Protein AF-0000000068875964 (afdb_homodimer)

Solvent-accessible surface area (backbone atoms only — not comparable to full-atom values): 31474 Å² total; per-residue (Å²): 136,81,76,61,67,66,57,56,52,48,51,50,50,49,50,49,50,50,50,51,51,51,38,48,52,21,42,51,47,34,50,50,49,49,49,48,39,49,51,56,59,66,44,48,70,46,52,54,49,47,46,27,51,40,61,52,29,53,45,27,74,80,60,80,71,90,81,78,77,70,65,78,61,68,40,69,40,60,79,59,43,55,72,75,66,48,53,28,76,49,66,73,71,45,84,44,67,50,41,79,39,75,45,78,35,37,57,55,82,59,96,77,56,53,74,51,39,46,68,85,49,70,68,50,50,49,48,45,41,73,75,28,58,59,49,56,37,31,75,40,39,59,67,58,33,46,64,65,74,44,68,56,77,22,37,34,66,44,51,33,92,80,66,69,65,41,88,59,25,26,42,25,26,52,42,44,30,50,52,50,33,29,49,49,55,32,52,46,26,26,30,15,75,82,66,73,41,81,43,54,79,79,46,86,82,34,66,67,42,41,49,52,24,37,27,40,28,48,50,47,51,52,56,50,23,39,80,54,62,48,71,25,46,19,22,30,32,85,94,43,60,43,60,40,68,41,59,52,36,63,31,51,18,42,34,45,69,59,48,53,52,50,47,64,70,60,31,54,57,62,69,60,44,69,71,65,45,53,66,58,89,83,61,55,53,50,80,69,86,64,135,81,75,62,66,65,58,56,52,49,50,50,50,51,50,49,50,50,50,50,51,50,38,50,52,21,43,51,48,35,50,50,50,50,50,49,36,49,51,57,57,66,43,49,70,46,53,55,47,48,44,26,50,40,62,52,30,53,45,29,74,79,60,79,71,89,80,77,76,68,65,78,61,69,42,68,40,60,80,60,41,56,69,73,65,50,54,31,76,48,66,73,72,44,85,44,66,52,41,80,39,75,46,77,34,38,58,55,80,60,95,77,55,54,73,52,39,46,68,85,49,70,70,49,51,49,47,45,41,73,74,29,57,61,48,55,39,30,73,41,38,58,67,58,34,46,61,65,73,43,67,57,77,22,38,35,66,42,52,33,92,81,67,69,67,42,90,59,24,25,43,25,27,52,42,43,31,49,50,48,33,29,50,49,53,33,53,47,26,28,31,14,73,80,67,73,40,80,44,54,79,79,46,86,82,35,67,66,43,42,50,52,25,37,27,38,28,46,48,48,52,52,57,49,24,40,78,53,64,48,71,25,46,18,22,30,32,86,93,42,61,44,60,40,68,40,58,51,37,63,31,50,17,42,34,44,69,58,49,52,53,51,48,64,70,61,31,54,56,62,70,58,43,68,70,66,45,53,66,58,90,85,61,55,52,48,82,68,87,63

InterPro domains:
  IPR021765 Mycotoxin biosynthesis protein UstYa-like [PF11807] (7-265)
  IPR021765 Mycotoxin biosynthesis protein UstYa-like [PTHR33365] (23-270)

Organism: Cordyceps militaris (strain CM01) (NCBI:txid983644)

Structure (mmCIF, N/CA/C/O backbone):
data_AF-0000000068875964-model_v1
#
loop_
_entity.id
_entity.type
_entity.pdbx_description
1 polymer 'Tat pathway signal sequence'
#
loop_
_atom_site.group_PDB
_atom_site.id
_atom_site.type_symbol
_atom_site.label_atom_id
_atom_site.label_alt_id
_atom_site.label_comp_id
_atom_site.label_asym_id
_atom_site.label_entity_id
_atom_site.label_seq_id
_atom_site.pdbx_PDB_ins_code
_atom_site.Cartn_x
_atom_site.Cartn_y
_atom_site.Cartn_z
_atom_site.occupancy
_atom_site.B_iso_or_equiv
_atom_site.auth_seq_id
_atom_site.auth_comp_id
_atom_site.auth_asym_id
_atom_site.auth_atom_id
_atom_site.pdbx_PDB_model_num
ATOM 1 N N . MET A 1 1 ? -15.445 81.5 14.336 1 34.88 1 MET A N 1
ATOM 2 C CA . MET A 1 1 ? -16.109 80.25 14.023 1 34.88 1 MET A CA 1
ATOM 3 C C . MET A 1 1 ? -15.734 79.188 15.031 1 34.88 1 MET A C 1
ATOM 5 O O . MET A 1 1 ? -14.609 78.688 15.016 1 34.88 1 MET A O 1
ATOM 9 N N . THR A 1 2 ? -16.094 79.375 16.328 1 44.69 2 THR A N 1
ATOM 10 C CA . THR A 1 2 ? -15.977 78.5 17.516 1 44.69 2 THR A CA 1
ATOM 11 C C . THR A 1 2 ? -16.656 77.188 17.281 1 44.69 2 THR A C 1
ATOM 13 O O . THR A 1 2 ? -17.859 77.125 17.016 1 44.69 2 THR A O 1
ATOM 16 N N . GLY A 1 3 ? -15.969 76.25 16.656 1 50.16 3 GLY A N 1
ATOM 17 C CA . GLY A 1 3 ? -16.484 74.875 16.469 1 50.16 3 GLY A CA 1
ATOM 18 C C . GLY A 1 3 ? -17.125 74.312 17.734 1 50.16 3 GLY A C 1
ATOM 19 O O . GLY A 1 3 ? -16.781 74.75 18.844 1 50.16 3 GLY A O 1
ATOM 20 N N . ASN A 1 4 ? -18.359 74 17.703 1 58.41 4 ASN A N 1
ATOM 21 C CA . ASN A 1 4 ? -19.25 73.562 18.766 1 58.41 4 ASN A CA 1
ATOM 22 C C . ASN A 1 4 ? -18.656 72.375 19.516 1 58.41 4 ASN A C 1
ATOM 24 O O . ASN A 1 4 ? -18.391 71.312 18.938 1 58.41 4 ASN A O 1
ATOM 28 N N . PRO A 1 5 ? -18.125 72.562 20.719 1 69.12 5 PRO A N 1
ATOM 29 C CA . PRO A 1 5 ? -17.547 71.562 21.594 1 69.12 5 PRO A CA 1
ATOM 30 C C . PRO A 1 5 ? -18.391 70.25 21.672 1 69.12 5 PRO A C 1
ATOM 32 O O . PRO A 1 5 ? -17.859 69.188 21.938 1 69.12 5 PRO A O 1
ATOM 35 N N . SER A 1 6 ? -19.609 70.438 21.359 1 67.12 6 SER A N 1
ATOM 36 C CA . SER A 1 6 ? -20.484 69.25 21.469 1 67.12 6 SER A CA 1
ATOM 37 C C . SER A 1 6 ? -20.203 68.25 20.375 1 67.12 6 SER A C 1
ATOM 39 O O . SER A 1 6 ? -20.266 67 20.625 1 67.12 6 SER A O 1
ATOM 41 N N . ARG A 1 7 ? -19.812 68.625 19.266 1 68.25 7 ARG A N 1
ATOM 42 C CA . ARG A 1 7 ? -19.562 67.75 18.156 1 68.25 7 ARG A CA 1
ATOM 43 C C . ARG A 1 7 ? -18.25 67 18.359 1 68.25 7 ARG A C 1
ATOM 45 O O . ARG A 1 7 ? -18.141 65.812 18.016 1 68.25 7 ARG A O 1
ATOM 52 N N . ILE A 1 8 ? -17.406 67.688 19.031 1 67 8 ILE A N 1
ATOM 53 C CA . ILE A 1 8 ? -16.094 67.062 19.266 1 67 8 ILE A CA 1
ATOM 54 C C . ILE A 1 8 ? -16.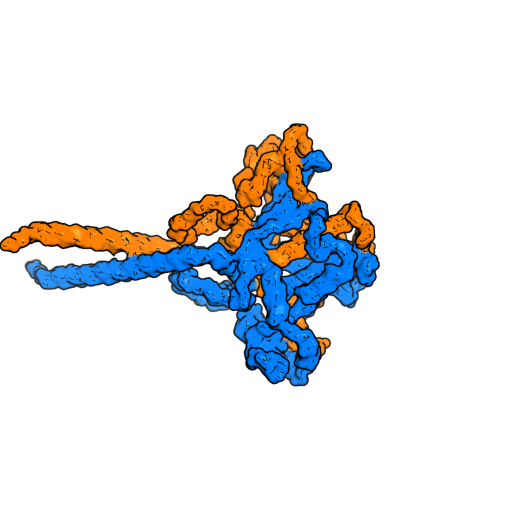234 65.938 20.312 1 67 8 ILE A C 1
ATOM 56 O O . ILE A 1 8 ? -15.625 64.875 20.172 1 67 8 ILE A O 1
ATOM 60 N N . ASN A 1 9 ? -17.172 66.312 21.266 1 71.5 9 ASN A N 1
ATOM 61 C CA . ASN A 1 9 ? -17.406 65.312 22.297 1 71.5 9 ASN A CA 1
ATOM 62 C C . ASN A 1 9 ? -18.141 64.062 21.75 1 71.5 9 ASN A C 1
ATOM 64 O O . ASN A 1 9 ? -17.844 62.938 22.125 1 71.5 9 ASN A O 1
ATOM 68 N N . GLN A 1 10 ? -18.969 64.312 20.797 1 73.25 10 GLN A N 1
ATOM 69 C CA . GLN A 1 10 ? -19.719 63.219 20.188 1 73.25 10 GLN A CA 1
ATOM 70 C C . GLN A 1 10 ? -18.812 62.344 19.328 1 73.25 10 GLN A C 1
ATOM 72 O O . GLN A 1 10 ? -18.922 61.125 19.344 1 73.25 10 GLN A O 1
ATOM 77 N N . TRP A 1 11 ? -17.891 63.031 18.625 1 74.06 11 TRP A N 1
ATOM 78 C CA . TRP A 1 11 ? -16.953 62.281 17.797 1 74.06 11 TRP A CA 1
ATOM 79 C C . TRP A 1 11 ? -16 61.469 18.656 1 74.06 11 TRP A C 1
ATOM 81 O O . TRP A 1 11 ? -15.719 60.312 18.359 1 74.06 11 TRP A O 1
ATOM 91 N N . ARG A 1 12 ? -15.695 62 19.812 1 72.44 12 ARG A N 1
ATOM 92 C CA . ARG A 1 12 ? -14.805 61.281 20.734 1 72.44 12 ARG A CA 1
ATOM 93 C C . ARG A 1 12 ? -15.508 60.094 21.344 1 72.44 12 ARG A C 1
ATOM 95 O O . ARG A 1 12 ? -14.906 59.031 21.484 1 72.44 12 ARG A O 1
ATOM 102 N N . THR A 1 13 ? -16.781 60.281 21.594 1 74.44 13 THR A N 1
ATOM 103 C CA . THR A 1 13 ? -17.547 59.156 22.172 1 74.44 13 THR A CA 1
ATOM 104 C C . THR A 1 13 ? -17.75 58.062 21.141 1 74.44 13 THR A C 1
ATOM 106 O O . THR A 1 13 ? -17.641 56.875 21.453 1 74.44 13 THR A O 1
ATOM 109 N N . SER A 1 14 ? -17.953 58.469 19.922 1 75.25 14 SER A N 1
ATOM 110 C CA . SER A 1 14 ? -18.141 57.5 18.859 1 75.25 14 SER A CA 1
ATOM 111 C C . SER A 1 14 ? -16.844 56.719 18.578 1 75.25 14 SER A C 1
ATOM 113 O O . SER A 1 14 ? -16.875 55.531 18.359 1 75.25 14 SER A O 1
ATOM 115 N N . LEU A 1 15 ? -15.812 57.438 18.641 1 76.75 15 LEU A N 1
ATOM 116 C CA . LEU A 1 15 ? -14.508 56.812 18.438 1 76.75 15 LEU A CA 1
ATOM 117 C C . LEU A 1 15 ? -14.172 55.844 19.578 1 76.75 15 LEU A C 1
ATOM 119 O O . LEU A 1 15 ? -13.609 54.781 19.344 1 76.75 15 LEU A O 1
ATOM 123 N N . PHE A 1 16 ? -14.656 56.281 20.734 1 71.75 16 PHE A N 1
ATOM 124 C CA . PHE A 1 16 ? -14.422 55.438 21.891 1 71.75 16 PHE A CA 1
ATOM 125 C C . PHE A 1 16 ? -15.266 54.188 21.828 1 71.75 16 PHE A C 1
ATOM 127 O O . PHE A 1 16 ? -14.797 53.094 22.156 1 71.75 16 PHE A O 1
ATOM 134 N N . ILE A 1 17 ? -16.438 54.312 21.344 1 73.94 17 ILE A N 1
ATOM 135 C CA . ILE A 1 17 ? -17.328 53.156 21.188 1 73.94 17 ILE A CA 1
ATOM 136 C C . ILE A 1 17 ? -16.781 52.219 20.109 1 73.94 17 ILE A C 1
ATOM 138 O O . ILE A 1 17 ? -16.734 51 20.297 1 73.94 17 ILE A O 1
ATOM 142 N N . LEU A 1 18 ? -16.312 52.812 19.078 1 75.94 18 LEU A N 1
ATOM 143 C CA . LEU A 1 18 ? -15.734 52 18 1 75.94 18 LEU A CA 1
ATOM 144 C C . LEU A 1 18 ? -14.492 51.281 18.469 1 75.94 18 LEU A C 1
ATOM 146 O O . LEU A 1 18 ? -14.32 50.094 18.156 1 75.94 18 LEU A O 1
ATOM 150 N N . PHE A 1 19 ? -13.75 51.906 19.234 1 70.94 19 PHE A N 1
ATOM 151 C CA . PHE A 1 19 ? -12.539 51.312 19.781 1 70.94 19 PHE A CA 1
ATOM 152 C C . PHE A 1 19 ? -12.891 50.188 20.734 1 70.94 19 PHE A C 1
ATOM 154 O O . PHE A 1 19 ? -12.234 49.125 20.75 1 70.94 19 PHE A O 1
ATOM 161 N N . THR A 1 20 ? -13.938 50.406 21.531 1 67.81 20 THR A N 1
ATOM 162 C CA . THR A 1 20 ? -14.383 49.406 22.484 1 67.81 20 THR A CA 1
ATOM 163 C C . THR A 1 20 ? -14.953 48.188 21.766 1 67.81 20 THR A C 1
ATOM 165 O O . THR A 1 20 ? -14.656 47.031 22.125 1 67.81 20 THR A O 1
ATOM 168 N N . VAL A 1 21 ? -15.664 48.406 20.734 1 70.81 21 VAL A N 1
ATOM 169 C CA . VAL A 1 21 ? -16.266 47.344 19.953 1 70.81 21 VAL A CA 1
ATOM 170 C C . VAL A 1 21 ? -15.164 46.531 19.25 1 70.81 21 VAL A C 1
ATOM 172 O O . VAL A 1 21 ? -15.188 45.312 19.234 1 70.81 21 VAL A O 1
ATOM 175 N N . CYS A 1 22 ? -14.227 47.25 18.703 1 72.19 22 CYS A N 1
ATOM 176 C CA . CYS A 1 22 ? -13.109 46.594 18.047 1 72.19 22 CYS A CA 1
ATOM 177 C C . CYS A 1 22 ? -12.305 45.75 19.031 1 72.19 22 CYS A C 1
ATOM 179 O O . CYS A 1 22 ? -11.914 44.625 18.734 1 72.19 22 CYS A O 1
ATOM 181 N N . ASN A 1 23 ? -12.141 46.312 20.234 1 66.19 23 ASN A N 1
ATOM 182 C CA . ASN A 1 23 ? -11.414 45.594 21.281 1 66.19 23 ASN A CA 1
ATOM 183 C C . ASN A 1 23 ? -12.164 44.344 21.719 1 66.19 23 ASN A C 1
ATOM 185 O O . ASN A 1 23 ? -11.555 43.281 21.969 1 66.19 23 ASN A O 1
ATOM 189 N N . ILE A 1 24 ? -13.453 44.438 21.781 1 67.75 24 ILE A N 1
ATOM 190 C CA . ILE A 1 24 ? -14.273 43.281 22.156 1 67.75 24 ILE A CA 1
ATOM 191 C C . ILE A 1 24 ? -14.211 42.219 21.062 1 67.75 24 ILE A C 1
ATOM 193 O O . ILE A 1 24 ? -14.062 41.031 21.344 1 67.75 24 ILE A O 1
ATOM 197 N N . ALA A 1 25 ? -14.289 42.688 19.875 1 69.25 25 ALA A N 1
ATOM 198 C CA . ALA A 1 25 ? -14.195 41.75 18.75 1 69.25 25 ALA A CA 1
ATOM 199 C C . ALA A 1 25 ? -12.844 41.062 18.734 1 69.25 25 ALA A C 1
ATOM 201 O O . ALA A 1 25 ? -12.773 39.844 18.531 1 69.25 25 ALA A O 1
ATOM 202 N N . ILE A 1 26 ? -11.859 41.812 18.984 1 68 26 ILE A N 1
ATOM 203 C CA . ILE A 1 26 ? -10.508 41.25 19.016 1 68 26 ILE A CA 1
ATOM 204 C C . ILE A 1 26 ? -10.367 40.281 20.188 1 68 26 ILE A C 1
ATOM 206 O O . ILE A 1 26 ? -9.758 39.219 20.062 1 68 26 ILE A O 1
ATOM 210 N N . LEU A 1 27 ? -10.906 40.625 21.344 1 68.19 27 LEU A N 1
ATOM 211 C CA . LEU A 1 27 ? -10.891 39.75 22.5 1 68.19 27 LEU A CA 1
ATOM 212 C C . LEU A 1 27 ? -11.617 38.438 22.219 1 68.19 27 LEU A C 1
ATOM 214 O O . LEU A 1 27 ? -11.141 37.375 22.578 1 68.19 27 LEU A O 1
ATOM 218 N N . LEU A 1 28 ? -12.688 38.562 21.578 1 70.56 28 LEU A N 1
ATOM 219 C CA . LEU A 1 28 ? -13.469 37.375 21.25 1 70.56 28 LEU A CA 1
ATOM 220 C C . LEU A 1 28 ? -12.719 36.469 20.25 1 70.56 28 LEU A C 1
ATOM 222 O O . LEU A 1 28 ? -12.719 35.25 20.375 1 70.56 28 LEU A O 1
ATOM 226 N N . LEU A 1 29 ? -12.125 37.094 19.375 1 69.5 29 LEU A N 1
ATOM 227 C CA . LEU A 1 29 ? -11.32 36.344 18.406 1 69.5 29 LEU A CA 1
ATOM 228 C C . LEU A 1 29 ? -10.148 35.656 19.094 1 69.5 29 LEU A C 1
ATOM 230 O O . LEU A 1 29 ? -9.812 34.5 18.781 1 69.5 29 LEU A O 1
ATOM 234 N N . ASN A 1 30 ? -9.57 36.312 20.047 1 63.91 30 ASN A N 1
ATOM 235 C CA . ASN A 1 30 ? -8.492 35.719 20.828 1 63.91 30 ASN A CA 1
ATOM 236 C C . ASN A 1 30 ? -8.984 34.531 21.672 1 63.91 30 ASN A C 1
ATOM 238 O O . ASN A 1 30 ? -8.312 33.5 21.766 1 63.91 30 ASN A O 1
ATOM 242 N N . VAL A 1 31 ? -10.055 34.688 22.266 1 68.62 31 VAL A N 1
ATOM 243 C CA . VAL A 1 31 ? -10.641 33.625 23.078 1 68.62 31 VAL A CA 1
ATOM 244 C C . VAL A 1 31 ? -10.922 32.406 22.203 1 68.62 31 VAL A C 1
ATOM 246 O O . VAL A 1 31 ? -10.633 31.266 22.594 1 68.62 31 VAL A O 1
ATOM 249 N N . GLU A 1 32 ? -11.445 32.656 21.078 1 64 32 GLU A N 1
ATOM 250 C CA . GLU A 1 32 ? -11.727 31.562 20.141 1 64 32 GLU A CA 1
ATOM 251 C C . GLU A 1 32 ? -10.438 30.859 19.719 1 64 32 GLU A C 1
ATOM 253 O O . GLU A 1 32 ? -10.391 29.641 19.625 1 64 32 GLU A O 1
ATOM 258 N N . MET A 1 33 ? -9.539 31.641 19.469 1 62.03 33 MET A N 1
ATOM 259 C CA . MET A 1 33 ? -8.25 31.062 19.078 1 62.03 33 MET A CA 1
ATOM 260 C C . MET A 1 33 ? -7.656 30.25 20.203 1 62.03 33 MET A C 1
ATOM 262 O O . MET A 1 33 ? -7.137 29.141 19.984 1 62.03 33 MET A O 1
ATOM 266 N N . TYR A 1 34 ? -7.715 30.734 21.359 1 61.38 34 TYR A N 1
ATOM 267 C CA . TYR A 1 34 ? -7.207 30.016 22.516 1 61.38 34 TYR A CA 1
ATOM 268 C C . TYR A 1 34 ? -8 28.734 22.766 1 61.38 34 TYR A C 1
ATOM 270 O O . TYR A 1 34 ? -7.434 27.688 23.078 1 61.38 34 TYR A O 1
ATOM 278 N N . LEU A 1 35 ? -9.234 28.859 22.641 1 61.75 35 LEU A N 1
ATOM 279 C CA . LEU A 1 35 ? -10.086 27.688 22.781 1 61.75 35 LEU A CA 1
ATOM 280 C C . LEU A 1 35 ? -9.742 26.641 21.734 1 61.75 35 LEU A C 1
ATOM 282 O O . LEU A 1 35 ? -9.672 25.438 22.031 1 61.75 35 LEU A O 1
ATOM 286 N N . HIS A 1 36 ? -9.578 27.109 20.594 1 57.5 36 HIS A N 1
ATOM 287 C CA . HIS A 1 36 ? -9.18 26.219 19.5 1 57.5 36 HIS A CA 1
ATOM 288 C C . HIS A 1 36 ? -7.844 25.562 19.797 1 57.5 36 HIS A C 1
ATOM 290 O O . HIS A 1 36 ? -7.684 24.344 19.594 1 57.5 36 HIS A O 1
ATOM 296 N N . MET A 1 37 ? -6.988 26.359 20.234 1 55.94 37 MET A N 1
ATOM 297 C CA . MET A 1 37 ? -5.68 25.828 20.609 1 55.94 37 MET A CA 1
ATOM 298 C C . MET A 1 37 ? -5.805 24.828 21.75 1 55.94 37 MET A C 1
ATOM 300 O O . MET A 1 37 ? -5.129 23.797 21.75 1 55.94 37 MET A O 1
ATOM 304 N N . TYR A 1 38 ? -6.605 25.172 22.656 1 56 38 TYR A N 1
ATOM 305 C CA . TYR A 1 38 ? -6.848 24.281 23.781 1 56 38 TYR A CA 1
ATOM 306 C C . TYR A 1 38 ? -7.461 22.969 23.312 1 56 38 TYR A C 1
ATOM 308 O O . TYR A 1 38 ? -7.047 21.891 23.766 1 56 38 TYR A O 1
ATOM 316 N N . ILE A 1 39 ? -8.312 23.078 22.469 1 56.22 39 ILE A N 1
ATOM 317 C CA . ILE A 1 39 ? -8.984 21.891 21.953 1 56.22 39 ILE A CA 1
ATOM 318 C C . ILE A 1 39 ? -7.992 21.047 21.141 1 56.22 39 ILE A C 1
ATOM 320 O O . ILE A 1 39 ? -7.969 19.828 21.266 1 56.22 39 ILE A O 1
ATOM 324 N N . GLN A 1 40 ? -7.277 21.766 20.359 1 54.28 40 GLN A N 1
ATOM 325 C CA . GLN A 1 40 ? -6.262 21.047 19.594 1 54.28 40 GLN A CA 1
ATOM 326 C C . GLN A 1 40 ? -5.234 20.391 20.5 1 54.28 40 GLN A C 1
ATOM 328 O O . GLN A 1 40 ? -4.793 19.266 20.25 1 54.28 40 GLN A O 1
ATOM 333 N N . LYS A 1 41 ? -4.926 21.094 21.562 1 53.03 41 LYS A N 1
ATOM 334 C CA . LYS A 1 41 ? -3.99 20.562 22.562 1 53.03 41 LYS A CA 1
ATOM 335 C C . LYS A 1 41 ? -4.57 19.359 23.281 1 53.03 41 LYS A C 1
ATOM 337 O O . LYS A 1 41 ? -3.83 18.484 23.719 1 53.03 41 LYS A O 1
ATOM 342 N N . SER A 1 42 ? -5.789 19.422 23.359 1 55.59 42 SER A N 1
ATOM 343 C CA . SER A 1 42 ? -6.43 18.312 24.062 1 55.59 42 SER A CA 1
ATOM 344 C C . SER A 1 42 ? -6.547 17.078 23.188 1 55.59 42 SER A C 1
ATOM 346 O O . SER A 1 42 ? -6.883 16 23.672 1 55.59 42 SER A O 1
ATOM 348 N N . LYS A 1 43 ? -6.23 17.438 21.984 1 57.28 43 LYS A N 1
ATOM 349 C CA . LYS A 1 43 ? -6.348 16.281 21.094 1 57.28 43 LYS A CA 1
ATOM 350 C C . LYS A 1 43 ? -5.156 15.336 21.25 1 57.28 43 LYS A C 1
ATOM 352 O O . LYS A 1 43 ? -4.016 15.789 21.391 1 57.28 43 LYS A O 1
ATOM 357 N N . THR A 1 44 ? -5.418 14.023 21.422 1 56.47 44 THR A N 1
ATOM 358 C CA . THR A 1 44 ? -4.391 12.984 21.5 1 56.47 44 THR A CA 1
ATOM 359 C C . THR A 1 44 ? -3.699 12.805 20.156 1 56.47 44 THR A C 1
ATOM 361 O O . THR A 1 44 ? -4.191 13.273 19.141 1 56.47 44 THR A O 1
ATOM 364 N N . ARG A 1 45 ? -2.514 12.438 20.156 1 57.06 45 ARG A N 1
ATOM 365 C CA . ARG A 1 45 ? -1.775 12.102 18.938 1 57.06 45 ARG A CA 1
ATOM 366 C C . ARG A 1 45 ? -2.627 11.258 18 1 57.06 45 ARG A C 1
ATOM 368 O O . ARG A 1 45 ? -2.582 11.445 16.781 1 57.06 45 ARG A O 1
ATOM 375 N N . HIS A 1 46 ? -3.4 10.43 18.578 1 59.97 46 HIS A N 1
ATOM 376 C CA . HIS A 1 46 ? -4.289 9.578 17.797 1 59.97 46 HIS A CA 1
ATOM 377 C C . HIS A 1 46 ? -5.328 10.398 17.047 1 59.97 46 HIS A C 1
ATOM 379 O O . HIS A 1 46 ? -5.637 10.109 15.891 1 59.97 46 HIS A O 1
ATOM 385 N N . ASP A 1 47 ? -5.707 11.414 17.719 1 57.41 47 ASP A N 1
ATOM 386 C CA . ASP A 1 47 ? -6.719 12.258 17.094 1 57.41 47 ASP A CA 1
ATOM 387 C C . ASP A 1 47 ? -6.148 12.977 15.875 1 57.41 47 ASP A C 1
ATOM 389 O O . ASP A 1 47 ? -6.793 13.039 14.82 1 57.41 47 ASP A O 1
ATOM 393 N N . VAL A 1 48 ? -4.93 13.453 16.047 1 57.97 48 VAL A N 1
ATOM 394 C CA . VAL A 1 48 ? -4.301 14.211 14.977 1 57.97 48 VAL A CA 1
ATOM 395 C C . VAL A 1 48 ? -3.998 13.281 13.797 1 57.97 48 VAL A C 1
ATOM 397 O O . VAL A 1 48 ? -4.316 13.602 12.648 1 57.97 48 VAL A O 1
ATOM 400 N N . LEU A 1 49 ? -3.535 12.172 14.117 1 62.97 49 LEU A N 1
ATOM 401 C CA . LEU A 1 49 ? -3.164 11.234 13.062 1 62.97 49 LEU A CA 1
ATOM 402 C C . LEU A 1 49 ? -4.402 10.703 12.352 1 62.97 49 LEU A C 1
ATOM 404 O O . LEU A 1 49 ? -4.391 10.523 11.125 1 62.97 49 LEU A O 1
ATOM 408 N N . ASN A 1 50 ? -5.402 10.508 13.156 1 62.28 50 ASN A N 1
ATOM 409 C CA . ASN A 1 50 ? -6.652 10.109 12.523 1 62.28 50 ASN A CA 1
ATOM 410 C C . ASN A 1 50 ? -7.137 11.156 11.531 1 62.28 50 ASN A C 1
ATOM 412 O O . ASN A 1 50 ? -7.598 10.82 10.438 1 62.28 50 ASN A O 1
ATOM 416 N N . ALA A 1 51 ? -6.953 12.305 11.938 1 60.06 51 ALA A N 1
ATOM 417 C CA . ALA A 1 51 ? -7.371 13.391 11.055 1 60.06 51 ALA A CA 1
ATOM 418 C C . ALA A 1 51 ? -6.52 13.43 9.789 1 60.06 51 ALA A C 1
ATOM 420 O O . ALA A 1 51 ? -7.039 13.633 8.688 1 60.06 51 ALA A O 1
ATOM 421 N N . GLU A 1 52 ? -5.273 13.219 9.961 1 64.44 52 GLU A N 1
ATOM 422 C CA . GLU A 1 52 ? -4.371 13.227 8.812 1 64.44 52 GLU A CA 1
ATOM 423 C C . GLU A 1 52 ? -4.641 12.047 7.887 1 64.44 52 GLU A C 1
ATOM 425 O O . GLU A 1 52 ? -4.648 12.203 6.664 1 64.44 52 GLU A O 1
ATOM 430 N N . LEU A 1 53 ? -4.836 10.961 8.492 1 62.41 53 LEU A N 1
ATOM 431 C CA . LEU A 1 53 ? -5.156 9.773 7.703 1 62.41 53 LEU A CA 1
ATOM 432 C C . LEU A 1 53 ? -6.48 9.953 6.965 1 62.41 53 LEU A C 1
ATOM 434 O O . LEU A 1 53 ? -6.598 9.586 5.793 1 62.41 53 LEU A O 1
ATOM 438 N N . ARG A 1 54 ? -7.414 10.539 7.691 1 62.09 54 ARG A N 1
ATOM 439 C CA . ARG A 1 54 ? -8.703 10.844 7.066 1 62.09 54 ARG A CA 1
ATOM 440 C C . ARG A 1 54 ? -8.523 11.766 5.867 1 62.09 54 ARG A C 1
ATOM 442 O O . ARG A 1 54 ? -9.172 11.586 4.836 1 62.09 54 ARG A O 1
ATOM 449 N N . ALA A 1 55 ? -7.617 12.641 6.07 1 58.66 55 ALA A N 1
ATOM 450 C CA . ALA A 1 55 ? -7.402 13.641 5.027 1 58.66 55 ALA A CA 1
ATOM 451 C C . ALA A 1 55 ? -6.762 13.016 3.791 1 58.66 55 ALA A C 1
ATOM 453 O O . ALA A 1 55 ? -6.945 13.508 2.676 1 58.66 55 ALA A O 1
ATOM 454 N N . THR A 1 56 ? -6.086 11.969 4.023 1 60.22 56 THR A N 1
ATOM 455 C CA . THR A 1 56 ? -5.422 11.336 2.893 1 60.22 56 THR A CA 1
ATOM 456 C C . THR A 1 56 ? -6.285 10.219 2.316 1 60.22 56 THR A C 1
ATOM 458 O O . THR A 1 56 ? -5.895 9.562 1.349 1 60.22 56 THR A O 1
ATOM 461 N N . SER A 1 57 ? -7.488 10.102 3.025 1 54.41 57 SER A N 1
ATOM 462 C CA . SER A 1 57 ? -8.461 9.164 2.473 1 54.41 57 SER A CA 1
ATOM 463 C C . SER A 1 57 ? -9.281 9.812 1.363 1 54.41 57 SER A C 1
ATOM 465 O O . SER A 1 57 ? -9.414 11.039 1.311 1 54.41 57 SER A O 1
ATOM 467 N N . SER A 1 58 ? -9.602 9.195 0.29 1 45.53 58 SER A N 1
ATOM 468 C CA . SER A 1 58 ? -10.266 9.727 -0.897 1 45.53 58 SER A CA 1
ATOM 469 C C . SER A 1 58 ? -11.641 10.289 -0.559 1 45.53 58 SER A C 1
ATOM 471 O O . SER A 1 58 ? -12.273 10.945 -1.391 1 45.53 58 SER A O 1
ATOM 473 N N . TYR A 1 59 ? -12.156 9.992 0.509 1 43.38 59 TYR A N 1
ATOM 474 C CA . TYR A 1 59 ? -13.523 10.43 0.797 1 43.38 59 TYR A CA 1
ATOM 475 C C . TYR A 1 59 ? -13.531 11.852 1.351 1 43.38 59 TYR A C 1
ATOM 477 O O . TYR A 1 59 ? -14.602 12.406 1.622 1 43.38 59 TYR A O 1
ATOM 485 N N . SER A 1 60 ? -12.469 12.383 1.401 1 41.69 60 SER A N 1
ATOM 486 C CA . SER A 1 60 ? -12.445 13.711 2.004 1 41.69 60 SER A CA 1
ATOM 487 C C . SER A 1 60 ? -13.055 14.75 1.07 1 41.69 60 SER A C 1
ATOM 489 O O . SER A 1 60 ? -12.898 14.664 -0.15 1 41.69 60 SER A O 1
ATOM 491 N N . GLU A 1 61 ? -14.211 15.195 1.315 1 38.59 61 GLU A N 1
ATOM 492 C CA . GLU A 1 61 ? -15.016 16.188 0.613 1 38.59 61 GLU A CA 1
ATOM 493 C C . GLU A 1 61 ? -14.141 17.188 -0.129 1 38.59 61 GLU A C 1
ATOM 495 O O . GLU A 1 61 ? -14.633 17.984 -0.932 1 38.59 61 GLU A O 1
ATOM 500 N N . CYS A 1 62 ? -12.906 17.328 0.146 1 35.16 62 CYS A N 1
ATOM 501 C CA . CYS A 1 62 ? -12.297 18.422 -0.59 1 35.16 62 CYS A CA 1
ATOM 502 C C . CYS A 1 62 ? -12 18.016 -2.029 1 35.16 62 CYS A C 1
ATOM 504 O O . CYS A 1 62 ? -11.18 18.656 -2.701 1 35.16 62 CYS A O 1
ATOM 506 N N . ALA A 1 63 ? -12.469 16.938 -2.529 1 32.72 63 ALA A N 1
ATOM 507 C CA . ALA A 1 63 ? -12.273 16.656 -3.949 1 32.72 63 ALA A CA 1
ATOM 508 C C . ALA A 1 63 ? -12.922 17.734 -4.812 1 32.72 63 ALA A C 1
ATOM 510 O O . ALA A 1 63 ? -14.094 18.062 -4.633 1 32.72 63 ALA A O 1
ATOM 511 N N . PRO A 1 64 ? -12.258 18.531 -5.609 1 29.81 64 PRO A N 1
ATOM 512 C CA . PRO A 1 64 ? -12.969 19.469 -6.484 1 29.81 64 PRO A CA 1
ATOM 513 C C . PRO A 1 64 ? -14.07 18.797 -7.301 1 29.81 64 PRO A C 1
ATOM 515 O O . PRO A 1 64 ? -13.828 17.781 -7.961 1 29.81 64 PRO A O 1
ATOM 518 N N . GLN A 1 65 ? -15.32 18.672 -7.141 1 26.97 65 GLN A N 1
ATOM 519 C CA . GLN A 1 65 ? -16.266 18.625 -8.25 1 26.97 65 GLN A CA 1
ATOM 520 C C . GLN A 1 65 ? -15.805 19.5 -9.406 1 26.97 65 GLN A C 1
ATOM 522 O O . GLN A 1 65 ? -15.023 20.438 -9.219 1 26.97 65 GLN A O 1
ATOM 527 N N . TYR A 1 66 ? -16.328 19.312 -10.805 1 26.5 66 TYR A N 1
ATOM 528 C CA . TYR A 1 66 ? -16.141 20.125 -12 1 26.5 66 TYR A CA 1
ATOM 529 C C . TYR A 1 66 ? -15.906 21.578 -11.641 1 26.5 66 TYR A C 1
ATOM 531 O O . TYR A 1 66 ? -14.828 22.125 -11.891 1 26.5 66 TYR A O 1
ATOM 539 N N . ASP A 1 67 ? -16.953 22.562 -12.289 1 24.7 67 ASP A N 1
ATOM 540 C CA . ASP A 1 67 ? -17.016 23.984 -12.602 1 24.7 67 ASP A CA 1
ATOM 541 C C . ASP A 1 67 ? -16.734 24.844 -11.367 1 24.7 67 ASP A C 1
ATOM 543 O O . ASP A 1 67 ? -16.422 26.031 -11.484 1 24.7 67 ASP A O 1
ATOM 547 N N . ALA A 1 68 ? -17.781 24.859 -10.484 1 23.66 68 ALA A N 1
ATOM 548 C CA . ALA A 1 68 ? -18.047 26.047 -9.68 1 23.66 68 ALA A CA 1
ATOM 549 C C . ALA A 1 68 ? -16.844 26.422 -8.828 1 23.66 68 ALA A C 1
ATOM 551 O O . ALA A 1 68 ? -16.047 25.547 -8.461 1 23.66 68 ALA A O 1
ATOM 552 N N . TYR A 1 69 ? -16.375 27.734 -8.844 1 23.44 69 TYR A N 1
ATOM 553 C CA . TYR A 1 69 ? -15.898 28.766 -7.934 1 23.44 69 TYR A CA 1
ATOM 554 C C . TYR A 1 69 ? -16.25 28.438 -6.492 1 23.44 69 TYR A C 1
ATOM 556 O O . TYR A 1 69 ? -17.156 29.031 -5.91 1 23.44 69 TYR A O 1
ATOM 564 N N . VAL A 1 70 ? -16.719 27.312 -6.344 1 24.91 70 VAL A N 1
ATOM 565 C CA . VAL A 1 70 ? -17.078 27.359 -4.93 1 24.91 70 VAL A CA 1
ATOM 566 C C . VAL A 1 70 ? -15.922 27.969 -4.125 1 24.91 70 VAL A C 1
ATOM 568 O O . VAL A 1 70 ? -14.781 27.5 -4.219 1 24.91 70 VAL A O 1
ATOM 571 N N . THR A 1 71 ? -15.977 29.25 -3.867 1 22.8 71 THR A N 1
ATOM 572 C CA . THR A 1 71 ? -15.43 30.094 -2.807 1 22.8 71 THR A CA 1
ATOM 573 C C . THR A 1 71 ? -15.086 29.25 -1.579 1 22.8 71 THR A C 1
ATOM 575 O O . THR A 1 71 ? -15.977 28.719 -0.913 1 22.8 71 THR A O 1
ATOM 578 N N . CYS A 1 72 ? -14.328 28.375 -1.746 1 26.48 72 CYS A N 1
ATOM 579 C CA . CYS A 1 72 ? -13.789 28.188 -0.404 1 26.48 72 CYS A CA 1
ATOM 580 C C . CYS A 1 72 ? -13.656 29.516 0.325 1 26.48 72 CYS A C 1
ATOM 582 O O . CYS A 1 72 ? -12.672 30.234 0.132 1 26.48 72 CYS A O 1
ATOM 584 N N . ARG A 1 73 ? -14.656 30.438 0.143 1 26.12 73 ARG A N 1
ATOM 585 C CA . ARG A 1 73 ? -14.742 31.672 0.914 1 26.12 73 ARG A CA 1
ATOM 586 C C . ARG A 1 73 ? -14.016 31.531 2.248 1 26.12 73 ARG A C 1
ATOM 588 O O . ARG A 1 73 ? -13.148 32.344 2.574 1 26.12 73 ARG A O 1
ATOM 595 N N . SER A 1 74 ? -14.914 31.484 3.375 1 24.81 74 SER A N 1
ATOM 596 C CA . SER A 1 74 ? -14.398 31.719 4.723 1 24.81 74 SER A CA 1
ATOM 597 C C . SER A 1 74 ? -13.438 30.609 5.141 1 24.81 74 SER A C 1
ATOM 599 O O . SER A 1 74 ? -13.852 29.469 5.383 1 24.81 74 SER A O 1
ATOM 601 N N . CYS A 1 75 ? -12.461 30.344 4.551 1 26.83 75 CYS A N 1
ATOM 602 C CA . CYS A 1 75 ? -11.188 29.828 5.035 1 26.83 75 CYS A CA 1
ATOM 603 C C . CYS A 1 75 ? -11.016 30.125 6.523 1 26.83 75 CYS A C 1
ATOM 605 O O . CYS A 1 75 ? -9.961 29.828 7.094 1 26.83 75 CYS A O 1
ATOM 607 N N . TRP A 1 76 ? -11.727 31.062 7.043 1 25.33 76 TRP A N 1
ATOM 608 C CA . TRP A 1 76 ? -11.969 31.172 8.477 1 25.33 76 TRP A CA 1
ATOM 609 C C . TRP A 1 76 ? -12.406 29.844 9.07 1 25.33 76 TRP A C 1
ATOM 611 O O . TRP A 1 76 ? -12.031 29.5 10.195 1 25.33 76 TRP A O 1
ATOM 621 N N . SER A 1 77 ? -13.414 29.125 8.352 1 25.75 77 SER A N 1
ATOM 622 C CA . SER A 1 77 ? -13.922 27.859 8.859 1 25.75 77 SER A CA 1
ATOM 623 C C . SER A 1 77 ? -13 26.703 8.5 1 25.75 77 SER A C 1
ATOM 625 O O . SER A 1 77 ? -13.281 25.547 8.828 1 25.75 77 SER A O 1
ATOM 627 N N . VAL A 1 78 ? -12.172 26.672 7.59 1 28.98 78 VAL A N 1
ATOM 628 C CA . VAL A 1 78 ? -11.219 25.562 7.508 1 28.98 78 VAL A CA 1
ATOM 629 C C . VAL A 1 78 ? -10.414 25.469 8.805 1 28.98 78 VAL A C 1
ATOM 631 O O . VAL A 1 78 ? -9.906 24.406 9.156 1 28.98 78 VAL A O 1
ATOM 634 N N . MET A 1 79 ? -9.945 26.469 9.375 1 28.59 79 MET A N 1
ATOM 635 C CA . MET A 1 79 ? -9.523 26.469 10.773 1 28.59 79 MET A CA 1
ATOM 636 C C . MET A 1 79 ? -10.547 25.766 11.656 1 28.59 79 MET A C 1
ATOM 638 O O . MET A 1 79 ? -10.211 25.281 12.742 1 28.59 79 MET A O 1
ATOM 642 N N . MET A 1 80 ? -11.914 26.25 11.609 1 28.08 80 MET A N 1
ATOM 643 C CA . MET A 1 80 ? -13.031 25.516 12.195 1 28.08 80 MET A CA 1
ATOM 644 C C . MET A 1 80 ? -13.43 24.344 11.32 1 28.08 80 MET A C 1
ATOM 646 O O . MET A 1 80 ? -14.562 23.875 11.375 1 28.08 80 MET A O 1
ATOM 650 N N . ILE A 1 81 ? -12.969 24.266 10.219 1 31.02 81 ILE A N 1
ATOM 651 C CA . ILE A 1 81 ? -13.367 23.047 9.523 1 31.02 81 ILE A CA 1
ATOM 652 C C . ILE A 1 81 ? -13.32 21.859 10.5 1 31.02 81 ILE A C 1
ATOM 654 O O . ILE A 1 81 ? -12.281 21.578 11.094 1 31.02 81 ILE A O 1
ATOM 658 N N . ASP A 1 82 ? -14.305 21.609 11.039 1 30.33 82 ASP A N 1
ATOM 659 C CA . ASP A 1 82 ? -14.602 20.391 11.789 1 30.33 82 ASP A CA 1
ATOM 660 C C . ASP A 1 82 ? -14.07 19.156 11.062 1 30.33 82 ASP A C 1
ATOM 662 O O . ASP A 1 82 ? -14.688 18.688 10.102 1 30.33 82 ASP A O 1
ATOM 666 N N . VAL A 1 83 ? -12.75 19.078 10.82 1 34.03 83 VAL A N 1
ATOM 667 C CA . VAL A 1 83 ? -12.148 17.766 10.586 1 34.03 83 VAL A CA 1
ATOM 668 C C . VAL A 1 83 ? -13.117 16.672 11.016 1 34.03 83 VAL A C 1
ATOM 670 O O . VAL A 1 83 ? -12.852 15.484 10.812 1 34.03 83 VAL A O 1
ATOM 673 N N . ASP A 1 84 ? -14.039 17.062 11.781 1 32.5 84 ASP A N 1
ATOM 674 C CA . ASP A 1 84 ? -15.016 16.062 12.203 1 32.5 84 ASP A CA 1
ATOM 675 C C . ASP A 1 84 ? -15.828 15.555 11.016 1 32.5 84 ASP A C 1
ATOM 677 O O . ASP A 1 84 ? -16.469 14.508 11.094 1 32.5 84 ASP A O 1
ATOM 681 N N . ASN A 1 85 ? -16.062 16.422 10.031 1 32.97 85 ASN A N 1
ATOM 682 C CA . ASN A 1 85 ? -17.047 15.938 9.062 1 32.97 85 ASN A CA 1
ATOM 683 C C . ASN A 1 85 ? -16.375 15.211 7.898 1 32.97 85 ASN A C 1
ATOM 685 O O . ASN A 1 85 ? -16.969 15.055 6.832 1 32.97 85 ASN A O 1
ATOM 689 N N . MET A 1 86 ? -15.078 15.289 7.785 1 35.69 86 MET A N 1
ATOM 690 C CA . MET A 1 86 ? -14.578 14.445 6.707 1 35.69 86 MET A CA 1
ATOM 691 C C . MET A 1 86 ? -14.906 12.977 6.969 1 35.69 86 MET A C 1
ATOM 693 O O . MET A 1 86 ? -14.289 12.344 7.828 1 35.69 86 MET A O 1
ATOM 697 N N . GLU A 1 87 ? -16.141 12.695 6.902 1 39.06 87 GLU A N 1
ATOM 698 C CA . GLU A 1 87 ? -16.734 11.383 7.129 1 39.06 87 GLU A CA 1
ATOM 699 C C . GLU A 1 87 ? -16.109 10.328 6.227 1 39.06 87 GLU A C 1
ATOM 701 O O . GLU A 1 87 ? -16.375 10.297 5.023 1 39.06 87 GLU A O 1
ATOM 706 N N . GLY A 1 88 ? -14.789 10.18 6.387 1 50.22 88 GLY A N 1
ATOM 707 C CA . GLY A 1 88 ? -14.516 8.891 5.77 1 50.22 88 GLY A CA 1
ATOM 708 C C . GLY A 1 88 ? -15.352 7.766 6.344 1 50.22 88 GLY A C 1
ATOM 709 O O . GLY A 1 88 ? -15.508 7.656 7.562 1 50.22 88 GLY A O 1
ATOM 710 N N . PRO A 1 89 ? -16.156 7.117 5.473 1 56.31 89 PRO A N 1
ATOM 711 C CA . PRO A 1 89 ? -17.172 6.199 5.992 1 56.31 89 PRO A CA 1
ATOM 712 C C . PRO A 1 89 ? -16.641 5.285 7.09 1 56.31 89 PRO A C 1
ATOM 714 O O . PRO A 1 89 ? -17.281 5.117 8.125 1 56.31 89 PRO A O 1
ATOM 717 N N . ILE A 1 90 ? -15.297 4.965 6.93 1 65.62 90 ILE A N 1
ATOM 718 C CA . ILE A 1 90 ? -14.922 3.93 7.887 1 65.62 90 ILE A CA 1
ATOM 719 C C . ILE A 1 90 ? -14.414 4.574 9.172 1 65.62 90 ILE A C 1
ATOM 721 O O . ILE A 1 90 ? -14.688 4.086 10.273 1 65.62 90 ILE A O 1
ATOM 725 N N . PHE A 1 91 ? -13.742 5.715 9.039 1 64.88 91 PHE A N 1
ATOM 726 C CA . PHE A 1 91 ? -13.125 6.348 10.203 1 64.88 91 PHE A CA 1
ATOM 727 C C . PHE A 1 91 ? -14.188 6.863 11.164 1 64.88 91 PHE A C 1
ATOM 729 O O . PHE A 1 91 ? -13.914 7.055 12.352 1 64.88 91 PHE A O 1
ATOM 736 N N . ASP A 1 92 ? -15.375 7.004 10.641 1 63.53 92 ASP A N 1
ATOM 737 C CA . ASP A 1 92 ? -16.484 7.383 11.492 1 63.53 92 ASP A CA 1
ATOM 738 C C . ASP A 1 92 ? -17.078 6.164 12.211 1 63.53 92 ASP A C 1
ATOM 740 O O . ASP A 1 92 ? -17.734 6.297 13.242 1 63.53 92 ASP A O 1
ATOM 744 N N . LEU A 1 93 ? -16.781 5.055 11.664 1 71.06 93 LEU A N 1
ATOM 745 C CA . LEU A 1 93 ? -17.406 3.836 12.164 1 71.06 93 LEU A CA 1
ATOM 746 C C . LEU A 1 93 ? -16.5 3.15 13.195 1 71.06 93 LEU A C 1
ATOM 748 O O . LEU A 1 93 ? -17 2.475 14.102 1 71.06 93 LEU A O 1
ATOM 752 N N . VAL A 1 94 ? -15.195 3.348 13.031 1 77.94 94 VAL A N 1
ATOM 753 C CA . VAL A 1 94 ? -14.266 2.668 13.922 1 77.94 94 VAL A CA 1
ATOM 754 C C . VAL A 1 94 ? -12.992 3.498 14.07 1 77.94 94 VAL A C 1
ATOM 756 O O . VAL A 1 94 ? -12.492 4.051 13.094 1 77.94 94 VAL A O 1
ATOM 759 N N . ASP A 1 95 ? -12.594 3.648 15.336 1 78.81 95 ASP A N 1
ATOM 760 C CA . ASP A 1 95 ? -11.289 4.234 15.594 1 78.81 95 ASP A CA 1
ATOM 761 C C . ASP A 1 95 ? -10.172 3.209 15.375 1 78.81 95 ASP A C 1
ATOM 763 O O . ASP A 1 95 ? -10.047 2.248 16.141 1 78.81 95 ASP A O 1
ATOM 767 N N . LEU A 1 96 ? -9.367 3.461 14.422 1 82.31 96 LEU A N 1
ATOM 768 C CA . LEU A 1 96 ? -8.359 2.471 14.055 1 82.31 96 LEU A CA 1
ATOM 769 C C . LEU A 1 96 ? -7.051 2.719 14.797 1 82.31 96 LEU A C 1
ATOM 771 O O . LEU A 1 96 ? -6.031 2.098 14.484 1 82.31 96 LEU A O 1
ATOM 775 N N . GLU A 1 97 ? -7.02 3.586 15.727 1 79.75 97 GLU A N 1
ATOM 776 C CA . GLU A 1 97 ? -5.91 3.781 16.656 1 79.75 97 GLU A CA 1
ATOM 777 C C . GLU A 1 97 ? -4.57 3.811 15.922 1 79.75 97 GLU A C 1
ATOM 779 O O . GLU A 1 97 ? -3.674 3.021 16.234 1 79.75 97 GLU A O 1
ATOM 784 N N . PRO A 1 98 ? -4.465 4.703 14.938 1 79.12 98 PRO A N 1
ATOM 785 C CA . PRO A 1 98 ? -3.199 4.75 14.203 1 79.12 98 PRO A CA 1
ATOM 786 C C . PRO A 1 98 ? -1.993 4.965 15.117 1 79.12 98 PRO A C 1
ATOM 788 O O . PRO A 1 98 ? -2.096 5.668 16.125 1 79.12 98 PRO A O 1
ATOM 791 N N . SER A 1 99 ? -0.866 4.25 14.836 1 77.62 99 SER A N 1
ATOM 792 C CA . SER A 1 99 ? 0.369 4.316 15.617 1 77.62 99 SER A CA 1
ATOM 793 C C . SER A 1 99 ? 1.585 4.027 14.742 1 77.62 99 SER A C 1
ATOM 795 O O . SER A 1 99 ? 1.446 3.568 13.609 1 77.62 99 SER A O 1
ATOM 797 N N . ILE A 1 100 ? 2.729 4.402 15.242 1 80.38 100 ILE A N 1
ATOM 798 C CA . ILE A 1 100 ? 3.971 4.043 14.562 1 80.38 100 ILE A CA 1
ATOM 799 C C . ILE A 1 100 ? 4.297 2.576 14.828 1 80.38 100 ILE A C 1
ATOM 801 O O . ILE A 1 100 ? 4.25 2.121 15.977 1 80.38 100 ILE A O 1
ATOM 805 N N . ARG A 1 101 ? 4.492 1.905 13.789 1 85.81 101 ARG A N 1
ATOM 806 C CA . ARG A 1 101 ? 4.855 0.496 13.891 1 85.81 101 ARG A CA 1
ATOM 807 C C . ARG A 1 101 ? 6.098 0.189 13.062 1 85.81 101 ARG A C 1
ATOM 809 O O . ARG A 1 101 ? 6.359 0.855 12.055 1 85.81 101 ARG A O 1
ATOM 816 N N . LEU A 1 102 ? 6.805 -0.84 13.555 1 89.25 102 LEU A N 1
ATOM 817 C CA . LEU A 1 102 ? 7.973 -1.306 12.82 1 89.25 102 LEU A CA 1
ATOM 818 C C . LEU A 1 102 ? 7.578 -2.346 11.773 1 89.25 102 LEU A C 1
ATOM 820 O O . LEU A 1 102 ? 7.02 -3.391 12.109 1 89.25 102 LEU A O 1
ATOM 824 N N . ILE A 1 103 ? 7.754 -1.98 10.5 1 93.31 103 ILE A N 1
ATOM 825 C CA . ILE A 1 103 ? 7.707 -2.998 9.453 1 93.31 103 ILE A CA 1
ATOM 826 C C . ILE A 1 103 ? 8.914 -3.92 9.578 1 93.31 103 ILE A C 1
ATOM 828 O O . ILE A 1 103 ? 10.062 -3.457 9.547 1 93.31 103 ILE A O 1
ATOM 832 N N . ASN A 1 104 ? 8.68 -5.168 9.781 1 94.62 104 ASN A N 1
ATOM 833 C CA . ASN A 1 104 ? 9.773 -6.137 9.82 1 94.62 104 ASN A CA 1
ATOM 834 C C . ASN A 1 104 ? 10.234 -6.52 8.414 1 94.62 104 ASN A C 1
ATOM 836 O O . ASN A 1 104 ? 9.555 -7.281 7.719 1 94.62 104 ASN A O 1
ATOM 840 N N . GLY A 1 105 ? 11.367 -6.027 8.078 1 95.06 105 GLY A N 1
ATOM 841 C CA . GLY A 1 105 ? 11.891 -6.27 6.742 1 95.06 105 GLY A CA 1
ATOM 842 C C . GLY A 1 105 ? 13.078 -7.211 6.723 1 95.06 105 GLY A C 1
ATOM 843 O O . GLY A 1 105 ? 13.891 -7.176 5.797 1 95.06 105 GLY A O 1
ATOM 844 N N . THR A 1 106 ? 13.266 -8.039 7.715 1 93.69 106 THR A N 1
ATOM 845 C CA . THR A 1 106 ? 14.391 -8.969 7.746 1 93.69 106 THR A CA 1
ATOM 846 C C . THR A 1 106 ? 14.289 -9.969 6.598 1 93.69 106 THR A C 1
ATOM 848 O O . THR A 1 106 ? 13.203 -10.438 6.262 1 93.69 106 THR A O 1
ATOM 851 N N . VAL A 1 107 ? 15.398 -10.234 6.012 1 89.38 107 VAL A N 1
ATOM 852 C CA . VAL A 1 107 ? 15.422 -11.203 4.918 1 89.38 107 VAL A CA 1
ATOM 853 C C . VAL A 1 107 ? 15.258 -12.617 5.473 1 89.38 107 VAL A C 1
ATOM 855 O O . VAL A 1 107 ? 14.578 -13.445 4.879 1 89.38 107 VAL A O 1
ATOM 858 N N . VAL A 1 108 ? 15.922 -12.805 6.602 1 87.88 108 VAL A N 1
ATOM 859 C CA . VAL A 1 108 ? 15.734 -14.078 7.289 1 87.88 108 VAL A CA 1
ATOM 860 C C . VAL A 1 108 ? 14.398 -14.078 8.016 1 87.88 108 VAL A C 1
ATOM 862 O O . VAL A 1 108 ? 14.039 -13.102 8.68 1 87.88 108 VAL A O 1
ATOM 865 N N . ALA A 1 109 ? 13.703 -15.148 7.855 1 89.81 109 ALA A N 1
ATOM 866 C CA . ALA A 1 109 ? 12.375 -15.242 8.469 1 89.81 109 ALA A CA 1
ATOM 867 C C . ALA A 1 109 ? 12.477 -15.172 9.992 1 89.81 109 ALA A C 1
ATOM 869 O O . ALA A 1 109 ? 13.367 -15.781 10.594 1 89.81 109 ALA A O 1
ATOM 870 N N . PRO A 1 110 ? 11.594 -14.445 10.617 1 90.31 110 PRO A N 1
ATOM 871 C CA . PRO A 1 110 ? 11.562 -14.406 12.078 1 90.31 110 PRO A CA 1
ATOM 872 C C . PRO A 1 110 ? 11.023 -15.695 12.695 1 90.31 110 PRO A C 1
ATOM 874 O O . PRO A 1 110 ? 10.508 -16.562 11.977 1 90.31 110 PRO A O 1
ATOM 877 N N . GLU A 1 111 ? 11.125 -15.781 13.961 1 88.44 111 GLU A N 1
ATOM 878 C CA . GLU A 1 111 ? 10.664 -16.953 14.68 1 88.44 111 GLU A CA 1
ATOM 879 C C . GLU A 1 111 ? 9.156 -17.156 14.516 1 88.44 111 GLU A C 1
ATOM 881 O O . GLU A 1 111 ? 8.688 -18.281 14.375 1 88.44 111 GLU A O 1
ATOM 886 N N . HIS A 1 112 ? 8.445 -16.062 14.523 1 90.44 112 HIS A N 1
ATOM 887 C CA . HIS A 1 112 ? 6.996 -16.094 14.352 1 90.44 112 HIS A CA 1
ATOM 888 C C . HIS A 1 112 ? 6.57 -15.297 13.125 1 90.44 112 HIS A C 1
ATOM 890 O O . HIS A 1 112 ? 6.074 -14.18 13.25 1 90.44 112 HIS A O 1
ATOM 896 N N . PRO A 1 113 ? 6.633 -15.953 12.055 1 93.88 113 PRO A N 1
ATOM 897 C CA . PRO A 1 113 ? 6.316 -15.234 10.82 1 93.88 113 PRO A CA 1
ATOM 898 C C . PRO A 1 113 ? 4.82 -14.992 10.641 1 93.88 113 PRO A C 1
ATOM 900 O O . PRO A 1 113 ? 4 -15.766 11.148 1 93.88 113 PRO A O 1
ATOM 903 N N . SER A 1 114 ? 4.469 -13.914 10.016 1 94.62 114 SER A N 1
ATOM 904 C CA . SER A 1 114 ? 3.074 -13.68 9.648 1 94.62 114 SER A CA 1
ATOM 905 C C . SER A 1 114 ? 2.551 -14.766 8.727 1 94.62 114 SER A C 1
ATOM 907 O O . SER A 1 114 ? 3.328 -15.57 8.203 1 94.62 114 SER A O 1
ATOM 909 N N . ILE A 1 115 ? 1.277 -14.781 8.508 1 95.44 115 ILE A N 1
ATOM 910 C CA . ILE A 1 115 ? 0.672 -15.789 7.637 1 95.44 115 ILE A CA 1
ATOM 911 C C . ILE A 1 115 ? 1.178 -15.602 6.207 1 95.44 115 ILE A C 1
ATOM 913 O O . ILE A 1 115 ? 1.204 -16.547 5.422 1 95.44 115 ILE A O 1
ATOM 917 N N . ALA A 1 116 ? 1.617 -14.422 5.852 1 97.62 116 ALA A N 1
ATOM 918 C CA . ALA A 1 116 ? 2.104 -14.148 4.504 1 97.62 116 ALA A CA 1
ATOM 919 C C . ALA A 1 116 ? 3.547 -14.617 4.336 1 97.62 116 ALA A C 1
ATOM 921 O O . ALA A 1 116 ? 3.992 -14.891 3.221 1 97.62 116 ALA A O 1
ATOM 922 N N . ARG A 1 117 ? 4.262 -14.75 5.477 1 97.38 117 ARG A N 1
ATOM 923 C CA . ARG A 1 117 ? 5.68 -15.109 5.469 1 97.38 117 ARG A CA 1
ATOM 924 C C . ARG A 1 117 ? 5.867 -16.625 5.539 1 97.38 117 ARG A C 1
ATOM 926 O O . ARG A 1 117 ? 6.969 -17.125 5.312 1 97.38 117 ARG A O 1
ATOM 933 N N . GLN A 1 118 ? 4.855 -17.328 5.883 1 97.19 118 GLN A N 1
ATOM 934 C CA . GLN A 1 118 ? 4.934 -18.766 6.082 1 97.19 118 GLN A CA 1
ATOM 935 C C . GLN A 1 118 ? 4.969 -19.516 4.746 1 97.19 118 GLN A C 1
ATOM 937 O O . GLN A 1 118 ? 4.453 -19.016 3.742 1 97.19 118 GLN A O 1
ATOM 942 N N . PHE A 1 119 ? 5.586 -20.656 4.816 1 97.38 119 PHE A N 1
ATOM 943 C CA . PHE A 1 119 ? 5.426 -21.594 3.703 1 97.38 119 PHE A CA 1
ATOM 944 C C . PHE A 1 119 ? 3.979 -22.047 3.584 1 97.38 119 PHE A C 1
ATOM 946 O O . PHE A 1 119 ? 3.229 -22.016 4.562 1 97.38 119 PHE A O 1
ATOM 953 N N . PRO A 1 120 ? 3.621 -22.453 2.363 1 97.88 120 PRO A N 1
ATOM 954 C CA . PRO A 1 120 ? 2.248 -22.938 2.182 1 97.88 120 PRO A CA 1
ATOM 955 C C . PRO A 1 120 ? 1.852 -23.984 3.209 1 97.88 120 PRO A C 1
ATOM 957 O O . PRO A 1 120 ? 2.615 -24.922 3.465 1 97.88 120 PRO A O 1
ATOM 960 N N . ASN A 1 121 ? 0.743 -23.828 3.844 1 97.62 121 ASN A N 1
ATOM 961 C CA . ASN A 1 121 ? 0.161 -24.781 4.777 1 97.62 121 ASN A CA 1
ATOM 962 C C . ASN A 1 121 ? -1.336 -24.562 4.957 1 97.62 121 ASN A C 1
ATOM 964 O O . ASN A 1 121 ? -1.834 -23.453 4.711 1 97.62 121 ASN A O 1
ATOM 968 N N . SER A 1 122 ? -2.049 -25.531 5.383 1 97.38 122 SER A N 1
ATOM 969 C CA . SER A 1 122 ? -3.508 -25.5 5.426 1 97.38 122 SER A CA 1
ATOM 970 C C . SER A 1 122 ? -4.012 -24.531 6.484 1 97.38 122 SER A C 1
ATOM 972 O O . SER A 1 122 ? -5.051 -23.891 6.309 1 97.38 122 SER A O 1
ATOM 974 N N . GLU A 1 123 ? -3.346 -24.391 7.609 1 97.56 123 GLU A N 1
ATOM 975 C CA . GLU A 1 123 ? -3.768 -23.484 8.68 1 97.56 123 GLU A CA 1
ATOM 976 C C . GLU A 1 123 ? -3.721 -22.031 8.219 1 97.56 123 GLU A C 1
ATOM 978 O O . GLU A 1 123 ? -4.68 -21.281 8.414 1 97.56 123 GLU A O 1
ATOM 983 N N . ALA A 1 124 ? -2.611 -21.656 7.645 1 97.38 124 ALA A N 1
ATOM 984 C CA . ALA A 1 124 ? -2.49 -20.297 7.117 1 97.38 124 ALA A CA 1
ATOM 985 C C . ALA A 1 124 ? -3.523 -20.047 6.023 1 97.38 124 ALA A C 1
ATOM 987 O O . ALA A 1 124 ? -4.125 -18.969 5.973 1 97.38 124 ALA A O 1
ATOM 988 N N . ASP A 1 125 ? -3.734 -21.047 5.184 1 98.12 125 ASP A N 1
ATOM 989 C CA . ASP A 1 125 ? -4.711 -20.906 4.105 1 98.12 125 ASP A CA 1
ATOM 990 C C . ASP A 1 125 ? -6.113 -20.672 4.664 1 98.12 125 ASP A C 1
ATOM 992 O O . ASP A 1 125 ? -6.883 -19.875 4.113 1 98.12 125 ASP A O 1
ATOM 996 N N . ALA A 1 126 ? -6.434 -21.359 5.68 1 97.88 126 ALA A N 1
ATOM 997 C CA . ALA A 1 126 ? -7.73 -21.156 6.32 1 97.88 126 ALA A CA 1
ATOM 998 C C . ALA A 1 126 ? -7.867 -19.734 6.867 1 97.88 126 ALA A C 1
ATOM 1000 O O . ALA A 1 126 ? -8.938 -19.141 6.777 1 97.88 126 ALA A O 1
ATOM 1001 N N . GLN A 1 127 ? -6.852 -19.234 7.445 1 97.06 127 GLN A N 1
ATOM 1002 C CA . GLN A 1 127 ? -6.879 -17.859 7.969 1 97.06 127 GLN A CA 1
ATOM 1003 C C . GLN A 1 127 ? -7.008 -16.844 6.844 1 97.06 127 GLN A C 1
ATOM 1005 O O . GLN A 1 127 ? -7.762 -15.875 6.961 1 97.06 127 GLN A O 1
ATOM 1010 N N . TRP A 1 128 ? -6.215 -17.031 5.785 1 98.12 128 TRP A N 1
ATOM 1011 C CA . TRP A 1 128 ? -6.363 -16.172 4.613 1 98.12 128 TRP A CA 1
ATOM 1012 C C . TRP A 1 128 ? -7.809 -16.141 4.133 1 98.12 128 TRP A C 1
ATOM 1014 O O . TRP A 1 128 ? -8.352 -15.086 3.832 1 98.12 128 TRP A O 1
ATOM 1024 N N . GLU A 1 129 ? -8.391 -17.266 4.043 1 96.44 129 GLU A N 1
ATOM 1025 C CA . GLU A 1 129 ? -9.758 -17.391 3.547 1 96.44 129 GLU A CA 1
ATOM 1026 C C . GLU A 1 129 ? -10.75 -16.703 4.484 1 96.44 129 GLU A C 1
ATOM 1028 O O . GLU A 1 129 ? -11.531 -15.852 4.055 1 96.44 129 GLU A O 1
ATOM 1033 N N . GLN A 1 130 ? -10.711 -16.953 5.734 1 93.88 130 GLN A N 1
ATOM 1034 C CA . GLN A 1 130 ? -11.695 -16.484 6.703 1 93.88 130 GLN A CA 1
ATOM 1035 C C . GLN A 1 130 ? -11.547 -14.992 6.969 1 93.88 130 GLN A C 1
ATOM 1037 O O . GLN A 1 130 ? -12.539 -14.273 7.109 1 93.88 130 GLN A O 1
ATOM 1042 N N . ASP A 1 131 ? -10.344 -14.57 7.02 1 95.44 131 ASP A N 1
ATOM 1043 C CA . ASP A 1 131 ? -10.109 -13.195 7.453 1 95.44 131 ASP A CA 1
ATOM 1044 C C . ASP A 1 131 ? -10.016 -12.25 6.258 1 95.44 131 ASP A C 1
ATOM 1046 O O . ASP A 1 131 ? -10.305 -11.055 6.383 1 95.44 131 ASP A O 1
ATOM 1050 N N . ILE A 1 132 ? -9.586 -12.734 5.117 1 96.56 132 ILE A N 1
ATOM 1051 C CA . ILE A 1 132 ? -9.195 -11.812 4.059 1 96.56 132 ILE A CA 1
ATOM 1052 C C . ILE A 1 132 ? -9.977 -12.125 2.783 1 96.56 132 ILE A C 1
ATOM 1054 O O . ILE A 1 132 ? -10.742 -11.297 2.297 1 96.56 132 ILE A O 1
ATOM 1058 N N . ASP A 1 133 ? -10.016 -13.328 2.326 1 96.19 133 ASP A N 1
ATOM 1059 C CA . ASP A 1 133 ? -10.406 -13.672 0.961 1 96.19 133 ASP A CA 1
ATOM 1060 C C . ASP A 1 133 ? -11.93 -13.664 0.805 1 96.19 133 ASP A C 1
ATOM 1062 O O . ASP A 1 133 ? -12.438 -13.625 -0.315 1 96.19 133 ASP A O 1
ATOM 1066 N N . LEU A 1 134 ? -12.602 -13.711 1.874 1 91.06 134 LEU A N 1
ATOM 1067 C CA . LEU A 1 134 ? -14.055 -13.617 1.797 1 91.06 134 LEU A CA 1
ATOM 1068 C C . LEU A 1 134 ? -14.492 -12.211 1.395 1 91.06 134 LEU A C 1
ATOM 1070 O O . LEU A 1 134 ? -15.625 -12.016 0.947 1 91.06 134 LEU A O 1
ATOM 1074 N N . ILE A 1 135 ? -13.57 -11.227 1.555 1 94.69 135 ILE A N 1
ATOM 1075 C CA . ILE A 1 135 ? -13.922 -9.836 1.305 1 94.69 135 ILE A CA 1
ATOM 1076 C C . ILE A 1 135 ? -15.367 -9.578 1.741 1 94.69 135 ILE A C 1
ATOM 1078 O O . ILE A 1 135 ? -16.203 -9.156 0.936 1 94.69 135 ILE A O 1
ATOM 1082 N N . ARG A 1 136 ? -15.586 -9.82 2.973 1 94.94 136 ARG A N 1
ATOM 1083 C CA . ARG A 1 136 ? -16.922 -9.766 3.551 1 94.94 136 ARG A CA 1
ATOM 1084 C C . ARG A 1 136 ? -17.594 -8.43 3.25 1 94.94 136 ARG A C 1
ATOM 1086 O O . ARG A 1 136 ? -17.031 -7.371 3.506 1 94.94 136 ARG A O 1
ATOM 1093 N N . PRO A 1 137 ? -18.797 -8.562 2.691 1 96.88 137 PRO A N 1
ATOM 1094 C CA . PRO A 1 137 ? -19.5 -7.309 2.441 1 96.88 137 PRO A CA 1
ATOM 1095 C C . PRO A 1 137 ? -19.984 -6.629 3.725 1 96.88 137 PRO A C 1
ATOM 1097 O O . PRO A 1 137 ? -20.219 -7.305 4.73 1 96.88 137 PRO A O 1
ATOM 1100 N N . ILE A 1 138 ? -20.094 -5.359 3.676 1 95.69 138 ILE A N 1
ATOM 1101 C CA . ILE A 1 138 ? -20.641 -4.551 4.758 1 95.69 138 ILE A CA 1
ATOM 1102 C C . ILE A 1 138 ? -21.75 -3.646 4.219 1 95.69 138 ILE A C 1
ATOM 1104 O O . ILE A 1 138 ? -21.922 -3.531 3.006 1 95.69 138 ILE A O 1
ATOM 1108 N N . ALA A 1 139 ? -22.453 -3.074 5.164 1 95.69 139 ALA A N 1
ATOM 1109 C CA . ALA A 1 139 ? -23.531 -2.16 4.793 1 95.69 139 ALA A CA 1
ATOM 1110 C C . ALA A 1 139 ? -23.062 -0.71 4.832 1 95.69 139 ALA A C 1
ATOM 1112 O O . ALA A 1 139 ? -22.344 -0.311 5.746 1 95.69 139 ALA A O 1
ATOM 1113 N N . ILE A 1 140 ? -23.453 0.011 3.824 1 92.94 140 ILE A N 1
ATOM 1114 C CA . ILE A 1 140 ? -23.219 1.448 3.809 1 92.94 140 ILE A CA 1
ATOM 1115 C C . ILE A 1 140 ? -24.484 2.188 3.406 1 92.94 140 ILE A C 1
ATOM 1117 O O . ILE A 1 140 ? -25.469 1.566 3 1 92.94 140 ILE A O 1
ATOM 1121 N N . THR A 1 141 ? -24.453 3.467 3.506 1 91.56 141 THR A N 1
ATOM 1122 C CA . THR A 1 141 ? -25.625 4.262 3.213 1 91.56 141 THR A CA 1
ATOM 1123 C C . THR A 1 141 ? -25.547 4.855 1.809 1 91.56 141 THR A C 1
ATOM 1125 O O . THR A 1 141 ? -24.484 4.875 1.196 1 91.56 141 THR A O 1
ATOM 1128 N N . ARG A 1 142 ? -26.734 5.324 1.412 1 93.94 142 ARG A N 1
ATOM 1129 C CA . ARG A 1 142 ? -26.828 5.984 0.115 1 93.94 142 ARG A CA 1
ATOM 1130 C C . ARG A 1 142 ? -25.906 7.199 0.05 1 93.94 142 ARG A C 1
ATOM 1132 O O . ARG A 1 142 ? -25.281 7.453 -0.979 1 93.94 142 ARG A O 1
ATOM 1139 N N . GLU A 1 143 ? -25.828 7.938 1.099 1 84.81 143 GLU A N 1
ATOM 1140 C CA . GLU A 1 143 ? -24.984 9.133 1.171 1 84.81 143 GLU A CA 1
ATOM 1141 C C . GLU A 1 143 ? -23.516 8.781 1.011 1 84.81 143 GLU A C 1
ATOM 1143 O O . GLU A 1 143 ? -22.766 9.5 0.338 1 84.81 143 GLU A O 1
ATOM 1148 N N . GLN A 1 144 ? -23.109 7.715 1.602 1 83.94 144 GLN A N 1
ATOM 1149 C CA . GLN A 1 144 ? -21.734 7.27 1.486 1 83.94 144 GLN A CA 1
ATOM 1150 C C . GLN A 1 144 ? -21.391 6.891 0.047 1 83.94 144 GLN A C 1
ATOM 1152 O O . GLN A 1 144 ? -20.297 7.184 -0.436 1 83.94 144 GLN A O 1
ATOM 1157 N N . ILE A 1 145 ? -22.312 6.305 -0.653 1 89.19 145 ILE A N 1
ATOM 1158 C CA . ILE A 1 145 ? -22.125 5.93 -2.049 1 89.19 145 ILE A CA 1
ATOM 1159 C C . ILE A 1 145 ? -21.922 7.18 -2.9 1 89.19 145 ILE A C 1
ATOM 1161 O O . ILE A 1 145 ? -21 7.242 -3.723 1 89.19 145 ILE A O 1
ATOM 1165 N N . ILE A 1 146 ? -22.766 8.109 -2.654 1 85.38 146 ILE A N 1
ATOM 1166 C CA . ILE A 1 146 ? -22.719 9.359 -3.4 1 85.38 146 ILE A CA 1
ATOM 1167 C C . ILE A 1 146 ? -21.391 10.07 -3.131 1 85.38 146 ILE A C 1
ATOM 1169 O O . ILE A 1 146 ? -20.75 10.594 -4.051 1 85.38 146 ILE A O 1
ATOM 1173 N N . LYS A 1 147 ? -20.953 9.984 -1.927 1 77.38 147 LYS A N 1
ATOM 1174 C CA . LYS A 1 147 ? -19.688 10.609 -1.553 1 77.38 147 LYS A CA 1
ATOM 1175 C C . LYS A 1 147 ? -18.516 9.945 -2.268 1 77.38 147 LYS A C 1
ATOM 1177 O O . LYS A 1 147 ? -17.5 10.586 -2.525 1 77.38 147 LYS A O 1
ATOM 1182 N N . MET A 1 148 ? -18.703 8.719 -2.627 1 82.06 148 MET A N 1
ATOM 1183 C CA . MET A 1 148 ? -17.672 7.984 -3.344 1 82.06 148 MET A CA 1
ATOM 1184 C C . MET A 1 148 ? -17.703 8.305 -4.832 1 82.06 148 MET A C 1
ATOM 1186 O O . MET A 1 148 ? -16.844 7.852 -5.594 1 82.06 148 MET A O 1
ATOM 1190 N N . GLY A 1 149 ? -18.672 9.07 -5.215 1 79.94 149 GLY A N 1
ATOM 1191 C CA . GLY A 1 149 ? -18.828 9.391 -6.625 1 79.94 149 GLY A CA 1
ATOM 1192 C C . GLY A 1 149 ? -19.469 8.273 -7.426 1 79.94 149 GLY A C 1
ATOM 1193 O O . GLY A 1 149 ? -19.25 8.156 -8.633 1 79.94 149 GLY A O 1
ATOM 1194 N N . LYS A 1 150 ? -20.188 7.441 -6.73 1 86.81 150 LYS A N 1
ATOM 1195 C CA . LYS A 1 150 ? -20.828 6.32 -7.402 1 86.81 150 LYS A CA 1
ATOM 1196 C C . LYS A 1 150 ? -22.328 6.539 -7.508 1 86.81 150 LYS A C 1
ATOM 1198 O O . LYS A 1 150 ? -22.906 7.359 -6.785 1 86.81 150 LYS A O 1
ATOM 1203 N N . ASN A 1 151 ? -22.938 5.824 -8.477 1 91.06 151 ASN A N 1
ATOM 1204 C CA . ASN A 1 151 ? -24.375 5.875 -8.648 1 91.06 151 ASN A CA 1
ATOM 1205 C C . ASN A 1 151 ? -25.094 4.926 -7.688 1 91.06 151 ASN A C 1
ATOM 1207 O O . ASN A 1 151 ? -25.047 3.709 -7.863 1 91.06 151 ASN A O 1
ATOM 1211 N N . PRO A 1 152 ? -25.766 5.523 -6.789 1 93.69 152 PRO A N 1
ATOM 1212 C CA . PRO A 1 152 ? -26.406 4.652 -5.797 1 93.69 152 PRO A CA 1
ATOM 1213 C C . PRO A 1 152 ? -27.531 3.811 -6.391 1 93.69 152 PRO A C 1
ATOM 1215 O O . PRO A 1 152 ? -27.922 2.803 -5.801 1 93.69 152 PRO A O 1
ATOM 1218 N N . GLU A 1 153 ? -28.016 4.109 -7.547 1 94.75 153 GLU A N 1
ATOM 1219 C CA . GLU A 1 153 ? -29.172 3.428 -8.133 1 94.75 153 GLU A CA 1
ATOM 1220 C C . GLU A 1 153 ? -28.797 2.02 -8.594 1 94.75 153 GLU A C 1
ATOM 1222 O O . GLU A 1 153 ? -29.672 1.162 -8.734 1 94.75 153 GLU A O 1
ATOM 1227 N N . THR A 1 154 ? -27.562 1.811 -8.805 1 95.5 154 THR A N 1
ATOM 1228 C CA . THR A 1 154 ? -27.172 0.505 -9.328 1 95.5 154 THR A CA 1
ATOM 1229 C C . THR A 1 154 ? -26.5 -0.332 -8.242 1 95.5 154 THR A C 1
ATOM 1231 O O . THR A 1 154 ? -26.219 -1.514 -8.445 1 95.5 154 THR A O 1
ATOM 1234 N N . VAL A 1 155 ? -26.219 0.278 -7.152 1 97.19 155 VAL A N 1
ATOM 1235 C CA . VAL A 1 155 ? -25.641 -0.486 -6.047 1 97.19 155 VAL A CA 1
ATOM 1236 C C . VAL A 1 155 ? -26.703 -1.376 -5.422 1 97.19 155 VAL A C 1
ATOM 1238 O O . VAL A 1 155 ? -27.844 -0.942 -5.223 1 97.19 155 VAL A O 1
ATOM 1241 N N . ALA A 1 156 ? -26.359 -2.586 -5.125 1 97.94 156 ALA A N 1
ATOM 1242 C CA . ALA A 1 156 ? -27.312 -3.529 -4.566 1 97.94 156 ALA A CA 1
ATOM 1243 C C . ALA A 1 156 ? -27.797 -3.072 -3.193 1 97.94 156 ALA A C 1
ATOM 1245 O O . ALA A 1 156 ? -26.984 -2.785 -2.309 1 97.94 156 ALA A O 1
ATOM 1246 N N . LYS A 1 157 ? -29.078 -3.031 -3.029 1 97.44 157 LYS A N 1
ATOM 1247 C CA . LYS A 1 157 ? -29.703 -2.621 -1.776 1 97.44 157 LYS A CA 1
ATOM 1248 C C . LYS A 1 157 ? -29.938 -3.818 -0.859 1 97.44 157 LYS A C 1
ATOM 1250 O O . LYS A 1 157 ? -30.328 -4.895 -1.318 1 97.44 157 LYS A O 1
ATOM 1255 N N . LEU A 1 158 ? -29.609 -3.646 0.407 1 97.88 158 LEU A N 1
ATOM 1256 C CA . LEU A 1 158 ? -29.938 -4.621 1.439 1 97.88 158 LEU A CA 1
ATOM 1257 C C . LEU A 1 158 ? -31.344 -4.371 1.983 1 97.88 158 LEU A C 1
ATOM 1259 O O . LEU A 1 158 ? -31.531 -3.533 2.869 1 97.88 158 LEU A O 1
ATOM 1263 N N . GLU A 1 159 ? -32.25 -5.152 1.475 1 97.12 159 GLU A N 1
ATOM 1264 C CA . GLU A 1 159 ? -33.656 -4.922 1.848 1 97.12 159 GLU A CA 1
ATOM 1265 C C . GLU A 1 159 ? -33.875 -5.164 3.338 1 97.12 159 GLU A C 1
ATOM 1267 O O . GLU A 1 159 ? -33.375 -6.156 3.889 1 97.12 159 GLU A O 1
ATOM 1272 N N . ASP A 1 160 ? -34.625 -4.266 3.908 1 97 160 ASP A N 1
ATOM 1273 C CA . ASP A 1 160 ? -34.844 -4.305 5.352 1 97 160 ASP A CA 1
ATOM 1274 C C . ASP A 1 160 ? -35.469 -5.625 5.781 1 97 160 ASP A C 1
ATOM 1276 O O . ASP A 1 160 ? -35.156 -6.148 6.852 1 97 160 ASP A O 1
ATOM 1280 N N . GLN A 1 161 ? -36.344 -6.16 5.031 1 96.62 161 GLN A N 1
ATOM 1281 C CA . GLN A 1 161 ? -37.031 -7.391 5.375 1 96.62 161 GLN A CA 1
ATOM 1282 C C . GLN A 1 161 ? -36.062 -8.555 5.52 1 96.62 161 GLN A C 1
ATOM 1284 O O . GLN A 1 161 ? -36.312 -9.484 6.293 1 96.62 161 GLN A O 1
ATOM 1289 N N . ASP A 1 162 ? -34.938 -8.492 4.777 1 96.69 162 ASP A N 1
ATOM 1290 C CA . ASP A 1 162 ? -34 -9.594 4.773 1 96.69 162 ASP A CA 1
ATOM 1291 C C . ASP A 1 162 ? -32.875 -9.352 5.781 1 96.69 162 ASP A C 1
ATOM 1293 O O . ASP A 1 162 ? -32.312 -10.297 6.34 1 96.69 162 ASP A O 1
ATOM 1297 N N . TRP A 1 163 ? -32.531 -8.07 6.051 1 97.06 163 TRP A N 1
ATOM 1298 C CA . TRP A 1 163 ? -31.281 -7.789 6.77 1 97.06 163 TRP A CA 1
ATOM 1299 C C . TRP A 1 163 ? -31.562 -6.996 8.047 1 97.06 163 TRP A C 1
ATOM 1301 O O . TRP A 1 163 ? -30.734 -6.949 8.945 1 97.06 163 TRP A O 1
ATOM 1311 N N . GLY A 1 164 ? -32.688 -6.344 8.117 1 96.75 164 GLY A N 1
ATOM 1312 C CA . GLY A 1 164 ? -33.062 -5.586 9.305 1 96.75 164 GLY A CA 1
ATOM 1313 C C . GLY A 1 164 ? -32.156 -4.395 9.555 1 96.75 164 GLY A C 1
ATOM 1314 O O . GLY A 1 164 ? -31.828 -4.078 10.703 1 96.75 164 GLY A O 1
ATOM 1315 N N . LEU A 1 165 ? -31.625 -3.705 8.523 1 96 165 LEU A N 1
ATOM 1316 C CA . LEU A 1 165 ? -30.672 -2.609 8.648 1 96 165 LEU A CA 1
ATOM 1317 C C . LEU A 1 165 ? -31.312 -1.282 8.258 1 96 165 LEU A C 1
ATOM 1319 O O . LEU A 1 165 ? -30.609 -0.279 8.086 1 96 165 LEU A O 1
ATOM 1323 N N . GLY A 1 166 ? -32.625 -1.351 8.07 1 95.88 166 GLY A N 1
ATOM 1324 C CA . GLY A 1 166 ? -33.312 -0.161 7.598 1 95.88 166 GLY A CA 1
ATOM 1325 C C . GLY A 1 166 ? -33.344 -0.046 6.086 1 95.88 166 GLY A C 1
ATOM 1326 O O . GLY A 1 166 ? -32.812 -0.917 5.383 1 95.88 166 GLY A O 1
ATOM 1327 N N . ASP A 1 167 ? -33.938 1.061 5.574 1 96 167 ASP A N 1
ATOM 1328 C CA . ASP A 1 167 ? -34.156 1.21 4.141 1 96 167 ASP A CA 1
ATOM 1329 C C . ASP A 1 167 ? -32.969 1.896 3.463 1 96 167 ASP A C 1
ATOM 1331 O O . ASP A 1 167 ? -32.938 2.016 2.236 1 96 167 ASP A O 1
ATOM 1335 N N . ASN A 1 168 ? -32.031 2.311 4.234 1 97.19 168 ASN A N 1
ATOM 1336 C CA . ASN A 1 168 ? -30.859 2.988 3.701 1 97.19 168 ASN A CA 1
ATOM 1337 C C . ASN A 1 168 ? -29.609 2.156 3.898 1 97.19 168 ASN A C 1
ATOM 1339 O O . ASN A 1 168 ? -28.641 2.617 4.52 1 97.19 168 ASN A O 1
ATOM 1343 N N . ALA A 1 169 ? -29.656 0.926 3.379 1 97.19 169 ALA A N 1
ATOM 1344 C CA . ALA A 1 169 ? -28.531 0.011 3.5 1 97.19 169 ALA A CA 1
ATOM 1345 C C . ALA A 1 169 ? -28.172 -0.597 2.146 1 97.19 169 ALA A C 1
ATOM 1347 O O . ALA A 1 169 ? -29.047 -1.118 1.442 1 97.19 169 ALA A O 1
ATOM 1348 N N . TYR A 1 170 ? -26.875 -0.535 1.809 1 97.25 170 TYR A N 1
ATOM 1349 C CA . TYR A 1 170 ? -26.359 -0.996 0.522 1 97.25 170 TYR A CA 1
ATOM 1350 C C . TYR A 1 170 ? -25.078 -1.787 0.7 1 97.25 170 TYR A C 1
ATOM 1352 O O . TYR A 1 170 ? -24.375 -1.633 1.706 1 97.25 170 TYR A O 1
ATOM 1360 N N . VAL A 1 171 ? -24.75 -2.566 -0.34 1 97.56 171 VAL A N 1
ATOM 1361 C CA . VAL A 1 171 ? -23.641 -3.5 -0.213 1 97.56 171 VAL A CA 1
ATOM 1362 C C . VAL A 1 171 ? -22.344 -2.82 -0.652 1 97.56 171 VAL A C 1
ATOM 1364 O O . VAL A 1 171 ? -22.281 -2.211 -1.722 1 97.56 171 VAL A O 1
ATOM 1367 N N . ALA A 1 172 ? -21.344 -2.953 0.168 1 95.88 172 ALA A N 1
ATOM 1368 C CA . ALA A 1 172 ? -19.984 -2.553 -0.157 1 95.88 172 ALA A CA 1
ATOM 1369 C C . ALA A 1 172 ? -18.969 -3.469 0.519 1 95.88 172 ALA A C 1
ATOM 1371 O O . ALA A 1 172 ? -19.328 -4.48 1.12 1 95.88 172 ALA A O 1
ATOM 1372 N N . ALA A 1 173 ? -17.734 -3.256 0.245 1 95.5 173 ALA A N 1
ATOM 1373 C CA . ALA A 1 173 ? -16.625 -3.965 0.88 1 95.5 173 ALA A CA 1
ATOM 1374 C C . ALA A 1 173 ? -15.414 -3.045 1.062 1 95.5 173 ALA A C 1
ATOM 1376 O O . ALA A 1 173 ? -15.359 -1.96 0.48 1 95.5 173 ALA A O 1
ATOM 1377 N N . LEU A 1 174 ? -14.523 -3.492 1.901 1 93.75 174 LEU A N 1
ATOM 1378 C CA . LEU A 1 174 ? -13.305 -2.721 2.111 1 93.75 174 LEU A CA 1
ATOM 1379 C C . LEU A 1 174 ? -12.25 -3.076 1.07 1 93.75 174 LEU A C 1
ATOM 1381 O O . LEU A 1 174 ? -11.969 -4.254 0.84 1 93.75 174 LEU A O 1
ATOM 1385 N N . ASP A 1 175 ? -11.648 -2.051 0.524 1 94.44 175 ASP A N 1
ATOM 1386 C CA . ASP A 1 175 ? -10.695 -2.232 -0.56 1 94.44 175 ASP A CA 1
ATOM 1387 C C . ASP A 1 175 ? -9.406 -2.887 -0.054 1 94.44 175 ASP A C 1
ATOM 1389 O O . ASP A 1 175 ? -8.727 -3.586 -0.805 1 94.44 175 ASP A O 1
ATOM 1393 N N . VAL A 1 176 ? -9.062 -2.697 1.229 1 95.38 176 VAL A N 1
ATOM 1394 C CA . VAL A 1 176 ? -7.84 -3.271 1.784 1 95.38 176 VAL A CA 1
ATOM 1395 C C . VAL A 1 176 ? -7.887 -4.793 1.672 1 95.38 176 VAL A C 1
ATOM 1397 O O . VAL A 1 176 ? -6.871 -5.434 1.396 1 95.38 176 VAL A O 1
ATOM 1400 N N . PHE A 1 177 ? -9.016 -5.387 1.825 1 97.25 177 PHE A N 1
ATOM 1401 C CA . PHE A 1 177 ? -9.125 -6.836 1.764 1 97.25 177 PHE A CA 1
ATOM 1402 C C . PHE A 1 177 ? -9.047 -7.324 0.322 1 97.25 177 PHE A C 1
ATOM 1404 O O . PHE A 1 177 ? -8.539 -8.414 0.056 1 97.25 177 PHE A O 1
ATOM 1411 N N . HIS A 1 178 ? -9.539 -6.504 -0.576 1 97.44 178 HIS A N 1
ATOM 1412 C CA . HIS A 1 178 ? -9.312 -6.828 -1.979 1 97.44 178 HIS A CA 1
ATOM 1413 C C . HIS A 1 178 ? -7.82 -6.84 -2.305 1 97.44 178 HIS A C 1
ATOM 1415 O O . HIS A 1 178 ? -7.34 -7.738 -3.002 1 97.44 178 HIS A O 1
ATOM 1421 N N . ASN A 1 179 ? -7.078 -5.832 -1.84 1 98.25 179 ASN A N 1
ATOM 1422 C CA . ASN A 1 179 ? -5.633 -5.805 -2.043 1 98.25 179 ASN A CA 1
ATOM 1423 C C . ASN A 1 179 ? -4.961 -7.043 -1.464 1 98.25 179 ASN A C 1
ATOM 1425 O O . ASN A 1 179 ? -4.102 -7.648 -2.109 1 98.25 179 ASN A O 1
ATOM 1429 N N . LEU A 1 180 ? -5.383 -7.391 -0.28 1 98.69 180 LEU A N 1
ATOM 1430 C CA . LEU A 1 180 ? -4.793 -8.562 0.367 1 98.69 180 LEU A CA 1
ATOM 1431 C C . LEU A 1 180 ? -5.191 -9.844 -0.354 1 98.69 180 LEU A C 1
ATOM 1433 O O . LEU A 1 180 ? -4.406 -10.789 -0.425 1 98.69 180 LEU A O 1
ATOM 1437 N N . HIS A 1 181 ? -6.395 -9.922 -0.848 1 98.44 181 HIS A N 1
ATOM 1438 C CA . HIS A 1 181 ? -6.805 -11.023 -1.702 1 98.44 181 HIS A CA 1
ATOM 1439 C C . HIS A 1 181 ? -5.895 -11.148 -2.918 1 98.44 181 HIS A C 1
ATOM 1441 O O . HIS A 1 181 ? -5.453 -12.25 -3.262 1 98.44 181 HIS A O 1
ATOM 1447 N N . CYS A 1 182 ? -5.668 -10.023 -3.551 1 98.69 182 CYS A N 1
ATOM 1448 C CA . CYS A 1 182 ? -4.777 -10.016 -4.703 1 98.69 182 CYS A CA 1
ATOM 1449 C C . CYS A 1 182 ? -3.383 -10.492 -4.32 1 98.69 182 CYS A C 1
ATOM 1451 O O . CYS A 1 182 ? -2.756 -11.258 -5.062 1 98.69 182 CYS A O 1
ATOM 1453 N N . LEU A 1 183 ? -2.891 -10.039 -3.162 1 98.88 183 LEU A N 1
ATOM 1454 C CA . LEU A 1 183 ? -1.592 -10.492 -2.68 1 98.88 183 LEU A CA 1
ATOM 1455 C C . LEU A 1 183 ? -1.584 -12.008 -2.496 1 98.88 183 LEU A C 1
ATOM 1457 O O . LEU A 1 183 ? -0.66 -12.688 -2.947 1 98.88 183 LEU A O 1
ATOM 1461 N N . ASN A 1 184 ? -2.604 -12.5 -1.843 1 98.81 184 ASN A N 1
ATOM 1462 C CA . ASN A 1 184 ? -2.688 -13.938 -1.611 1 98.81 184 ASN A CA 1
ATOM 1463 C C . ASN A 1 184 ? -2.77 -14.711 -2.924 1 98.81 184 ASN A C 1
ATOM 1465 O O . ASN A 1 184 ? -2.223 -15.812 -3.035 1 98.81 184 ASN A O 1
ATOM 1469 N N . THR A 1 185 ? -3.494 -14.188 -3.883 1 98.69 185 THR A N 1
ATOM 1470 C CA . THR A 1 185 ? -3.605 -14.812 -5.195 1 98.69 185 THR A CA 1
ATOM 1471 C C . THR A 1 185 ? -2.23 -14.961 -5.844 1 98.69 185 THR A C 1
ATOM 1473 O O . THR A 1 185 ? -1.885 -16.031 -6.34 1 98.69 185 THR A O 1
ATOM 1476 N N . LEU A 1 186 ? -1.433 -13.953 -5.766 1 98.75 186 LEU A N 1
ATOM 1477 C CA . LEU A 1 186 ? -0.09 -14.008 -6.336 1 98.75 186 LEU A CA 1
ATOM 1478 C C . LEU A 1 186 ? 0.812 -14.922 -5.512 1 98.75 186 LEU A C 1
ATOM 1480 O O . LEU A 1 186 ? 1.619 -15.672 -6.07 1 98.75 186 LEU A O 1
ATOM 1484 N N . ARG A 1 187 ? 0.707 -14.82 -4.18 1 98.5 187 ARG A N 1
ATOM 1485 C CA . ARG A 1 187 ? 1.478 -15.672 -3.287 1 98.5 187 ARG A CA 1
ATOM 1486 C C . ARG A 1 187 ? 1.234 -17.156 -3.598 1 98.5 187 ARG A C 1
ATOM 1488 O O . ARG A 1 187 ? 2.182 -17.922 -3.734 1 98.5 187 ARG A O 1
ATOM 1495 N N . ARG A 1 188 ? -0.033 -17.516 -3.752 1 98.5 188 ARG A N 1
ATOM 1496 C CA . ARG A 1 188 ? -0.374 -18.906 -4.047 1 98.5 188 ARG A CA 1
ATOM 1497 C C . ARG A 1 188 ? 0.143 -19.312 -5.422 1 98.5 188 ARG A C 1
ATOM 1499 O O . ARG A 1 188 ? 0.644 -20.422 -5.598 1 98.5 188 ARG A O 1
ATOM 1506 N N . ALA A 1 189 ? 0.008 -18.422 -6.379 1 98.5 189 ALA A N 1
ATOM 1507 C CA . ALA A 1 189 ? 0.483 -18.734 -7.727 1 98.5 189 ALA A CA 1
ATOM 1508 C C . ALA A 1 189 ? 1.995 -18.938 -7.746 1 98.5 189 ALA A C 1
ATOM 1510 O O . ALA A 1 189 ? 2.516 -19.703 -8.547 1 98.5 189 ALA A O 1
ATOM 1511 N N . ALA A 1 190 ? 2.736 -18.219 -6.863 1 97.94 190 ALA A N 1
ATOM 1512 C CA . ALA A 1 190 ? 4.188 -18.375 -6.777 1 97.94 190 ALA A CA 1
ATOM 1513 C C . ALA A 1 190 ? 4.57 -19.781 -6.332 1 97.94 190 ALA A C 1
ATOM 1515 O O . ALA A 1 190 ? 5.648 -20.266 -6.672 1 97.94 190 ALA A O 1
ATOM 1516 N N . TYR A 1 191 ? 3.705 -20.375 -5.566 1 98 191 TYR A N 1
ATOM 1517 C CA . TYR A 1 191 ? 3.873 -21.766 -5.18 1 98 191 TYR A CA 1
ATOM 1518 C C . TYR A 1 191 ? 2.957 -22.672 -5.996 1 98 191 TYR A C 1
ATOM 1520 O O . TYR A 1 191 ? 2.244 -23.516 -5.434 1 98 191 TYR A O 1
ATOM 1528 N N . GLY A 1 192 ? 3.061 -22.516 -7.301 1 97 192 GLY A N 1
ATOM 1529 C CA . GLY A 1 192 ? 2.16 -23.188 -8.227 1 97 192 GLY A CA 1
ATOM 1530 C C . GLY A 1 192 ? 2.164 -24.688 -8.062 1 97 192 GLY A C 1
ATOM 1531 O O . GLY A 1 192 ? 1.121 -25.344 -8.188 1 97 192 GLY A O 1
ATOM 1532 N N . THR A 1 193 ? 3.268 -25.266 -7.781 1 96.06 193 THR A N 1
ATOM 1533 C CA . THR A 1 193 ? 3.352 -26.719 -7.613 1 96.06 193 THR A CA 1
ATOM 1534 C C . THR A 1 193 ? 2.533 -27.172 -6.41 1 96.06 193 THR A C 1
ATOM 1536 O O . THR A 1 193 ? 1.841 -28.188 -6.469 1 96.06 193 THR A O 1
ATOM 1539 N N . TYR A 1 194 ? 2.59 -26.469 -5.352 1 97.25 194 TYR A N 1
ATOM 1540 C CA . TYR A 1 194 ? 1.858 -26.828 -4.141 1 97.25 194 TYR A CA 1
ATOM 1541 C C . TYR A 1 194 ? 0.358 -26.641 -4.336 1 97.25 194 TYR A C 1
ATOM 1543 O O . TYR A 1 194 ? -0.432 -27.5 -3.945 1 97.25 194 TYR A O 1
ATOM 1551 N N . TYR A 1 195 ? -0.03 -25.609 -4.996 1 97.88 195 TYR A N 1
ATOM 1552 C CA . TYR A 1 195 ? -1.439 -25.234 -5.07 1 97.88 195 TYR A CA 1
ATOM 1553 C C . TYR A 1 195 ? -2.047 -25.672 -6.402 1 97.88 195 TYR A C 1
ATOM 1555 O O . TYR A 1 195 ? -3.215 -25.375 -6.676 1 97.88 195 TYR A O 1
ATOM 1563 N N . SER A 1 196 ? -1.284 -26.281 -7.254 1 96.69 196 SER A N 1
ATOM 1564 C CA . SER A 1 196 ? -1.72 -26.734 -8.57 1 96.69 196 SER A CA 1
ATOM 1565 C C . SER A 1 196 ? -2.201 -25.562 -9.422 1 96.69 196 SER A C 1
ATOM 1567 O O . SER A 1 196 ? -3.293 -25.609 -10 1 96.69 196 SER A O 1
ATOM 1569 N N . ILE A 1 197 ? -1.431 -24.516 -9.43 1 96.94 197 ILE A N 1
ATOM 1570 C CA . ILE A 1 197 ? -1.682 -23.312 -10.227 1 96.94 197 ILE A CA 1
ATOM 1571 C C . ILE A 1 197 ? -0.566 -23.125 -11.25 1 96.94 197 ILE A C 1
ATOM 1573 O O . ILE A 1 197 ? 0.614 -23.094 -10.891 1 96.94 197 ILE A O 1
ATOM 1577 N N . SER A 1 198 ? -0.904 -23.062 -12.469 1 95.5 198 SER A N 1
ATOM 1578 C CA . SER A 1 198 ? 0.059 -22.828 -13.539 1 95.5 198 SER A CA 1
ATOM 1579 C C . SER A 1 198 ? -0.502 -21.875 -14.594 1 95.5 198 SER A C 1
ATOM 1581 O O . SER A 1 198 ? -1.384 -22.25 -15.367 1 95.5 198 SER A O 1
ATOM 1583 N N . ALA A 1 199 ? 0.048 -20.703 -14.602 1 97.06 199 ALA A N 1
ATOM 1584 C CA . ALA A 1 199 ? -0.408 -19.719 -15.578 1 97.06 199 ALA A CA 1
ATOM 1585 C C . ALA A 1 199 ? 0.33 -19.875 -16.906 1 97.06 199 ALA A C 1
ATOM 1587 O O . ALA A 1 199 ? 1.524 -20.188 -16.922 1 97.06 199 ALA A O 1
ATOM 1588 N N . ASP A 1 200 ? -0.392 -19.688 -17.938 1 97.19 200 ASP A N 1
ATOM 1589 C CA . ASP A 1 200 ? 0.137 -19.75 -19.297 1 97.19 200 ASP A CA 1
ATOM 1590 C C . ASP A 1 200 ? 0.203 -18.359 -19.938 1 97.19 200 ASP A C 1
ATOM 1592 O O . ASP A 1 200 ? -0.832 -17.75 -20.219 1 97.19 200 ASP A O 1
ATOM 1596 N N . ALA A 1 201 ? 1.397 -17.891 -20.234 1 96.56 201 ALA A N 1
ATOM 1597 C CA . ALA A 1 201 ? 1.613 -16.547 -20.781 1 96.56 201 ALA A CA 1
ATOM 1598 C C . ALA A 1 201 ? 0.965 -16.406 -22.156 1 96.56 201 ALA A C 1
ATOM 1600 O O . ALA A 1 201 ? 0.779 -15.297 -22.656 1 96.56 201 ALA A O 1
ATOM 1601 N N . ASN A 1 202 ? 0.58 -17.484 -22.75 1 96.19 202 ASN A N 1
ATOM 1602 C CA . ASN A 1 202 ? -0.004 -17.453 -24.094 1 96.19 202 ASN A CA 1
ATOM 1603 C C . ASN A 1 202 ? -1.526 -17.547 -24.047 1 96.19 202 ASN A C 1
ATOM 1605 O O . ASN A 1 202 ? -2.197 -17.375 -25.062 1 96.19 202 ASN A O 1
ATOM 1609 N N . ASN A 1 203 ? -2.064 -17.844 -22.906 1 95.94 203 ASN A N 1
ATOM 1610 C CA . ASN A 1 203 ? -3.514 -17.938 -22.75 1 95.94 203 ASN A CA 1
ATOM 1611 C C . ASN A 1 203 ? -4.129 -16.578 -22.469 1 95.94 203 ASN A C 1
ATOM 1613 O O . ASN A 1 203 ? -4.496 -16.281 -21.328 1 95.94 203 ASN A O 1
ATOM 1617 N N . ARG A 1 204 ? -4.48 -15.867 -23.469 1 92.81 204 ARG A N 1
ATOM 1618 C CA . ARG A 1 204 ? -4.867 -14.461 -23.359 1 92.81 204 ARG A CA 1
ATOM 1619 C C . ARG A 1 204 ? -6.301 -14.328 -22.875 1 92.81 204 ARG A C 1
ATOM 1621 O O . ARG A 1 204 ? -6.707 -13.258 -22.422 1 92.81 204 ARG A O 1
ATOM 1628 N N . ASN A 1 205 ? -7.086 -15.336 -22.891 1 91.81 205 ASN A N 1
ATOM 1629 C CA . ASN A 1 205 ? -8.477 -15.273 -22.453 1 91.81 205 ASN A CA 1
ATOM 1630 C C . ASN A 1 205 ? -8.719 -16.141 -21.219 1 91.81 205 ASN A C 1
ATOM 1632 O O . ASN A 1 205 ? -9.867 -16.406 -20.859 1 91.81 205 ASN A O 1
ATOM 1636 N N . GLY A 1 206 ? -7.645 -16.562 -20.625 1 94.19 206 GLY A N 1
ATOM 1637 C CA . GLY A 1 206 ? -7.781 -17.422 -19.453 1 94.19 206 GLY A CA 1
ATOM 1638 C C . GLY A 1 206 ? -8.258 -16.672 -18.219 1 94.19 206 GLY A C 1
ATOM 1639 O O . GLY A 1 206 ? -7.812 -15.555 -17.953 1 94.19 206 GLY A O 1
ATOM 1640 N N . HIS A 1 207 ? -9.094 -17.312 -17.469 1 94.75 207 HIS A N 1
ATOM 1641 C CA . HIS A 1 207 ? -9.602 -16.719 -16.234 1 94.75 207 HIS A CA 1
ATOM 1642 C C . HIS A 1 207 ? -8.5 -16.578 -15.195 1 94.75 207 HIS A C 1
ATOM 1644 O O . HIS A 1 207 ? -8.414 -15.562 -14.508 1 94.75 207 HIS A O 1
ATOM 1650 N N . LEU A 1 208 ? -7.691 -17.609 -15.148 1 97.25 208 LEU A N 1
ATOM 1651 C CA . LEU A 1 208 ? -6.582 -17.578 -14.203 1 97.25 208 LEU A CA 1
ATOM 1652 C C . LEU A 1 208 ? -5.641 -16.422 -14.516 1 97.25 208 LEU A C 1
ATOM 1654 O O . LEU A 1 208 ? -5.324 -15.617 -13.633 1 97.25 208 LEU A O 1
ATOM 1658 N N . GLU A 1 209 ? -5.273 -16.328 -15.766 1 97.62 209 GLU A N 1
ATOM 1659 C CA . GLU A 1 209 ? -4.332 -15.297 -16.188 1 97.62 209 GLU A CA 1
ATOM 1660 C C . GLU A 1 209 ? -4.934 -13.898 -16.031 1 97.62 209 GLU A C 1
ATOM 1662 O O . GLU A 1 209 ? -4.262 -12.977 -15.562 1 97.62 209 GLU A O 1
ATOM 1667 N N . GLY A 1 210 ? -6.18 -13.812 -16.422 1 96.25 210 GLY A N 1
ATOM 1668 C CA . GLY A 1 210 ? -6.863 -12.547 -16.203 1 96.25 210 GLY A CA 1
ATOM 1669 C C . GLY A 1 210 ? -6.891 -12.117 -14.75 1 96.25 210 GLY A C 1
ATOM 1670 O O . GLY A 1 210 ? -6.684 -10.945 -14.438 1 96.25 210 GLY A O 1
ATOM 1671 N N . HIS A 1 211 ? -7.137 -13.055 -13.883 1 97.25 211 HIS A N 1
ATOM 1672 C CA . HIS A 1 211 ? -7.184 -12.781 -12.445 1 97.25 211 HIS A CA 1
ATOM 1673 C C . HIS A 1 211 ? -5.809 -12.375 -11.922 1 97.25 211 HIS A C 1
ATOM 1675 O O . HIS A 1 211 ? -5.688 -11.398 -11.18 1 97.25 211 HIS A O 1
ATOM 1681 N N . LEU A 1 212 ? -4.816 -13.125 -12.336 1 98.25 212 LEU A N 1
ATOM 1682 C CA . LEU A 1 212 ? -3.455 -12.828 -11.891 1 98.25 212 LEU A CA 1
ATOM 1683 C C . LEU A 1 212 ? -3.027 -11.438 -12.344 1 98.25 212 LEU A C 1
ATOM 1685 O O . LEU A 1 212 ? -2.475 -10.664 -11.555 1 98.25 212 LEU A O 1
ATOM 1689 N N . ASN A 1 213 ? -3.314 -11.125 -13.578 1 98.06 213 ASN A N 1
ATOM 1690 C CA . ASN A 1 213 ? -2.926 -9.82 -14.117 1 98.06 213 ASN A CA 1
ATOM 1691 C C . ASN A 1 213 ? -3.711 -8.688 -13.469 1 98.06 213 ASN A C 1
ATOM 1693 O O . ASN A 1 213 ? -3.166 -7.609 -13.227 1 98.06 213 ASN A O 1
ATOM 1697 N N . HIS A 1 214 ? -4.957 -8.922 -13.234 1 97.69 214 HIS A N 1
ATOM 1698 C CA . HIS A 1 214 ? -5.758 -7.961 -12.477 1 97.69 214 HIS A CA 1
ATOM 1699 C C . HIS A 1 214 ? -5.152 -7.695 -11.102 1 97.69 214 HIS A C 1
ATOM 1701 O O . HIS A 1 214 ? -5 -6.539 -10.703 1 97.69 214 HIS A O 1
ATOM 1707 N N . CYS A 1 215 ? -4.801 -8.773 -10.414 1 98.56 215 CYS A N 1
ATOM 1708 C CA . CYS A 1 215 ? -4.25 -8.656 -9.07 1 98.56 215 CYS A CA 1
ATOM 1709 C C . CYS A 1 215 ? -2.928 -7.902 -9.086 1 98.56 215 CYS A C 1
ATOM 1711 O O . CYS A 1 215 ? -2.709 -7.008 -8.266 1 98.56 215 CYS A O 1
ATOM 1713 N N . ALA A 1 216 ? -2.043 -8.227 -10.031 1 98.62 216 ALA A N 1
ATOM 1714 C CA . ALA A 1 216 ? -0.765 -7.531 -10.148 1 98.62 216 ALA A CA 1
ATOM 1715 C C . ALA A 1 216 ? -0.973 -6.043 -10.398 1 98.62 216 ALA A C 1
ATOM 1717 O O . ALA A 1 216 ? -0.306 -5.203 -9.789 1 98.62 216 ALA A O 1
ATOM 1718 N N . ASP A 1 217 ? -1.885 -5.75 -11.203 1 98.5 217 ASP A N 1
ATOM 1719 C CA . ASP A 1 217 ? -2.139 -4.363 -11.594 1 98.5 217 ASP A CA 1
ATOM 1720 C C . ASP A 1 217 ? -2.74 -3.572 -10.43 1 98.5 217 ASP A C 1
ATOM 1722 O O . ASP A 1 217 ? -2.365 -2.422 -10.195 1 98.5 217 ASP A O 1
ATOM 1726 N N . ILE A 1 218 ? -3.738 -4.133 -9.766 1 98 218 ILE A N 1
ATOM 1727 C CA . ILE A 1 218 ? -4.367 -3.467 -8.625 1 98 218 ILE A CA 1
ATOM 1728 C C . ILE A 1 218 ? -3.312 -3.121 -7.582 1 98 218 ILE A C 1
ATOM 1730 O O . ILE A 1 218 ? -3.268 -1.991 -7.086 1 98 218 ILE A O 1
ATOM 1734 N N . LEU A 1 219 ? -2.457 -4.074 -7.289 1 98.62 219 LEU A N 1
ATOM 1735 C CA . LEU A 1 219 ? -1.417 -3.828 -6.297 1 98.62 219 LEU A CA 1
ATOM 1736 C C . LEU A 1 219 ? -0.421 -2.789 -6.801 1 98.62 219 LEU A C 1
ATOM 1738 O O . LEU A 1 219 ? 0.02 -1.927 -6.035 1 98.62 219 LEU A O 1
ATOM 1742 N N . PHE A 1 220 ? -0.088 -2.861 -8.125 1 98.69 220 PHE A N 1
ATOM 1743 C CA . PHE A 1 220 ? 0.819 -1.877 -8.703 1 98.69 220 PHE A CA 1
ATOM 1744 C C . PHE A 1 220 ? 0.261 -0.468 -8.539 1 98.69 220 PHE A C 1
ATOM 1746 O O . PHE A 1 220 ? 0.967 0.438 -8.094 1 98.69 220 PHE A O 1
ATOM 1753 N N . GLN A 1 221 ? -0.962 -0.303 -8.859 1 96.94 221 GLN A N 1
ATOM 1754 C CA . GLN A 1 221 ? -1.603 1.006 -8.789 1 96.94 221 GLN A CA 1
ATOM 1755 C C . GLN A 1 221 ? -1.67 1.504 -7.348 1 96.94 221 GLN A C 1
ATOM 1757 O O . GLN A 1 221 ? -1.38 2.672 -7.074 1 96.94 221 GLN A O 1
ATOM 1762 N N . HIS A 1 222 ? -1.998 0.63 -6.441 1 96.38 222 HIS A N 1
ATOM 1763 C CA . HIS A 1 222 ? -2.123 1.058 -5.051 1 96.38 222 HIS A CA 1
ATOM 1764 C C . HIS A 1 222 ? -0.761 1.395 -4.453 1 96.38 222 HIS A C 1
ATOM 1766 O O . HIS A 1 222 ? -0.626 2.373 -3.717 1 96.38 222 HIS A O 1
ATOM 1772 N N . ILE A 1 223 ? 0.29 0.596 -4.754 1 96.81 223 ILE A N 1
ATOM 1773 C CA . ILE A 1 223 ? 1.63 0.855 -4.238 1 96.81 223 ILE A CA 1
ATOM 1774 C C . ILE A 1 223 ? 2.168 2.154 -4.832 1 96.81 223 ILE A C 1
ATOM 1776 O O . ILE A 1 223 ? 2.693 3.006 -4.109 1 96.81 223 ILE A O 1
ATOM 1780 N N . SER A 1 224 ? 2.01 2.367 -6.133 1 95.38 224 SER A N 1
ATOM 1781 C CA . SER A 1 224 ? 2.518 3.559 -6.805 1 95.38 224 SER A CA 1
ATOM 1782 C C . SER A 1 224 ? 1.754 4.805 -6.367 1 95.38 224 SER A C 1
ATOM 1784 O O . SER A 1 224 ? 2.311 5.906 -6.348 1 95.38 224 SER A O 1
ATOM 1786 N N . CYS A 1 225 ? 0.512 4.57 -5.977 1 91.44 225 CYS A N 1
ATOM 1787 C CA . CYS A 1 225 ? -0.34 5.66 -5.512 1 91.44 225 CYS A CA 1
ATOM 1788 C C . CYS A 1 225 ? -0.005 6.035 -4.07 1 91.44 225 CYS A C 1
ATOM 1790 O O . CYS A 1 225 ? -0.257 7.164 -3.646 1 91.44 225 CYS A O 1
ATOM 1792 N N . SER A 1 226 ? 0.579 5.168 -3.379 1 87.12 226 SER A N 1
ATOM 1793 C CA . SER A 1 226 ? 0.761 5.324 -1.939 1 87.12 226 SER A CA 1
ATOM 1794 C C . SER A 1 226 ? 1.775 6.418 -1.626 1 87.12 226 SER A C 1
ATOM 1796 O O . SER A 1 226 ? 2.527 6.844 -2.504 1 87.12 226 SER A O 1
ATOM 1798 N N . ASN A 1 227 ? 1.756 6.848 -0.43 1 79.25 227 ASN A N 1
ATOM 1799 C CA . ASN A 1 227 ? 2.729 7.832 0.037 1 79.25 227 ASN A CA 1
ATOM 1800 C C . ASN A 1 227 ? 3.902 7.164 0.749 1 79.25 227 ASN A C 1
ATOM 1802 O O . ASN A 1 227 ? 4.496 7.75 1.658 1 79.25 227 ASN A O 1
ATOM 1806 N N . ASN A 1 228 ? 4.102 5.926 0.331 1 84.5 228 ASN A N 1
ATOM 1807 C CA . ASN A 1 228 ? 5.25 5.238 0.915 1 84.5 228 ASN A CA 1
ATOM 1808 C C . ASN A 1 228 ? 6.562 5.723 0.307 1 84.5 228 ASN A C 1
ATOM 1810 O O . ASN A 1 228 ? 7.23 4.98 -0.417 1 84.5 228 ASN A O 1
ATOM 1814 N N . VAL A 1 229 ? 7 6.844 0.731 1 84 229 VAL A N 1
ATOM 1815 C CA . VAL A 1 229 ? 8.281 7.379 0.274 1 84 229 VAL A CA 1
ATOM 1816 C C . VAL A 1 229 ? 9.297 7.324 1.41 1 84 229 VAL A C 1
ATOM 1818 O O . VAL A 1 229 ? 10.141 8.219 1.543 1 84 229 VAL A O 1
ATOM 1821 N N . ASN A 1 230 ? 9.078 6.371 2.232 1 85.44 230 ASN A N 1
ATOM 1822 C CA . ASN A 1 230 ? 10.055 6.109 3.279 1 85.44 230 ASN A CA 1
ATOM 1823 C C . ASN A 1 230 ? 11.391 5.652 2.697 1 85.44 230 ASN A C 1
ATOM 1825 O O . ASN A 1 230 ? 11.453 5.227 1.543 1 85.44 230 ASN A O 1
ATOM 1829 N N . LEU A 1 231 ? 12.383 5.816 3.57 1 89.69 231 LEU A N 1
ATOM 1830 C CA . LEU A 1 231 ? 13.734 5.461 3.135 1 89.69 231 LEU A CA 1
ATOM 1831 C C . LEU A 1 231 ? 14.203 4.176 3.811 1 89.69 231 LEU A C 1
ATOM 1833 O O . LEU A 1 231 ? 13.844 3.906 4.957 1 89.69 231 LEU A O 1
ATOM 1837 N N . VAL A 1 232 ? 14.977 3.469 3.027 1 93.06 232 VAL A N 1
ATOM 1838 C CA . VAL A 1 232 ? 15.695 2.283 3.492 1 93.06 232 VAL A CA 1
ATOM 1839 C C . VAL A 1 232 ? 17.203 2.543 3.463 1 93.06 232 VAL A C 1
ATOM 1841 O O . VAL A 1 232 ? 17.75 2.885 2.418 1 93.06 232 VAL A O 1
ATOM 1844 N N . THR A 1 233 ? 17.812 2.402 4.664 1 94.25 233 THR A N 1
ATOM 1845 C CA . THR A 1 233 ? 19.25 2.617 4.711 1 94.25 233 THR A CA 1
ATOM 1846 C C . THR A 1 233 ? 20 1.362 4.273 1 94.25 233 THR A C 1
ATOM 1848 O O . THR A 1 233 ? 19.469 0.252 4.363 1 94.25 233 THR A O 1
ATOM 1851 N N . ARG A 1 234 ? 21.203 1.565 3.816 1 96.62 234 ARG A N 1
ATOM 1852 C CA . ARG A 1 234 ? 22.078 0.45 3.482 1 96.62 234 ARG A CA 1
ATOM 1853 C C . ARG A 1 234 ? 23.312 0.444 4.375 1 96.62 234 ARG A C 1
ATOM 1855 O O . ARG A 1 234 ? 24.031 1.444 4.461 1 96.62 234 ARG A O 1
ATOM 1862 N N . HIS A 1 235 ? 23.609 -0.679 4.973 1 96.38 235 HIS A N 1
ATOM 1863 C CA . HIS A 1 235 ? 24.625 -0.794 6.012 1 96.38 235 HIS A CA 1
ATOM 1864 C C . HIS A 1 235 ? 25.75 -1.733 5.578 1 96.38 235 HIS A C 1
ATOM 1866 O O . HIS A 1 235 ? 25.516 -2.684 4.828 1 96.38 235 HIS A O 1
ATOM 1872 N N . TRP A 1 236 ? 26.906 -1.429 6.082 1 95.69 236 TRP A N 1
ATOM 1873 C CA . TRP A 1 236 ? 27.969 -2.438 6.023 1 95.69 236 TRP A CA 1
ATOM 1874 C C . TRP A 1 236 ? 27.625 -3.621 6.93 1 95.69 236 TRP A C 1
ATOM 1876 O O . TRP A 1 236 ? 27.156 -3.438 8.055 1 95.69 236 TRP A O 1
ATOM 1886 N N . ARG A 1 237 ? 27.797 -4.762 6.355 1 93.12 237 ARG A N 1
ATOM 1887 C CA . ARG A 1 237 ? 27.609 -5.992 7.117 1 93.12 237 ARG A CA 1
ATOM 1888 C C . ARG A 1 237 ? 28.828 -6.91 6.98 1 93.12 237 ARG A C 1
ATOM 1890 O O . ARG A 1 237 ? 29.469 -6.945 5.93 1 93.12 237 ARG A O 1
ATOM 1897 N N . GLU A 1 238 ? 29.062 -7.676 8 1 89.69 238 GLU A N 1
ATOM 1898 C CA . GLU A 1 238 ? 30.281 -8.492 8.055 1 89.69 238 GLU A CA 1
ATOM 1899 C C . GLU A 1 238 ? 30.344 -9.461 6.875 1 89.69 238 GLU A C 1
ATOM 1901 O O . GLU A 1 238 ? 31.375 -9.57 6.215 1 89.69 238 GLU A O 1
ATOM 1906 N N . GLU A 1 239 ? 29.25 -10.055 6.512 1 88.25 239 GLU A N 1
ATOM 1907 C CA . GLU A 1 239 ? 29.297 -11.125 5.516 1 88.25 239 GLU A CA 1
ATOM 1908 C C . GLU A 1 239 ? 28.922 -10.602 4.129 1 88.25 239 GLU A C 1
ATOM 1910 O O . GLU A 1 239 ? 28.797 -11.383 3.184 1 88.25 239 GLU A O 1
ATOM 1915 N N . GLN A 1 240 ? 28.859 -9.312 3.957 1 91.88 240 GLN A N 1
ATOM 1916 C CA . GLN A 1 240 ? 28.422 -8.75 2.678 1 91.88 240 GLN A CA 1
ATOM 1917 C C . GLN A 1 240 ? 29.5 -7.848 2.084 1 91.88 240 GLN A C 1
ATOM 1919 O O . GLN A 1 240 ? 30.156 -7.094 2.811 1 91.88 240 GLN A O 1
ATOM 1924 N N . GLU A 1 241 ? 29.688 -7.953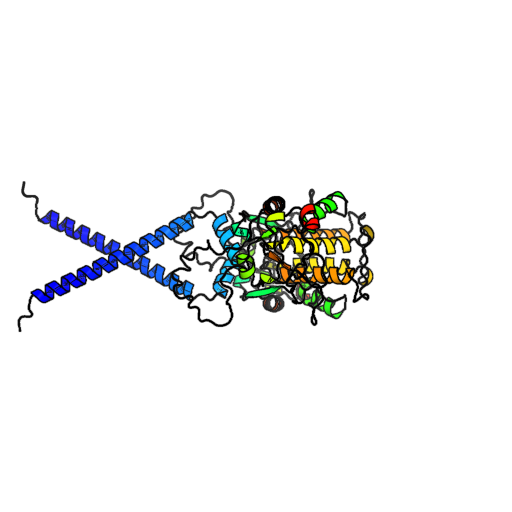 0.801 1 94.5 241 GLU A N 1
ATOM 1925 C CA . GLU A 1 241 ? 30.688 -7.176 0.087 1 94.5 241 GLU A CA 1
ATOM 1926 C C . GLU A 1 241 ? 30.219 -5.738 -0.128 1 94.5 241 GLU A C 1
ATOM 1928 O O . GLU A 1 241 ? 31.031 -4.809 -0.121 1 94.5 241 GLU A O 1
ATOM 1933 N N . TYR A 1 242 ? 28.969 -5.555 -0.397 1 95.81 242 TYR A N 1
ATOM 1934 C CA . TYR A 1 242 ? 28.359 -4.25 -0.64 1 95.81 242 TYR A CA 1
ATOM 1935 C C . TYR A 1 242 ? 27.406 -3.879 0.478 1 95.81 242 TYR A C 1
ATOM 1937 O O . TYR A 1 242 ? 27 -4.734 1.27 1 95.81 242 TYR A O 1
ATOM 1945 N N . PRO A 1 243 ? 27.062 -2.561 0.596 1 96 243 PRO A N 1
ATOM 1946 C CA . PRO A 1 243 ? 26.094 -2.182 1.618 1 96 243 PRO A CA 1
ATOM 1947 C C . PRO A 1 243 ? 24.766 -2.941 1.484 1 96 243 PRO A C 1
ATOM 1949 O O . PRO A 1 243 ? 24.266 -3.107 0.374 1 96 243 PRO A O 1
ATOM 1952 N N . PHE A 1 244 ? 24.344 -3.422 2.57 1 95 244 PHE A N 1
ATOM 1953 C CA . PHE A 1 244 ? 23.141 -4.246 2.604 1 95 244 PHE A CA 1
ATOM 1954 C C . PHE A 1 244 ? 21.953 -3.465 3.176 1 95 244 PHE A C 1
ATOM 1956 O O . PHE A 1 244 ? 22.094 -2.775 4.188 1 95 244 PHE A O 1
ATOM 1963 N N . PRO A 1 245 ? 20.797 -3.619 2.494 1 95.06 245 PRO A N 1
ATOM 1964 C CA . PRO A 1 245 ? 19.656 -2.816 2.928 1 95.06 245 PRO A CA 1
ATOM 1965 C C . PRO A 1 245 ? 19.062 -3.311 4.242 1 95.06 245 PRO A C 1
ATOM 1967 O O . PRO A 1 245 ? 19 -4.52 4.484 1 95.06 245 PRO A O 1
ATOM 1970 N N . ASP A 1 246 ? 18.688 -2.391 5.094 1 94.25 246 ASP A N 1
ATOM 1971 C CA . ASP A 1 246 ? 17.797 -2.645 6.227 1 94.25 246 ASP A CA 1
ATOM 1972 C C . ASP A 1 246 ? 16.359 -2.262 5.895 1 94.25 246 ASP A C 1
ATOM 1974 O O . ASP A 1 246 ? 15.961 -1.107 6.066 1 94.25 246 ASP A O 1
ATOM 1978 N N . PHE A 1 247 ? 15.578 -3.305 5.531 1 94.56 247 PHE A N 1
ATOM 1979 C CA . PHE A 1 247 ? 14.227 -3.068 5.039 1 94.56 247 PHE A CA 1
ATOM 1980 C C . PHE A 1 247 ? 13.25 -2.861 6.195 1 94.56 247 PHE A C 1
ATOM 1982 O O . PHE A 1 247 ? 12.055 -2.674 5.98 1 94.56 247 PHE A O 1
ATOM 1989 N N . SER A 1 248 ? 13.742 -2.955 7.422 1 92.88 248 SER A N 1
ATOM 1990 C CA . SER A 1 248 ? 12.898 -2.662 8.578 1 92.88 248 SER A CA 1
ATOM 1991 C C . SER A 1 248 ? 12.773 -1.158 8.805 1 92.88 248 SER A C 1
ATOM 1993 O O . SER A 1 248 ? 13.773 -0.476 9.031 1 92.88 248 SER A O 1
ATOM 1995 N N . ILE A 1 249 ? 11.57 -0.687 8.703 1 88.5 249 ILE A N 1
ATOM 1996 C CA . ILE A 1 249 ? 11.375 0.754 8.82 1 88.5 249 ILE A CA 1
ATOM 1997 C C . ILE A 1 249 ? 10.18 1.042 9.727 1 88.5 249 ILE A C 1
ATOM 1999 O O . ILE A 1 249 ? 9.242 0.241 9.805 1 88.5 249 ILE A O 1
ATOM 2003 N N . ASN A 1 250 ? 10.219 2.197 10.375 1 82.44 250 ASN A N 1
ATOM 2004 C CA . ASN A 1 250 ? 9.055 2.68 11.117 1 82.44 250 ASN A CA 1
ATOM 2005 C C . ASN A 1 250 ? 8.055 3.371 10.195 1 82.44 250 ASN A C 1
ATOM 2007 O O . ASN A 1 250 ? 8.445 4.113 9.289 1 82.44 250 ASN A O 1
ATOM 2011 N N . LYS A 1 251 ? 6.816 3.004 10.422 1 82.31 251 LYS A N 1
ATOM 2012 C CA . LYS A 1 251 ? 5.754 3.605 9.625 1 82.31 251 LYS A CA 1
ATOM 2013 C C . LYS A 1 251 ? 4.504 3.846 10.469 1 82.31 251 LYS A C 1
ATOM 2015 O O . LYS A 1 251 ? 4.27 3.143 11.453 1 82.31 251 LYS A O 1
ATOM 2020 N N . TYR A 1 252 ? 3.738 4.871 10.047 1 78.25 252 TYR A N 1
ATOM 2021 C CA . TYR A 1 252 ? 2.404 5.043 10.609 1 78.25 252 TYR A CA 1
ATOM 2022 C C . TYR A 1 252 ? 1.438 4.004 10.055 1 78.25 252 TYR A C 1
ATOM 2024 O O . TYR A 1 252 ? 1.308 3.855 8.836 1 78.25 252 TYR A O 1
ATOM 2032 N N . CYS A 1 253 ? 0.846 3.316 11.016 1 86 253 CYS A N 1
ATOM 2033 C CA . CYS A 1 253 ? -0.039 2.223 10.633 1 86 253 CYS A CA 1
ATOM 2034 C C . CYS A 1 253 ? -1.386 2.336 11.336 1 86 253 CYS A C 1
ATOM 2036 O O . CYS A 1 253 ? -1.451 2.754 12.492 1 86 253 CYS A O 1
ATOM 2038 N N . ILE A 1 254 ? -2.389 1.983 10.625 1 85.88 254 ILE A N 1
ATOM 2039 C CA . ILE A 1 254 ? -3.637 1.688 11.312 1 85.88 254 ILE A CA 1
ATOM 2040 C C . ILE A 1 254 ? -3.484 0.407 12.133 1 85.88 254 ILE A C 1
ATOM 2042 O O . ILE A 1 254 ? -2.516 -0.335 11.961 1 85.88 254 ILE A O 1
ATOM 2046 N N . ASN A 1 255 ? -4.418 0.263 13.07 1 89.5 255 ASN A N 1
ATOM 2047 C CA . ASN A 1 255 ? -4.492 -0.997 13.805 1 89.5 255 ASN A CA 1
ATOM 2048 C C . ASN A 1 255 ? -5.262 -2.057 13.023 1 89.5 255 ASN A C 1
ATOM 2050 O O . ASN A 1 255 ? -6.484 -2.16 13.148 1 89.5 255 ASN A O 1
ATOM 2054 N N . PHE A 1 256 ? -4.566 -2.824 12.312 1 94.19 256 PHE A N 1
ATOM 2055 C CA . PHE A 1 256 ? -5.176 -3.779 11.391 1 94.19 256 PHE A CA 1
ATOM 2056 C C . PHE A 1 256 ? -5.914 -4.871 12.156 1 94.19 256 PHE A C 1
ATOM 2058 O O . PHE A 1 256 ? -6.953 -5.355 11.711 1 94.19 256 PHE A O 1
ATOM 2065 N N . GLU A 1 257 ? -5.383 -5.316 13.258 1 93.88 257 GLU A N 1
ATOM 2066 C CA . GLU A 1 257 ? -6.07 -6.312 14.078 1 93.88 257 GLU A CA 1
ATOM 2067 C C . GLU A 1 257 ? -7.441 -5.809 14.516 1 93.88 257 GLU A C 1
ATOM 2069 O O . GLU A 1 257 ? -8.414 -6.566 14.523 1 93.88 257 GLU A O 1
ATOM 2074 N N . LYS A 1 258 ? -7.438 -4.609 14.922 1 91.75 258 LYS A N 1
ATOM 2075 C CA . LYS A 1 258 ? -8.719 -4.012 15.289 1 91.75 258 LYS A CA 1
ATOM 2076 C C . LYS A 1 258 ? -9.656 -3.936 14.094 1 91.75 258 LYS A C 1
ATOM 2078 O O . LYS A 1 258 ? -10.859 -4.168 14.227 1 91.75 258 LYS A O 1
ATOM 2083 N N . LEU A 1 259 ? -9.133 -3.584 12.961 1 93.25 259 LEU A N 1
ATOM 2084 C CA . LEU A 1 259 ? -9.938 -3.551 11.742 1 93.25 259 LEU A CA 1
ATOM 2085 C C . LEU A 1 259 ? -10.516 -4.93 11.438 1 93.25 259 LEU A C 1
ATOM 2087 O O . LEU A 1 259 ? -11.688 -5.051 11.07 1 93.25 259 LEU A O 1
ATOM 2091 N N . LEU A 1 260 ? -9.703 -5.957 11.57 1 95.38 260 LEU A N 1
ATOM 2092 C CA . LEU A 1 260 ? -10.148 -7.324 11.32 1 95.38 260 LEU A CA 1
ATOM 2093 C C . LEU A 1 260 ? -11.297 -7.699 12.25 1 95.38 260 LEU A C 1
ATOM 2095 O O . LEU A 1 260 ? -12.297 -8.273 11.812 1 95.38 260 LEU A O 1
ATOM 2099 N N . THR A 1 261 ? -11.117 -7.359 13.445 1 94.44 261 THR A N 1
ATOM 2100 C CA . THR A 1 261 ? -12.148 -7.668 14.438 1 94.44 261 THR A CA 1
ATOM 2101 C C . THR A 1 261 ? -13.445 -6.93 14.125 1 94.44 261 THR A C 1
ATOM 2103 O O . THR A 1 261 ? -14.516 -7.531 14.109 1 94.44 261 THR A O 1
ATOM 2106 N N . TRP A 1 262 ? -13.32 -5.672 13.914 1 93.62 262 TRP A N 1
ATOM 2107 C CA . TRP A 1 262 ? -14.484 -4.859 13.57 1 93.62 262 TRP A CA 1
ATOM 2108 C C . TRP A 1 262 ? -15.164 -5.383 12.305 1 93.62 262 TRP A C 1
ATOM 2110 O O . TRP A 1 262 ? -16.391 -5.457 12.234 1 93.62 262 TRP A O 1
ATOM 2120 N N . HIS A 1 263 ? -14.367 -5.707 11.281 1 95 263 HIS A N 1
ATOM 2121 C CA . HIS A 1 263 ? -14.859 -6.215 10.008 1 95 263 HIS A CA 1
ATOM 2122 C C . HIS A 1 263 ? -15.68 -7.488 10.203 1 95 263 HIS A C 1
ATOM 2124 O O . HIS A 1 263 ? -16.719 -7.668 9.562 1 95 263 HIS A O 1
ATOM 2130 N N . LYS A 1 264 ? -15.219 -8.344 11.039 1 94.06 264 LYS A N 1
ATOM 2131 C CA . LYS A 1 264 ? -15.945 -9.57 11.336 1 94.06 264 LYS A CA 1
ATOM 2132 C C . LYS A 1 264 ? -17.266 -9.273 12.039 1 94.06 264 LYS A C 1
ATOM 2134 O O . LYS A 1 264 ? -18.266 -9.953 11.812 1 94.06 264 LYS A O 1
ATOM 2139 N N . GLU A 1 265 ? -17.281 -8.289 12.852 1 93 265 GLU A N 1
ATOM 2140 C CA . GLU A 1 265 ? -18.453 -7.93 13.625 1 93 265 GLU A CA 1
ATOM 2141 C C . GLU A 1 265 ? -19.531 -7.332 12.734 1 93 265 GLU A C 1
ATOM 2143 O O . GLU A 1 265 ? -20.719 -7.637 12.891 1 93 265 GLU A O 1
ATOM 2148 N N . VAL A 1 266 ? -19.125 -6.516 11.828 1 93.31 266 VAL A N 1
ATOM 2149 C CA . VAL A 1 266 ? -20.125 -5.762 11.078 1 93.31 266 VAL A CA 1
ATOM 2150 C C . VAL A 1 266 ? -20.375 -6.438 9.734 1 93.31 266 VAL A C 1
ATOM 2152 O O . VAL A 1 266 ? -21.312 -6.062 9.016 1 93.31 266 VAL A O 1
ATOM 2155 N N . GLY A 1 267 ? -19.531 -7.391 9.367 1 95.56 267 GLY A N 1
ATOM 2156 C CA . GLY A 1 267 ? -19.703 -8.086 8.102 1 95.56 267 GLY A CA 1
ATOM 2157 C C . GLY A 1 267 ? -21.031 -8.797 7.984 1 95.56 267 GLY A C 1
ATOM 2158 O O . GLY A 1 267 ? -21.547 -9.352 8.969 1 95.56 267 GLY A O 1
ATOM 2159 N N . LEU A 1 268 ? -21.531 -8.773 6.762 1 96.75 268 LEU A N 1
ATOM 2160 C CA . LEU A 1 268 ? -22.812 -9.43 6.516 1 96.75 268 LEU A CA 1
ATOM 2161 C C . LEU A 1 268 ? -22.672 -10.945 6.574 1 96.75 268 LEU A C 1
ATOM 2163 O O . LEU A 1 268 ? -21.656 -11.492 6.137 1 96.75 268 LEU A O 1
ATOM 2167 N N . ASP A 1 269 ? -23.719 -11.57 7.031 1 95.56 269 ASP A N 1
ATOM 2168 C CA . ASP A 1 269 ? -23.734 -13.031 7.098 1 95.56 269 ASP A CA 1
ATOM 2169 C C . ASP A 1 269 ? -23.688 -13.648 5.703 1 95.56 269 ASP A C 1
ATOM 2171 O O . ASP A 1 269 ? -24.516 -13.312 4.848 1 95.56 269 ASP A O 1
ATOM 2175 N N . GLN A 1 270 ? -22.828 -14.562 5.578 1 94.12 270 GLN A N 1
ATOM 2176 C CA . GLN A 1 270 ? -22.578 -15.117 4.25 1 94.12 270 GLN A CA 1
ATOM 2177 C C . GLN A 1 270 ? -23.75 -15.977 3.787 1 94.12 270 GLN A C 1
ATOM 2179 O O . GLN A 1 270 ? -24.141 -15.93 2.617 1 94.12 270 GLN A O 1
ATOM 2184 N N . GLU A 1 271 ? -24.219 -16.812 4.598 1 95 271 GLU A N 1
ATOM 2185 C CA . GLU A 1 271 ? -25.344 -17.672 4.234 1 95 271 GLU A CA 1
ATOM 2186 C C . GLU A 1 271 ? -26.562 -16.859 3.83 1 95 271 GLU A C 1
ATOM 2188 O O . GLU A 1 271 ? -27.219 -17.156 2.828 1 95 271 GLU A O 1
ATOM 2193 N N . ASN A 1 272 ? -26.828 -15.875 4.625 1 96.69 272 ASN A N 1
ATOM 2194 C CA . ASN A 1 272 ? -27.953 -15 4.301 1 96.69 272 ASN A CA 1
ATOM 2195 C C . ASN A 1 272 ? -27.703 -14.234 3 1 96.69 272 ASN A C 1
ATOM 2197 O O . ASN A 1 272 ? -28.625 -13.992 2.23 1 96.69 272 ASN A O 1
ATOM 2201 N N . TYR A 1 273 ? -26.5 -13.828 2.818 1 96.94 273 TYR A N 1
ATOM 2202 C CA . TYR A 1 273 ? -26.125 -13.133 1.59 1 96.94 273 TYR A CA 1
ATOM 2203 C C . TYR A 1 273 ? -26.438 -13.992 0.367 1 96.94 273 TYR A C 1
ATOM 2205 O O . TYR A 1 273 ? -27.062 -13.523 -0.584 1 96.94 273 TYR A O 1
ATOM 2213 N N . ILE A 1 274 ? -26.047 -15.188 0.371 1 95.31 274 ILE A N 1
ATOM 2214 C CA . ILE A 1 274 ? -26.25 -16.109 -0.74 1 95.31 274 ILE A CA 1
ATOM 2215 C C . ILE A 1 274 ? -27.75 -16.312 -0.967 1 95.31 274 ILE A C 1
ATOM 2217 O O . ILE A 1 274 ? -28.203 -16.375 -2.111 1 95.31 274 ILE A O 1
ATOM 2221 N N . LYS A 1 275 ? -28.484 -16.312 0.037 1 96.12 275 LYS A N 1
ATOM 2222 C CA . LYS A 1 275 ? -29.906 -16.578 -0.028 1 96.12 275 LYS A CA 1
ATOM 2223 C C . LYS A 1 275 ? -30.672 -15.367 -0.554 1 96.12 275 LYS A C 1
ATOM 2225 O O . LYS A 1 275 ? -31.656 -15.516 -1.287 1 96.12 275 LYS A O 1
ATOM 2230 N N . THR A 1 276 ? -30.234 -14.203 -0.221 1 96.88 276 THR A N 1
ATOM 2231 C CA . THR A 1 276 ? -31.125 -13.062 -0.384 1 96.88 276 THR A CA 1
ATOM 2232 C C . THR A 1 276 ? -30.609 -12.125 -1.468 1 96.88 276 THR A C 1
ATOM 2234 O O . THR A 1 276 ? -31.328 -11.234 -1.924 1 96.88 276 THR A O 1
ATOM 2237 N N . MET A 1 277 ? -29.391 -12.297 -1.857 1 97.31 277 MET A N 1
ATOM 2238 C CA . MET A 1 277 ? -28.812 -11.273 -2.719 1 97.31 277 MET A CA 1
ATOM 2239 C C . MET A 1 277 ? -28.734 -11.758 -4.164 1 97.31 277 MET A C 1
ATOM 2241 O O . MET A 1 277 ? -27.797 -11.422 -4.887 1 97.31 277 MET A O 1
ATOM 2245 N N . LYS A 1 278 ? -29.594 -12.609 -4.535 1 96.56 278 LYS A N 1
ATOM 2246 C CA . LYS A 1 278 ? -29.766 -12.883 -5.957 1 96.56 278 LYS A CA 1
ATOM 2247 C C . LYS A 1 278 ? -30.438 -11.703 -6.664 1 96.56 278 LYS A C 1
ATOM 2249 O O . LYS A 1 278 ? -31.359 -11.094 -6.125 1 96.56 278 LYS A O 1
ATOM 2254 N N . LYS A 1 279 ? -29.984 -11.469 -7.84 1 95 279 LYS A N 1
ATOM 2255 C CA . LYS A 1 279 ? -30.469 -10.305 -8.57 1 95 279 LYS A CA 1
ATOM 2256 C C . LYS A 1 279 ? -31.984 -10.359 -8.758 1 95 279 LYS A C 1
ATOM 2258 O O . LYS A 1 279 ? -32.5 -11.32 -9.336 1 95 279 LYS A O 1
ATOM 2263 N N . PRO A 1 280 ? -32.688 -9.336 -8.312 1 92.94 280 PRO A N 1
ATOM 2264 C CA . PRO A 1 280 ? -34.125 -9.297 -8.531 1 92.94 280 PRO A CA 1
ATOM 2265 C C . PRO A 1 280 ? -34.5 -8.969 -9.977 1 92.94 280 PRO A C 1
ATOM 2267 O O . PRO A 1 280 ? -33.688 -8.367 -10.703 1 92.94 280 PRO A O 1
ATOM 2270 N N . LYS A 1 281 ? -35.719 -9.32 -10.234 1 90.62 281 LYS A N 1
ATOM 2271 C CA . LYS A 1 281 ? -36.25 -8.969 -11.555 1 90.62 281 LYS A CA 1
ATOM 2272 C C . LYS A 1 281 ? -36.406 -7.453 -11.695 1 90.62 281 LYS A C 1
ATOM 2274 O O . LYS A 1 281 ? -36.875 -6.785 -10.789 1 90.62 281 LYS A O 1
ATOM 2279 N N . GLY A 1 282 ? -35.812 -6.969 -12.742 1 90.56 282 GLY A N 1
ATOM 2280 C CA . GLY A 1 282 ? -36 -5.559 -13.039 1 90.56 282 GLY A CA 1
ATOM 2281 C C . GLY A 1 282 ? -34.969 -4.672 -12.352 1 90.56 282 GLY A C 1
ATOM 2282 O O . GLY A 1 282 ? -35.094 -3.445 -12.391 1 90.56 282 GLY A O 1
ATOM 2283 N N . ALA A 1 283 ? -34.031 -5.223 -11.648 1 91.94 283 ALA A N 1
ATOM 2284 C CA . ALA A 1 283 ? -33 -4.422 -11 1 91.94 283 ALA A CA 1
ATOM 2285 C C . ALA A 1 283 ? -32.281 -3.529 -12.008 1 91.94 283 ALA A C 1
ATOM 2287 O O . ALA A 1 283 ? -32 -3.951 -13.133 1 91.94 283 ALA A O 1
ATOM 2288 N N . LYS A 1 284 ? -32.062 -2.256 -11.617 1 92.38 284 LYS A N 1
ATOM 2289 C CA . LYS A 1 284 ? -31.234 -1.38 -12.445 1 92.38 284 LYS A CA 1
ATOM 2290 C C . LYS A 1 284 ? -29.766 -1.834 -12.453 1 92.38 284 LYS A C 1
ATOM 2292 O O . LYS A 1 284 ? -29.156 -1.976 -11.391 1 92.38 284 LYS A O 1
ATOM 2297 N N . THR A 1 285 ? -29.219 -2.094 -13.57 1 93.31 285 THR A N 1
ATOM 2298 C CA . THR A 1 285 ? -27.891 -2.668 -13.672 1 93.31 285 THR A CA 1
ATOM 2299 C C . THR A 1 285 ? -26.875 -1.613 -14.125 1 93.31 285 THR A C 1
ATOM 2301 O O . THR A 1 285 ? -27.234 -0.672 -14.836 1 93.31 285 THR A O 1
ATOM 2304 N N . SER A 1 286 ? -25.734 -1.759 -13.625 1 91 286 SER A N 1
ATOM 2305 C CA . SER A 1 286 ? -24.641 -0.889 -14.047 1 91 286 SER A CA 1
ATOM 2306 C C . SER A 1 286 ? -24.047 -1.353 -15.375 1 91 286 SER A C 1
ATOM 2308 O O . SER A 1 286 ? -23.875 -2.553 -15.602 1 91 286 SER A O 1
ATOM 2310 N N . THR A 1 287 ? -23.703 -0.365 -16.234 1 82.44 287 THR A N 1
ATOM 2311 C CA . THR A 1 287 ? -23.078 -0.664 -17.516 1 82.44 287 THR A CA 1
ATOM 2312 C C . THR A 1 287 ? -21.609 -0.282 -17.484 1 82.44 287 THR A C 1
ATOM 2314 O O . THR A 1 287 ? -20.906 -0.398 -18.5 1 82.44 287 THR A O 1
ATOM 2317 N N . THR A 1 288 ? -21.25 0.173 -16.375 1 73.81 288 THR A N 1
ATOM 2318 C CA . THR A 1 288 ? -19.859 0.585 -16.266 1 73.81 288 THR A CA 1
ATOM 2319 C C . THR A 1 288 ? -18.922 -0.611 -16.438 1 73.81 288 THR A C 1
ATOM 2321 O O . THR A 1 288 ? -19.234 -1.714 -15.977 1 73.81 288 THR A O 1
ATOM 2324 N N . ALA A 1 289 ? -17.984 -0.338 -17.281 1 65.19 289 ALA A N 1
ATOM 2325 C CA . ALA A 1 289 ? -17 -1.395 -17.484 1 65.19 289 ALA A CA 1
ATOM 2326 C C . ALA A 1 289 ? -16.312 -1.781 -16.188 1 65.19 289 ALA A C 1
ATOM 2328 O O . ALA A 1 289 ? -15.953 -0.915 -15.383 1 65.19 289 ALA A O 1
ATOM 2329 N N . THR A 1 290 ? -16.375 -3.072 -15.742 1 71.25 290 THR A N 1
ATOM 2330 C CA . THR A 1 290 ? -15.703 -3.557 -14.539 1 71.25 290 THR A CA 1
ATOM 2331 C C . THR A 1 290 ? -14.68 -4.629 -14.891 1 71.25 290 THR A C 1
ATOM 2333 O O . THR A 1 290 ? -14.828 -5.34 -15.883 1 71.25 290 THR A O 1
ATOM 2336 N N . MET B 1 1 ? -12.633 61 56.5 1 34.31 1 MET B N 1
ATOM 2337 C CA . MET B 1 1 ? -11.562 60.281 55.812 1 34.31 1 MET B CA 1
ATOM 2338 C C . MET B 1 1 ? -11.75 60.375 54.281 1 34.31 1 MET B C 1
ATOM 2340 O O . MET B 1 1 ? -12.648 59.75 53.719 1 34.31 1 MET B O 1
ATOM 2344 N N . THR B 1 2 ? -11.664 61.594 53.688 1 44.16 2 THR B N 1
ATOM 2345 C CA . THR B 1 2 ? -11.703 62.031 52.281 1 44.16 2 THR B CA 1
ATOM 2346 C C . THR B 1 2 ? -10.625 61.312 51.469 1 44.16 2 THR B C 1
ATOM 2348 O O . THR B 1 2 ? -9.438 61.406 51.812 1 44.16 2 THR B O 1
ATOM 2351 N N . GLY B 1 3 ? -10.914 60.125 51.031 1 50.19 3 GLY B N 1
ATOM 2352 C CA . GLY B 1 3 ? -9.992 59.375 50.156 1 50.19 3 GLY B CA 1
ATOM 2353 C C . GLY B 1 3 ? -9.398 60.25 49.062 1 50.19 3 GLY B C 1
ATOM 2354 O O . GLY B 1 3 ? -10.016 61.25 48.656 1 50.19 3 GLY B O 1
ATOM 2355 N N . ASN B 1 4 ? -8.141 60.438 49.062 1 57.91 4 ASN B N 1
ATOM 2356 C CA . ASN B 1 4 ? -7.32 61.312 48.188 1 57.91 4 ASN B CA 1
ATOM 2357 C C . ASN B 1 4 ? -7.609 61.062 46.719 1 57.91 4 ASN B C 1
ATOM 2359 O O . ASN B 1 4 ? -7.453 59.938 46.219 1 57.91 4 ASN B O 1
ATOM 2363 N N . PRO B 1 5 ? -8.32 61.906 46.031 1 68.69 5 PRO B N 1
ATOM 2364 C CA . PRO B 1 5 ? -8.68 61.875 44.594 1 68.69 5 PRO B CA 1
ATOM 2365 C C . PRO B 1 5 ? -7.5 61.5 43.719 1 68.69 5 PRO B C 1
ATOM 2367 O O . PRO B 1 5 ? -7.695 60.938 42.625 1 68.69 5 PRO B O 1
ATOM 2370 N N . SER B 1 6 ? -6.359 61.688 44.188 1 66.44 6 SER B N 1
ATOM 2371 C CA . SER B 1 6 ? -5.191 61.406 43.375 1 66.44 6 SER B CA 1
ATOM 2372 C C . SER B 1 6 ? -4.992 59.906 43.188 1 66.44 6 SER B C 1
ATOM 2374 O O . SER B 1 6 ? -4.582 59.438 42.125 1 66.44 6 SER B O 1
ATOM 2376 N N . ARG B 1 7 ? -5.332 59.156 44.156 1 68.62 7 ARG B N 1
ATOM 2377 C CA . ARG B 1 7 ? -5.137 57.688 44.062 1 68.62 7 ARG B CA 1
ATOM 2378 C C . ARG B 1 7 ? -6.172 57.062 43.156 1 68.62 7 ARG B C 1
ATOM 2380 O O . ARG B 1 7 ? -5.863 56.094 42.438 1 68.62 7 ARG B O 1
ATOM 2387 N N . ILE B 1 8 ? -7.266 57.719 43.156 1 66.69 8 ILE B N 1
ATOM 2388 C CA . ILE B 1 8 ? -8.344 57.188 42.344 1 66.69 8 ILE B CA 1
ATOM 2389 C C . ILE B 1 8 ? -8.023 57.406 40.875 1 66.69 8 ILE B C 1
ATOM 2391 O O . ILE B 1 8 ? -8.25 56.531 40.031 1 66.69 8 ILE B O 1
ATOM 2395 N N . ASN B 1 9 ? -7.371 58.594 40.688 1 71.56 9 ASN B N 1
ATOM 2396 C CA . ASN B 1 9 ? -6.992 58.906 39.312 1 71.56 9 ASN B CA 1
ATOM 2397 C C . ASN B 1 9 ? -5.852 58.031 38.812 1 71.56 9 ASN B C 1
ATOM 2399 O O . ASN B 1 9 ? -5.84 57.594 37.656 1 71.56 9 ASN B O 1
ATOM 2403 N N . GLN B 1 10 ? -5.016 57.688 39.75 1 73.81 10 GLN B N 1
ATOM 2404 C CA . GLN B 1 10 ? -3.889 56.812 39.406 1 73.81 10 GLN B CA 1
ATOM 2405 C C . GLN B 1 10 ? -4.352 55.406 39.094 1 73.81 10 GLN B C 1
ATOM 2407 O O . GLN B 1 10 ? -3.873 54.781 38.156 1 73.81 10 GLN B O 1
ATOM 2412 N N . TRP B 1 11 ? -5.328 54.969 39.906 1 75 11 TRP B N 1
ATOM 2413 C CA . TRP B 1 11 ? -5.863 53.625 39.688 1 75 11 TRP B CA 1
ATOM 2414 C C . TRP B 1 11 ? -6.633 53.531 38.375 1 75 11 TRP B C 1
ATOM 2416 O O . TRP B 1 11 ? -6.492 52.562 37.625 1 75 11 TRP B O 1
ATOM 2426 N N . ARG B 1 12 ? -7.27 54.625 38.031 1 72.75 12 ARG B N 1
ATOM 2427 C CA . ARG B 1 12 ? -8.016 54.656 36.781 1 72.75 12 ARG B CA 1
ATOM 2428 C C . ARG B 1 12 ? -7.078 54.688 35.562 1 72.75 12 ARG B C 1
ATOM 2430 O O . ARG B 1 12 ? -7.332 54.031 34.562 1 72.75 12 ARG B O 1
ATOM 2437 N N . THR B 1 13 ? -5.973 55.375 35.75 1 75.19 13 THR B N 1
ATOM 2438 C CA . THR B 1 13 ? -5 55.438 34.688 1 75.19 13 THR B CA 1
ATOM 2439 C C . THR B 1 13 ? -4.316 54.094 34.5 1 75.19 13 THR B C 1
ATOM 2441 O O . THR B 1 13 ? -4.102 53.625 33.375 1 75.19 13 THR B O 1
ATOM 2444 N N . SER B 1 14 ? -4.066 53.438 35.594 1 75.31 14 SER B N 1
ATOM 2445 C CA . SER B 1 14 ? -3.436 52.125 35.531 1 75.31 14 SER B CA 1
ATOM 2446 C C . SER B 1 14 ? -4.371 51.094 34.906 1 75.31 14 SER B C 1
ATOM 2448 O O . SER B 1 14 ? -3.945 50.25 34.094 1 75.31 14 SER B O 1
ATOM 2450 N N . LEU B 1 15 ? -5.57 51.219 35.219 1 76.69 15 LEU B N 1
ATOM 2451 C CA . LEU B 1 15 ? -6.57 50.312 34.688 1 76.69 15 LEU B CA 1
ATOM 2452 C C . LEU B 1 15 ? -6.762 50.562 33.188 1 76.69 15 LEU B C 1
ATOM 2454 O O . LEU B 1 15 ? -6.922 49.594 32.406 1 76.69 15 LEU B O 1
ATOM 2458 N N . PHE B 1 16 ? -6.613 51.844 32.875 1 71.25 16 PHE B N 1
ATOM 2459 C CA . PHE B 1 16 ? -6.742 52.188 31.484 1 71.25 16 PHE B CA 1
ATOM 2460 C C . PHE B 1 16 ? -5.551 51.688 30.672 1 71.25 16 PHE B C 1
ATOM 2462 O O . PHE B 1 16 ? -5.707 51.219 29.562 1 71.25 16 PHE B O 1
ATOM 2469 N N . ILE B 1 17 ? -4.406 51.75 31.266 1 73.81 17 ILE B N 1
ATOM 2470 C CA . ILE B 1 17 ? -3.197 51.25 30.609 1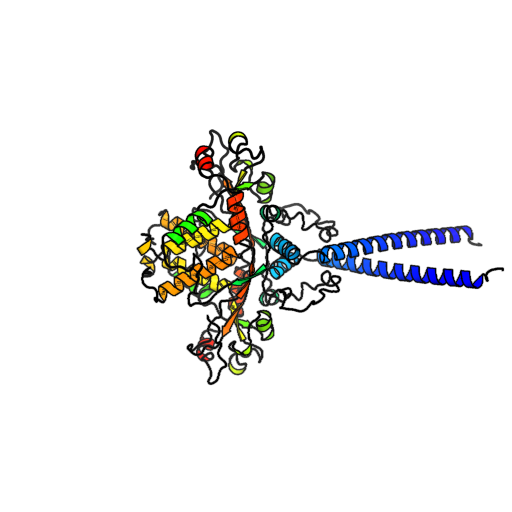 73.81 17 ILE B CA 1
ATOM 2471 C C . ILE B 1 17 ? -3.262 49.75 30.469 1 73.81 17 ILE B C 1
ATOM 2473 O O . ILE B 1 17 ? -2.961 49.188 29.406 1 73.81 17 ILE B O 1
ATOM 2477 N N . LEU B 1 18 ? -3.75 49.156 31.484 1 76.19 18 LEU B N 1
ATOM 2478 C CA . LEU B 1 18 ? -3.885 47.688 31.453 1 76.19 18 LEU B CA 1
ATOM 2479 C C . LEU B 1 18 ? -4.891 47.281 30.391 1 76.19 18 LEU B C 1
ATOM 2481 O O . LEU B 1 18 ? -4.652 46.312 29.641 1 76.19 18 LEU B O 1
ATOM 2485 N N . PHE B 1 19 ? -5.898 48 30.312 1 71.69 19 PHE B N 1
ATOM 2486 C CA . PHE B 1 19 ? -6.922 47.719 29.312 1 71.69 19 PHE B CA 1
ATOM 2487 C C . PHE B 1 19 ? -6.387 47.938 27.906 1 71.69 19 PHE B C 1
ATOM 2489 O O . PHE B 1 19 ? -6.684 47.156 26.984 1 71.69 19 PHE B O 1
ATOM 2496 N N . THR B 1 20 ? -5.598 49 27.75 1 68.06 20 THR B N 1
ATOM 2497 C CA . THR B 1 20 ? -5.012 49.312 26.453 1 68.06 20 THR B CA 1
ATOM 2498 C C . THR B 1 20 ? -3.99 48.25 26.047 1 68.06 20 THR B C 1
ATOM 2500 O O . THR B 1 20 ? -3.969 47.812 24.906 1 68.06 20 THR B O 1
ATOM 2503 N N . VAL B 1 21 ? -3.236 47.781 27 1 70.88 21 VAL B N 1
ATOM 2504 C CA . VAL B 1 21 ? -2.23 46.781 26.734 1 70.88 21 VAL B CA 1
ATOM 2505 C C . VAL B 1 21 ? -2.914 45.438 26.391 1 70.88 21 VAL B C 1
ATOM 2507 O O . VAL B 1 21 ? -2.51 44.75 25.453 1 70.88 21 VAL B O 1
ATOM 2510 N N . CYS B 1 22 ? -3.936 45.125 27.109 1 72.19 22 CYS B N 1
ATOM 2511 C CA . CYS B 1 22 ? -4.695 43.906 26.828 1 72.19 22 CYS B CA 1
ATOM 2512 C C . CYS B 1 22 ? -5.336 43.969 25.438 1 72.19 22 CYS B C 1
ATOM 2514 O O . CYS B 1 22 ? -5.305 43 24.688 1 72.19 22 CYS B O 1
ATOM 2516 N N . ASN B 1 23 ? -5.84 45.156 25.109 1 66.81 23 ASN B N 1
ATOM 2517 C CA . ASN B 1 23 ? -6.449 45.344 23.797 1 66.81 23 ASN B CA 1
ATOM 2518 C C . ASN B 1 23 ? -5.422 45.219 22.672 1 66.81 23 ASN B C 1
ATOM 2520 O O . ASN B 1 23 ? -5.711 44.656 21.625 1 66.81 23 ASN B O 1
ATOM 2524 N N . ILE B 1 24 ? -4.25 45.719 22.906 1 68.31 24 ILE B N 1
ATOM 2525 C CA . ILE B 1 24 ? -3.178 45.625 21.922 1 68.31 24 ILE B CA 1
ATOM 2526 C C . ILE B 1 24 ? -2.754 44.156 21.781 1 68.31 24 ILE B C 1
ATOM 2528 O O . ILE B 1 24 ? -2.562 43.656 20.656 1 68.31 24 ILE B O 1
ATOM 2532 N N . ALA B 1 25 ? -2.656 43.5 22.891 1 68.88 25 ALA B N 1
ATOM 2533 C CA . ALA B 1 25 ? -2.301 42.094 22.859 1 68.88 25 ALA B CA 1
ATOM 2534 C C . ALA B 1 25 ? -3.354 41.281 22.109 1 68.88 25 ALA B C 1
ATOM 2536 O O . ALA B 1 25 ? -3.018 40.438 21.281 1 68.88 25 ALA B O 1
ATOM 2537 N N . ILE B 1 26 ? -4.551 41.594 22.359 1 67.81 26 ILE B N 1
ATOM 2538 C CA . ILE B 1 26 ? -5.656 40.906 21.719 1 67.81 26 ILE B CA 1
ATOM 2539 C C . ILE B 1 26 ? -5.66 41.25 20.219 1 67.81 26 ILE B C 1
ATOM 2541 O O . ILE B 1 26 ? -5.883 40.375 19.391 1 67.81 26 ILE B O 1
ATOM 2545 N N . LEU B 1 27 ? -5.406 42.469 19.859 1 68.31 27 LEU B N 1
ATOM 2546 C CA . LEU B 1 27 ? -5.316 42.875 18.453 1 68.31 27 LEU B CA 1
ATOM 2547 C C . LEU B 1 27 ? -4.188 42.156 17.75 1 68.31 27 LEU B C 1
ATOM 2549 O O . LEU B 1 27 ? -4.355 41.688 16.609 1 68.31 27 LEU B O 1
ATOM 2553 N N . LEU B 1 28 ? -3.111 42.031 18.391 1 70.5 28 LEU B N 1
ATOM 2554 C CA . LEU B 1 28 ? -1.967 41.375 17.797 1 70.5 28 LEU B CA 1
ATOM 2555 C C . LEU B 1 28 ? -2.252 39.875 17.609 1 70.5 28 LEU B C 1
ATOM 2557 O O . LEU B 1 28 ? -1.894 39.281 16.594 1 70.5 28 LEU B O 1
ATOM 2561 N N . LEU B 1 29 ? -2.875 39.344 18.531 1 69.62 29 LEU B N 1
ATOM 2562 C CA . LEU B 1 29 ? -3.266 37.969 18.422 1 69.62 29 LEU B CA 1
ATOM 2563 C C . LEU B 1 29 ? -4.254 37.75 17.281 1 69.62 29 LEU B C 1
ATOM 2565 O O . LEU B 1 29 ? -4.168 36.75 16.547 1 69.62 29 LEU B O 1
ATOM 2569 N N . ASN B 1 30 ? -5.148 38.688 17.094 1 64.5 30 ASN B N 1
ATOM 2570 C CA . ASN B 1 30 ? -6.094 38.625 15.984 1 64.5 30 ASN B CA 1
ATOM 2571 C C . ASN B 1 30 ? -5.387 38.781 14.641 1 64.5 30 ASN B C 1
ATOM 2573 O O . ASN B 1 30 ? -5.715 38.062 13.68 1 64.5 30 ASN B O 1
ATOM 2577 N N . VAL B 1 31 ? -4.512 39.625 14.555 1 68.38 31 VAL B N 1
ATOM 2578 C CA . VAL B 1 31 ? -3.75 39.844 13.328 1 68.38 31 VAL B CA 1
ATOM 2579 C C . VAL B 1 31 ? -2.979 38.562 12.969 1 68.38 31 VAL B C 1
ATOM 2581 O O . VAL B 1 31 ? -2.957 38.156 11.812 1 68.38 31 VAL B O 1
ATOM 2584 N N . GLU B 1 32 ? -2.398 38 13.93 1 64 32 GLU B N 1
ATOM 2585 C CA . GLU B 1 32 ? -1.666 36.75 13.711 1 64 32 GLU B CA 1
ATOM 2586 C C . GLU B 1 32 ? -2.598 35.656 13.234 1 64 32 GLU B C 1
ATOM 2588 O O . GLU B 1 32 ? -2.252 34.875 12.336 1 64 32 GLU B O 1
ATOM 2593 N N . MET B 1 33 ? -3.641 35.625 13.836 1 62.34 33 MET B N 1
ATOM 2594 C CA . MET B 1 33 ? -4.617 34.594 13.438 1 62.34 33 MET B CA 1
ATOM 2595 C C . MET B 1 33 ? -5.094 34.844 12.008 1 62.34 33 MET B C 1
ATOM 2597 O O . MET B 1 33 ? -5.211 33.906 11.219 1 62.34 33 MET B O 1
ATOM 2601 N N . TYR B 1 34 ? -5.371 36.031 11.695 1 61.38 34 TYR B N 1
ATOM 2602 C CA . TYR B 1 34 ? -5.801 36.375 10.344 1 61.38 34 TYR B CA 1
ATOM 2603 C C . TYR B 1 34 ? -4.691 36.094 9.336 1 61.38 34 TYR B C 1
ATOM 2605 O O . TYR B 1 34 ? -4.949 35.594 8.242 1 61.38 34 TYR B O 1
ATOM 2613 N N . LEU B 1 35 ? -3.549 36.438 9.695 1 61.22 35 LEU B N 1
ATOM 2614 C CA . LEU B 1 35 ? -2.404 36.156 8.836 1 61.22 35 LEU B CA 1
ATOM 2615 C C . LEU B 1 35 ? -2.244 34.656 8.617 1 61.22 35 LEU B C 1
ATOM 2617 O O . LEU B 1 35 ? -1.994 34.219 7.5 1 61.22 35 LEU B O 1
ATOM 2621 N N . HIS B 1 36 ? -2.375 33.969 9.656 1 57.75 36 HIS B N 1
ATOM 2622 C CA . HIS B 1 36 ? -2.311 32.531 9.578 1 57.75 36 HIS B CA 1
ATOM 2623 C C . HIS B 1 36 ? -3.41 31.969 8.68 1 57.75 36 HIS B C 1
ATOM 2625 O O . HIS B 1 36 ? -3.158 31.094 7.84 1 57.75 36 HIS B O 1
ATOM 2631 N N . MET B 1 37 ? -4.523 32.5 8.906 1 56.28 37 MET B N 1
ATOM 2632 C CA . MET B 1 37 ? -5.648 32.094 8.062 1 56.28 37 MET B CA 1
ATOM 2633 C C . MET B 1 37 ? -5.395 32.469 6.605 1 56.28 37 MET B C 1
ATOM 2635 O O . MET B 1 37 ? -5.711 31.688 5.699 1 56.28 37 MET B O 1
ATOM 2639 N N . TYR B 1 38 ? -4.883 33.625 6.434 1 55.59 38 TYR B N 1
ATOM 2640 C CA . TYR B 1 38 ? -4.547 34.062 5.09 1 55.59 38 TYR B CA 1
ATOM 2641 C C . TYR B 1 38 ? -3.496 33.156 4.457 1 55.59 38 TYR B C 1
ATOM 2643 O O . TYR B 1 38 ? -3.617 32.781 3.289 1 55.59 38 TYR B O 1
ATOM 2651 N N . ILE B 1 39 ? -2.596 32.812 5.188 1 56.31 39 ILE B N 1
ATOM 2652 C CA . ILE B 1 39 ? -1.523 31.953 4.699 1 56.31 39 ILE B CA 1
ATOM 2653 C C . ILE B 1 39 ? -2.076 30.562 4.391 1 56.31 39 ILE B C 1
ATOM 2655 O O . ILE B 1 39 ? -1.738 29.969 3.361 1 56.31 39 ILE B O 1
ATOM 2659 N N . GLN B 1 40 ? -2.84 30.141 5.324 1 54.38 40 GLN B N 1
ATOM 2660 C CA . GLN B 1 40 ? -3.455 28.828 5.086 1 54.38 40 GLN B CA 1
ATOM 2661 C C . GLN B 1 40 ? -4.352 28.859 3.852 1 54.38 40 GLN B C 1
ATOM 2663 O O . GLN B 1 40 ? -4.379 27.906 3.074 1 54.38 40 GLN B O 1
ATOM 2668 N N . LYS B 1 41 ? -5.016 29.969 3.699 1 53.16 41 LYS B N 1
ATOM 2669 C CA . LYS B 1 41 ? -5.883 30.172 2.541 1 53.16 41 LYS B CA 1
ATOM 2670 C C . LYS B 1 41 ? -5.07 30.25 1.252 1 53.16 41 LYS B C 1
ATOM 2672 O O . LYS B 1 41 ? -5.559 29.875 0.182 1 53.16 41 LYS B O 1
ATOM 2677 N N . SER B 1 42 ? -3.953 30.703 1.434 1 55.66 42 SER B N 1
ATOM 2678 C CA . SER B 1 42 ? -3.115 30.844 0.248 1 55.66 42 SER B CA 1
ATOM 2679 C C . SER B 1 42 ? -2.486 29.516 -0.152 1 55.66 42 SER B C 1
ATOM 2681 O O . SER B 1 42 ? -1.909 29.391 -1.234 1 55.66 42 SER B O 1
ATOM 2683 N N . LYS B 1 43 ? -2.701 28.656 0.811 1 56.84 43 LYS B N 1
ATOM 2684 C CA . LYS B 1 43 ? -2.104 27.359 0.482 1 56.84 43 LYS B CA 1
ATOM 2685 C C . LYS B 1 43 ? -2.951 26.609 -0.536 1 56.84 43 LYS B C 1
ATOM 2687 O O . LYS B 1 43 ? -4.184 26.625 -0.458 1 56.84 43 LYS B O 1
ATOM 2692 N N . THR B 1 44 ? -2.326 26.109 -1.624 1 56.19 44 THR B N 1
ATOM 2693 C CA . THR B 1 44 ? -2.982 25.297 -2.637 1 56.19 44 THR B CA 1
ATOM 2694 C C . THR B 1 44 ? -3.379 23.938 -2.059 1 56.19 44 THR B C 1
ATOM 2696 O O . THR B 1 44 ? -2.912 23.547 -0.985 1 56.19 44 THR B O 1
ATOM 2699 N N . ARG B 1 45 ? -4.375 23.375 -2.529 1 56.53 45 ARG B N 1
ATOM 2700 C CA . ARG B 1 45 ? -4.789 22.031 -2.156 1 56.53 45 ARG B CA 1
ATOM 2701 C C . ARG B 1 45 ? -3.592 21.078 -2.086 1 56.53 45 ARG B C 1
ATOM 2703 O O . ARG B 1 45 ? -3.518 20.234 -1.202 1 56.53 45 ARG B O 1
ATOM 2710 N N . HIS B 1 46 ? -2.693 21.312 -2.963 1 60 46 HIS B N 1
ATOM 2711 C CA . HIS B 1 46 ? -1.481 20.5 -2.998 1 60 46 HIS B CA 1
ATOM 2712 C C . HIS B 1 46 ? -0.651 20.703 -1.734 1 60 46 HIS B C 1
ATOM 2714 O O . HIS B 1 46 ? -0.104 19.734 -1.193 1 60 46 HIS B O 1
ATOM 2720 N N . ASP B 1 47 ? -0.689 21.891 -1.305 1 57.34 47 ASP B N 1
ATOM 2721 C CA . ASP B 1 47 ? 0.088 22.172 -0.103 1 57.34 47 ASP B CA 1
ATOM 2722 C C . ASP B 1 47 ? -0.495 21.453 1.113 1 57.34 47 ASP B C 1
ATOM 2724 O O . ASP B 1 47 ? 0.243 20.875 1.906 1 57.34 47 ASP B O 1
ATOM 2728 N N . VAL B 1 48 ? -1.817 21.5 1.167 1 57.72 48 VAL B N 1
ATOM 2729 C CA . VAL B 1 48 ? -2.488 20.891 2.312 1 57.72 48 VAL B CA 1
ATOM 2730 C C . VAL B 1 48 ? -2.314 19.375 2.275 1 57.72 48 VAL B C 1
ATOM 2732 O O . VAL B 1 48 ? -1.951 18.766 3.281 1 57.72 48 VAL B O 1
ATOM 2735 N N . LEU B 1 49 ? -2.436 18.875 1.149 1 62.41 49 LEU B N 1
ATOM 2736 C CA . LEU B 1 49 ? -2.342 17.422 1.017 1 62.41 49 LEU B CA 1
ATOM 2737 C C . LEU B 1 49 ? -0.911 16.953 1.244 1 62.41 49 LEU B C 1
ATOM 2739 O O . LEU B 1 49 ? -0.689 15.898 1.853 1 62.41 49 LEU B O 1
ATOM 2743 N N . ASN B 1 50 ? -0.022 17.766 0.757 1 61.88 50 ASN B N 1
ATOM 2744 C CA . ASN B 1 50 ? 1.37 17.422 1.038 1 61.88 50 ASN B CA 1
ATOM 2745 C C . ASN B 1 50 ? 1.644 17.391 2.539 1 61.88 50 ASN B C 1
ATOM 2747 O O . ASN B 1 50 ? 2.342 16.484 3.021 1 61.88 50 ASN B O 1
ATOM 2751 N N . ALA B 1 51 ? 1.041 18.297 3.141 1 60.16 51 ALA B N 1
ATOM 2752 C CA . ALA B 1 51 ? 1.22 18.344 4.59 1 60.16 51 ALA B CA 1
ATOM 2753 C C . ALA B 1 51 ? 0.588 17.125 5.262 1 60.16 51 ALA B C 1
ATOM 2755 O O . ALA B 1 51 ? 1.171 16.531 6.18 1 60.16 51 ALA B O 1
ATOM 2756 N N . GLU B 1 52 ? -0.543 16.75 4.781 1 64.44 52 GLU B N 1
ATOM 2757 C CA . GLU B 1 52 ? -1.229 15.594 5.352 1 64.44 52 GLU B CA 1
ATOM 2758 C C . GLU B 1 52 ? -0.475 14.305 5.055 1 64.44 52 GLU B C 1
ATOM 2760 O O . GLU B 1 52 ? -0.341 13.445 5.926 1 64.44 52 GLU B O 1
ATOM 2765 N N . LEU B 1 53 ? -0.031 14.242 3.879 1 62.5 53 LEU B N 1
ATOM 2766 C CA . LEU B 1 53 ? 0.761 13.07 3.504 1 62.5 53 LEU B CA 1
ATOM 2767 C C . LEU B 1 53 ? 2.051 13.008 4.316 1 62.5 53 LEU B C 1
ATOM 2769 O O . LEU B 1 53 ? 2.451 11.93 4.766 1 62.5 53 LEU B O 1
ATOM 2773 N N . ARG B 1 54 ? 2.643 14.172 4.469 1 62.19 54 ARG B N 1
ATOM 2774 C CA . ARG B 1 54 ? 3.842 14.25 5.293 1 62.19 54 ARG B CA 1
ATOM 2775 C C . ARG B 1 54 ? 3.559 13.781 6.719 1 62.19 54 ARG B C 1
ATOM 2777 O O . ARG B 1 54 ? 4.375 13.086 7.32 1 62.19 54 ARG B O 1
ATOM 2784 N N . ALA B 1 55 ? 2.408 14.156 7.121 1 58.41 55 ALA B N 1
ATOM 2785 C CA . ALA B 1 55 ? 2.043 13.844 8.5 1 58.41 55 ALA B CA 1
ATOM 2786 C C . ALA B 1 55 ? 1.829 12.344 8.68 1 58.41 55 ALA B C 1
ATOM 2788 O O . ALA B 1 55 ? 2.006 11.812 9.781 1 58.41 55 ALA B O 1
ATOM 2789 N N . THR B 1 56 ? 1.514 11.719 7.609 1 60.47 56 THR B N 1
ATOM 2790 C CA . THR B 1 56 ? 1.271 10.281 7.711 1 60.47 56 THR B CA 1
ATOM 2791 C C . THR B 1 56 ? 2.531 9.492 7.367 1 60.47 56 THR B C 1
ATOM 2793 O O . THR B 1 56 ? 2.52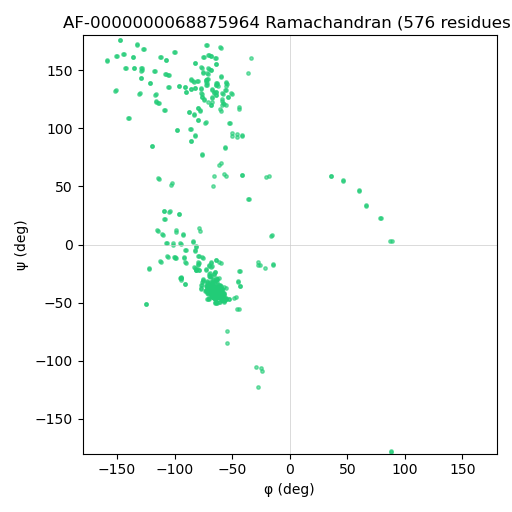9 8.266 7.402 1 60.47 56 THR B O 1
ATOM 2796 N N . SER B 1 57 ? 3.594 10.367 7.07 1 54.84 57 SER B N 1
ATOM 2797 C CA . SER B 1 57 ? 4.887 9.727 6.859 1 54.84 57 SER B CA 1
ATOM 2798 C C . SER B 1 57 ? 5.605 9.477 8.18 1 54.84 57 SER B C 1
ATOM 2800 O O . SER B 1 57 ? 5.336 10.156 9.18 1 54.84 57 SER B O 1
ATOM 2802 N N . SER B 1 58 ? 6.277 8.406 8.398 1 46.75 58 SER B N 1
ATOM 2803 C CA . SER B 1 58 ? 6.902 7.984 9.648 1 46.75 58 SER B CA 1
ATOM 2804 C C . SER B 1 58 ? 7.969 8.977 10.102 1 46.75 58 SER B C 1
ATOM 2806 O O . SER B 1 58 ? 8.469 8.891 11.227 1 46.75 58 SER B O 1
ATOM 2808 N N . TYR B 1 59 ? 8.367 9.789 9.305 1 44.19 59 TYR B N 1
ATOM 2809 C CA . TYR B 1 59 ? 9.469 10.664 9.672 1 44.19 59 TYR B CA 1
ATOM 2810 C C . TYR B 1 59 ? 8.969 11.883 10.445 1 44.19 59 TYR B C 1
ATOM 2812 O O . TYR B 1 59 ? 9.766 12.719 10.875 1 44.19 59 TYR B O 1
ATOM 2820 N N . SER B 1 60 ? 7.797 11.898 10.648 1 42.81 60 SER B N 1
ATOM 2821 C CA . SER B 1 60 ? 7.273 13.094 11.312 1 42.81 60 SER B CA 1
ATOM 2822 C C . SER B 1 60 ? 7.664 13.117 12.789 1 42.81 60 SER B C 1
ATOM 2824 O O . SER B 1 60 ? 7.77 12.062 13.422 1 42.81 60 SER B O 1
ATOM 2826 N N . GLU B 1 61 ? 8.547 13.891 13.18 1 39.19 61 GLU B N 1
ATOM 2827 C CA . GLU B 1 61 ? 9.125 14.133 14.5 1 39.19 61 GLU B CA 1
ATOM 2828 C C . GLU B 1 61 ? 8.133 13.773 15.602 1 39.19 61 GLU B C 1
ATOM 2830 O O . GLU B 1 61 ? 8.5 13.734 16.781 1 39.19 61 GLU B O 1
ATOM 2835 N N . CYS B 1 62 ? 6.883 13.641 15.383 1 35.25 62 CYS B N 1
ATOM 2836 C CA . CYS B 1 62 ? 6.133 13.438 16.625 1 35.25 62 CYS B CA 1
ATOM 2837 C C . CYS B 1 62 ? 6.258 12 17.109 1 35.25 62 CYS B C 1
ATOM 2839 O O . CYS B 1 62 ? 5.406 11.516 17.859 1 35.25 62 CYS B O 1
ATOM 2841 N N . ALA B 1 63 ? 7.145 11.219 16.625 1 32.84 63 ALA B N 1
ATOM 2842 C CA . ALA B 1 63 ? 7.301 9.898 17.234 1 32.84 63 ALA B CA 1
ATOM 2843 C C . ALA B 1 63 ? 7.66 10 18.703 1 32.84 63 ALA B C 1
ATOM 2845 O O . ALA B 1 63 ? 8.594 10.711 19.078 1 32.84 63 ALA B O 1
ATOM 2846 N N . PRO B 1 64 ? 6.902 9.602 19.672 1 29.92 64 PRO B N 1
ATOM 2847 C CA . PRO B 1 64 ? 7.371 9.633 21.062 1 29.92 64 PRO B CA 1
ATOM 2848 C C . PRO B 1 64 ? 8.734 8.977 21.234 1 29.92 64 PRO B C 1
ATOM 2850 O O . PRO B 1 64 ? 8.938 7.836 20.812 1 29.92 64 PRO B O 1
ATOM 2853 N N . GLN B 1 65 ? 9.922 9.422 21.234 1 26.83 65 GLN B N 1
ATOM 2854 C CA . GLN B 1 65 ? 10.977 8.82 22.047 1 26.83 65 GLN B CA 1
ATOM 2855 C C . GLN B 1 65 ? 10.43 8.328 23.391 1 26.83 65 GLN B C 1
ATOM 2857 O O . GLN B 1 65 ? 9.43 8.852 23.891 1 26.83 65 GLN B O 1
ATOM 2862 N N . TYR B 1 66 ? 10.93 7.188 24.078 1 26.64 66 TYR B N 1
ATOM 2863 C CA . TYR B 1 66 ? 10.609 6.68 25.406 1 26.64 66 TYR B CA 1
ATOM 2864 C C . TYR B 1 66 ? 10.211 7.816 26.328 1 26.64 66 TYR B C 1
ATOM 2866 O O . TYR B 1 66 ? 9.172 7.75 26.984 1 26.64 66 TYR B O 1
ATOM 2874 N N . ASP B 1 67 ? 11.273 8.203 27.359 1 24.86 67 ASP B N 1
ATOM 2875 C CA . ASP B 1 67 ? 11.172 8.812 28.672 1 24.86 67 ASP B CA 1
ATOM 2876 C C . ASP B 1 67 ? 10.398 10.133 28.609 1 24.86 67 ASP B C 1
ATOM 2878 O O . ASP B 1 67 ? 9.672 10.477 29.547 1 24.86 67 ASP B O 1
ATOM 2882 N N . ALA B 1 68 ? 11.211 11.2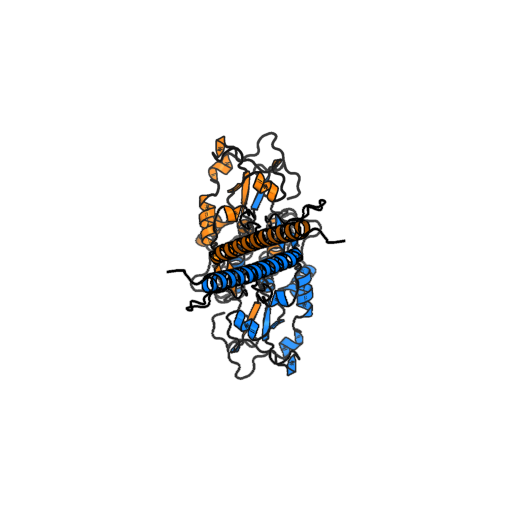11 28.266 1 23.47 68 ALA B N 1
ATOM 2883 C CA . ALA B 1 68 ? 10.953 12.562 28.766 1 23.47 68 ALA B CA 1
ATOM 2884 C C . ALA B 1 68 ? 9.555 13.039 28.359 1 23.47 68 ALA B C 1
ATOM 2886 O O . ALA B 1 68 ? 9.016 12.594 27.344 1 23.47 68 ALA B O 1
ATOM 2887 N N . TYR B 1 69 ? 8.719 13.578 29.359 1 23.5 69 TYR B N 1
ATOM 2888 C CA . TYR B 1 69 ? 7.801 14.695 29.516 1 23.5 69 TYR B CA 1
ATOM 2889 C C . TYR B 1 69 ? 8.016 15.734 28.422 1 23.5 69 TYR B C 1
ATOM 2891 O O . TYR B 1 69 ? 8.57 16.812 28.688 1 23.5 69 TYR B O 1
ATOM 2899 N N . VAL B 1 70 ? 8.781 15.414 27.562 1 24.86 70 VAL B N 1
ATOM 2900 C CA . VAL B 1 70 ? 8.859 16.641 26.797 1 24.86 70 VAL B CA 1
ATOM 2901 C C . VAL B 1 70 ? 7.457 17.203 26.578 1 24.86 70 VAL B C 1
ATOM 2903 O O . VAL B 1 70 ? 6.57 16.516 26.078 1 24.86 70 VAL B O 1
ATOM 2906 N N . THR B 1 71 ? 7 18.078 27.453 1 23.22 71 THR B N 1
ATOM 2907 C CA . THR B 1 71 ? 6.043 19.172 27.359 1 23.22 71 THR B CA 1
ATOM 2908 C C . THR B 1 71 ? 5.828 19.578 25.891 1 23.22 71 THR B C 1
ATOM 2910 O O . THR B 1 71 ? 6.738 20.109 25.25 1 23.22 71 THR B O 1
ATOM 2913 N N . CYS B 1 72 ? 5.441 18.734 25.188 1 26.61 72 CYS B N 1
ATOM 2914 C CA . CYS B 1 72 ? 4.797 19.5 24.125 1 26.61 72 CYS B CA 1
ATOM 2915 C C . CYS B 1 72 ? 4.133 20.75 24.688 1 26.61 72 CYS B C 1
ATOM 2917 O O . CYS B 1 72 ? 3.014 20.688 25.203 1 26.61 72 CYS B O 1
ATOM 2919 N N . ARG B 1 73 ? 4.801 21.422 25.672 1 26.22 73 ARG B N 1
ATOM 2920 C CA . ARG B 1 73 ? 4.391 22.734 26.156 1 26.22 73 ARG B CA 1
ATOM 2921 C C . ARG B 1 73 ? 3.592 23.484 25.094 1 26.22 73 ARG B C 1
ATOM 2923 O O . ARG B 1 73 ? 2.482 23.953 25.375 1 26.22 73 ARG B O 1
ATOM 2930 N N . SER B 1 74 ? 4.316 24.547 24.484 1 25 74 SER B N 1
ATOM 2931 C CA . SER B 1 74 ? 3.574 25.547 23.719 1 25 74 SER B CA 1
ATOM 2932 C C . SER B 1 74 ? 2.953 24.938 22.469 1 25 74 SER B C 1
ATOM 2934 O O . SER B 1 74 ? 3.65 24.672 21.484 1 25 74 SER B O 1
ATOM 2936 N N . CYS B 1 75 ? 2.318 23.969 22.5 1 26.91 75 CYS B N 1
ATOM 2937 C CA . CYS B 1 75 ? 1.239 23.594 21.594 1 26.91 75 CYS B CA 1
ATOM 2938 C C . CYS B 1 75 ? 0.557 24.812 21 1 26.91 75 CYS B C 1
ATOM 2940 O O . CYS B 1 75 ? -0.46 24.703 20.312 1 26.91 75 CYS B O 1
ATOM 2942 N N . TRP B 1 76 ? 0.777 25.953 21.562 1 25.25 76 TRP B N 1
ATOM 2943 C CA . TRP B 1 76 ? 0.601 27.219 20.859 1 25.25 76 TRP B CA 1
ATOM 2944 C C . TRP B 1 76 ? 1.245 27.188 19.484 1 25.25 76 TRP B C 1
ATOM 2946 O O . TRP B 1 76 ? 0.718 27.766 18.531 1 25.25 76 TRP B O 1
ATOM 2956 N N . SER B 1 77 ? 2.553 26.625 19.406 1 25.36 77 SER B N 1
ATOM 2957 C CA . SER B 1 77 ? 3.268 26.547 18.141 1 25.36 77 SER B CA 1
ATOM 2958 C C . SER B 1 77 ? 2.812 25.359 17.312 1 25.36 77 SER B C 1
ATOM 2960 O O . SER B 1 77 ? 3.324 25.125 16.219 1 25.36 77 SER B O 1
ATOM 2962 N N . VAL B 1 78 ? 2.242 24.344 17.703 1 28.89 78 VAL B N 1
ATOM 2963 C CA . VAL B 1 78 ? 1.698 23.375 16.766 1 28.89 78 VAL B CA 1
ATOM 2964 C C . VAL B 1 78 ? 0.669 24.047 15.859 1 28.89 78 VAL B C 1
ATOM 2966 O O . VAL B 1 78 ? 0.433 23.609 14.734 1 28.89 78 VAL B O 1
ATOM 2969 N N . MET B 1 79 ? -0.172 24.844 16.266 1 28.66 79 MET B N 1
ATOM 2970 C CA . MET B 1 79 ? -0.904 25.781 15.422 1 28.66 79 MET B CA 1
ATOM 2971 C C . MET B 1 79 ? 0.037 26.5 14.453 1 28.66 79 MET B C 1
ATOM 2973 O O . MET B 1 79 ? -0.391 26.969 13.398 1 28.66 79 MET B O 1
ATOM 2977 N N . MET B 1 80 ? 1.164 27.203 15.016 1 28.17 80 MET B N 1
ATOM 2978 C CA . MET B 1 80 ? 2.295 27.656 14.211 1 28.17 80 MET B CA 1
ATOM 2979 C C . MET B 1 80 ? 3.205 26.484 13.844 1 28.17 80 MET B C 1
ATOM 2981 O O . MET B 1 80 ? 4.387 26.688 13.562 1 28.17 80 MET B O 1
ATOM 2985 N N . ILE B 1 81 ? 3.047 25.438 14.383 1 31.33 81 ILE B N 1
ATOM 2986 C CA . ILE B 1 81 ? 3.936 24.391 13.922 1 31.33 81 ILE B CA 1
ATOM 2987 C C . ILE B 1 81 ? 4.078 24.453 12.398 1 31.33 81 ILE B C 1
ATOM 2989 O O . ILE B 1 81 ? 3.082 24.406 11.672 1 31.33 81 ILE B O 1
ATOM 2993 N N . ASP B 1 82 ? 4.961 25.047 12 1 30.58 82 ASP B N 1
ATOM 2994 C CA . ASP B 1 82 ? 5.484 25.031 10.633 1 30.58 82 ASP B CA 1
ATOM 2995 C C . ASP B 1 82 ? 5.512 23.609 10.07 1 30.58 82 ASP B C 1
ATOM 2997 O O . ASP B 1 82 ? 6.418 22.828 10.375 1 30.58 82 ASP B O 1
ATOM 3001 N N . VAL B 1 83 ? 4.352 22.922 9.984 1 34.25 83 VAL B N 1
ATOM 3002 C CA . VAL B 1 83 ? 4.238 21.812 9.047 1 34.25 83 VAL B CA 1
ATOM 3003 C C . VAL B 1 83 ? 5.398 21.859 8.055 1 34.25 83 VAL B C 1
ATOM 3005 O O . VAL B 1 83 ? 5.551 20.953 7.23 1 34.25 83 VAL B O 1
ATOM 3008 N N . ASP B 1 84 ? 6 22.953 7.996 1 32.5 84 ASP B N 1
ATOM 3009 C CA . ASP B 1 84 ? 7.141 23.047 7.094 1 32.5 84 ASP B CA 1
ATOM 3010 C C . ASP B 1 84 ? 8.281 22.141 7.555 1 32.5 84 ASP B C 1
ATOM 3012 O O . ASP B 1 84 ? 9.188 21.828 6.781 1 32.5 84 ASP B O 1
ATOM 3016 N N . ASN B 1 85 ? 8.391 21.953 8.875 1 33.06 85 ASN B N 1
ATOM 3017 C CA . ASN B 1 85 ? 9.625 21.266 9.25 1 33.06 85 ASN B CA 1
ATOM 3018 C C . ASN B 1 85 ? 9.43 19.75 9.305 1 33.06 85 ASN B C 1
ATOM 3020 O O . ASN B 1 85 ? 10.227 19.047 9.93 1 33.06 85 ASN B O 1
ATOM 3024 N N . MET B 1 86 ? 8.219 19.281 9.258 1 36 86 MET B N 1
ATOM 3025 C CA . MET B 1 86 ? 8.188 17.828 9.203 1 36 86 MET B CA 1
ATOM 3026 C C . MET B 1 86 ? 8.922 17.312 7.969 1 36 86 MET B C 1
ATOM 3028 O O . MET B 1 86 ? 8.438 17.484 6.848 1 36 86 MET B O 1
ATOM 3032 N N . GLU B 1 87 ? 10.18 17.469 8.016 1 39.56 87 GLU B N 1
ATOM 3033 C CA . GLU B 1 87 ? 11.133 17.109 6.969 1 39.56 87 GLU B CA 1
ATOM 3034 C C . GLU B 1 87 ? 11.016 15.625 6.617 1 39.56 87 GLU B C 1
ATOM 3036 O O . GLU B 1 87 ? 11.43 14.758 7.395 1 39.56 87 GLU B O 1
ATOM 3041 N N . GLY B 1 88 ? 9.797 15.266 6.16 1 50.34 88 GLY B N 1
ATOM 3042 C CA . GLY B 1 88 ? 10.062 14 5.492 1 50.34 88 GLY B CA 1
ATOM 3043 C C . GLY B 1 88 ? 11.102 14.109 4.395 1 50.34 88 GLY B C 1
ATOM 3044 O O . GLY B 1 88 ? 11.062 15.031 3.58 1 50.34 88 GLY B O 1
ATOM 3045 N N . PRO B 1 89 ? 12.203 13.336 4.547 1 56.44 89 PRO B N 1
ATOM 3046 C CA . PRO B 1 89 ? 13.359 13.57 3.684 1 56.44 89 PRO B CA 1
ATOM 3047 C C . PRO B 1 89 ? 12.977 13.758 2.219 1 56.44 89 PRO B C 1
ATOM 3049 O O . PRO B 1 89 ? 13.461 14.68 1.56 1 56.44 89 PRO B O 1
ATOM 3052 N N . ILE B 1 90 ? 11.844 13.023 1.862 1 65.75 90 ILE B N 1
ATOM 3053 C CA . ILE B 1 90 ? 11.672 13.07 0.416 1 65.75 90 ILE B CA 1
ATOM 3054 C C . ILE B 1 90 ? 10.781 14.258 0.044 1 65.75 90 ILE B C 1
ATOM 3056 O O . ILE B 1 90 ? 11.016 14.93 -0.966 1 65.75 90 ILE B O 1
ATOM 3060 N N . PHE B 1 91 ? 9.82 14.586 0.889 1 64.94 91 PHE B N 1
ATOM 3061 C CA . PHE B 1 91 ? 8.859 15.641 0.567 1 64.94 91 PHE B CA 1
ATOM 3062 C C . PHE B 1 91 ? 9.539 17 0.539 1 64.94 91 PHE B C 1
ATOM 3064 O O . PHE B 1 91 ? 9.039 17.938 -0.089 1 64.94 91 PHE B O 1
ATOM 3071 N N . ASP B 1 92 ? 10.68 17.047 1.162 1 63.34 92 ASP B N 1
ATOM 3072 C CA . ASP B 1 92 ? 11.469 18.266 1.105 1 63.34 92 ASP B CA 1
ATOM 3073 C C . ASP B 1 92 ? 12.281 18.344 -0.185 1 63.34 92 ASP B C 1
ATOM 3075 O O . ASP B 1 92 ? 12.695 19.422 -0.61 1 63.34 92 ASP B O 1
ATOM 3079 N N . LEU B 1 93 ? 12.453 17.219 -0.75 1 71 93 LEU B N 1
ATOM 3080 C CA . LEU B 1 93 ? 13.336 17.141 -1.905 1 71 93 LEU B CA 1
ATOM 3081 C C . LEU B 1 93 ? 12.555 17.266 -3.205 1 71 93 LEU B C 1
ATOM 3083 O O . LEU B 1 93 ? 13.078 17.75 -4.207 1 71 93 LEU B O 1
ATOM 3087 N N . VAL B 1 94 ? 11.297 16.828 -3.154 1 77.69 94 VAL B N 1
ATOM 3088 C CA . VAL B 1 94 ? 10.5 16.859 -4.375 1 77.69 94 VAL B CA 1
ATOM 3089 C C . VAL B 1 94 ? 9.023 17.031 -4.023 1 77.69 94 VAL B C 1
ATOM 3091 O O . VAL B 1 94 ? 8.531 16.406 -3.074 1 77.69 94 VAL B O 1
ATOM 3094 N N . ASP B 1 95 ? 8.414 17.953 -4.742 1 78.56 95 ASP B N 1
ATOM 3095 C CA . ASP B 1 95 ? 6.957 18.062 -4.656 1 78.56 95 ASP B CA 1
ATOM 3096 C C . ASP B 1 95 ? 6.27 16.984 -5.48 1 78.56 95 ASP B C 1
ATOM 3098 O O . ASP B 1 95 ? 6.34 17 -6.711 1 78.56 95 ASP B O 1
ATOM 3102 N N . LEU B 1 96 ? 5.582 16.141 -4.828 1 82.06 96 LEU B N 1
ATOM 3103 C CA . LEU B 1 96 ? 5.012 14.984 -5.516 1 82.06 96 LEU B CA 1
ATOM 3104 C C . LEU B 1 96 ? 3.592 15.281 -5.988 1 82.06 96 LEU B C 1
ATOM 3106 O O . LEU B 1 96 ? 2.887 14.383 -6.453 1 82.06 96 LEU B O 1
ATOM 3110 N N . GLU B 1 97 ? 3.133 16.469 -5.895 1 79.75 97 GLU B N 1
ATOM 3111 C CA . GLU B 1 97 ? 1.89 16.953 -6.488 1 79.75 97 GLU B CA 1
ATOM 3112 C C . GLU B 1 97 ? 0.742 15.977 -6.227 1 79.75 97 GLU B C 1
ATOM 3114 O O . GLU B 1 97 ? 0.1 15.5 -7.164 1 79.75 97 GLU B O 1
ATOM 3119 N N . PRO B 1 98 ? 0.526 15.672 -4.945 1 79 98 PRO B N 1
ATOM 3120 C CA . PRO B 1 98 ? -0.559 14.727 -4.656 1 79 98 PRO B CA 1
ATOM 3121 C C . PRO B 1 98 ? -1.898 15.172 -5.238 1 79 98 PRO B C 1
ATOM 3123 O O . PRO B 1 98 ? -2.18 16.375 -5.297 1 79 98 PRO B O 1
ATOM 3126 N N . SER B 1 99 ? -2.688 14.219 -5.816 1 77.62 99 SER B N 1
ATOM 3127 C CA . SER B 1 99 ? -3.986 14.469 -6.434 1 77.62 99 SER B CA 1
ATOM 3128 C C . SER B 1 99 ? -4.898 13.25 -6.32 1 77.62 99 SER B C 1
ATOM 3130 O O . SER B 1 99 ? -4.445 12.164 -5.965 1 77.62 99 SER B O 1
ATOM 3132 N N . ILE B 1 100 ? -6.164 13.492 -6.512 1 80.38 100 ILE B N 1
ATOM 3133 C CA . ILE B 1 100 ? -7.109 12.383 -6.574 1 80.38 100 ILE B CA 1
ATOM 3134 C C . ILE B 1 100 ? -6.992 11.68 -7.926 1 80.38 100 ILE B C 1
ATOM 3136 O O . ILE B 1 100 ? -6.98 12.328 -8.969 1 80.38 100 ILE B O 1
ATOM 3140 N N . ARG B 1 101 ? -6.809 10.445 -7.836 1 85.69 101 ARG B N 1
ATOM 3141 C CA . ARG B 1 101 ? -6.723 9.633 -9.047 1 85.69 101 ARG B CA 1
ATOM 3142 C C . ARG B 1 101 ? -7.66 8.43 -8.969 1 85.69 101 ARG B C 1
ATOM 3144 O O . ARG B 1 101 ? -7.953 7.934 -7.883 1 85.69 101 ARG B O 1
ATOM 3151 N N . LEU B 1 102 ? -8.078 8.031 -10.188 1 89.19 102 LEU B N 1
ATOM 3152 C CA . LEU B 1 102 ? -8.914 6.836 -10.281 1 89.19 102 LEU B CA 1
ATOM 3153 C C . LEU B 1 102 ? -8.055 5.578 -10.383 1 89.19 102 LEU B C 1
ATOM 3155 O O . LEU B 1 102 ? -7.254 5.441 -11.312 1 89.19 102 LEU B O 1
ATOM 3159 N N . ILE B 1 103 ? -8.133 4.734 -9.344 1 93.38 103 ILE B N 1
ATOM 3160 C CA . ILE B 1 103 ? -7.605 3.381 -9.484 1 93.38 103 ILE B CA 1
ATOM 3161 C C . ILE B 1 103 ? -8.469 2.59 -10.469 1 93.38 103 ILE B C 1
ATOM 3163 O O . ILE B 1 103 ? -9.68 2.461 -10.273 1 93.38 103 ILE B O 1
ATOM 3167 N N . ASN B 1 104 ? -7.887 2.139 -11.523 1 94.75 104 ASN B N 1
ATOM 3168 C CA . ASN B 1 104 ? -8.609 1.296 -12.469 1 94.75 104 ASN B CA 1
ATOM 3169 C C . ASN B 1 104 ? -8.703 -0.145 -11.977 1 94.75 104 ASN B C 1
ATOM 3171 O O . ASN B 1 104 ? -7.723 -0.89 -12.023 1 94.75 104 ASN B O 1
ATOM 3175 N N . GLY B 1 105 ? -9.875 -0.498 -11.562 1 95.12 105 GLY B N 1
ATOM 3176 C CA . GLY B 1 105 ? -10.078 -1.827 -11.016 1 95.12 105 GLY B CA 1
ATOM 3177 C C . GLY B 1 105 ? -10.883 -2.732 -11.922 1 95.12 105 GLY B C 1
ATOM 3178 O O . GLY B 1 105 ? -11.516 -3.688 -11.461 1 95.12 105 GLY B O 1
ATOM 3179 N N . THR B 1 106 ? -10.945 -2.469 -13.203 1 93.75 106 THR B N 1
ATOM 3180 C CA . THR B 1 106 ? -11.703 -3.311 -14.125 1 93.75 106 THR B CA 1
ATOM 3181 C C . THR B 1 106 ? -11.117 -4.719 -14.172 1 93.75 106 THR B C 1
ATOM 3183 O O . THR B 1 106 ? -9.898 -4.891 -14.156 1 93.75 106 THR B O 1
ATOM 3186 N N . VAL B 1 107 ? -11.984 -5.68 -14.195 1 89.44 107 VAL B N 1
ATOM 3187 C CA . VAL B 1 107 ? -11.531 -7.066 -14.281 1 89.44 107 VAL B CA 1
ATOM 3188 C C . VAL B 1 107 ? -11.016 -7.355 -15.688 1 89.44 107 VAL B C 1
ATOM 3190 O O . VAL B 1 107 ? -10.016 -8.062 -15.852 1 89.44 107 VAL B O 1
ATOM 3193 N N . VAL B 1 108 ? -11.75 -6.797 -16.641 1 88 108 VAL B N 1
ATOM 3194 C CA . VAL B 1 108 ? -11.281 -6.902 -18.016 1 88 108 VAL B CA 1
ATOM 3195 C C . VAL B 1 108 ? -10.141 -5.914 -18.25 1 88 108 VAL B C 1
ATOM 3197 O O . VAL B 1 108 ? -10.227 -4.754 -17.844 1 88 108 VAL B O 1
ATOM 3200 N N . ALA B 1 109 ? -9.133 -6.406 -18.875 1 90.06 109 ALA B N 1
ATOM 3201 C CA . ALA B 1 109 ? -7.965 -5.57 -19.125 1 90.06 109 ALA B CA 1
ATOM 3202 C C . ALA B 1 109 ? -8.312 -4.379 -20 1 90.06 109 ALA B C 1
ATOM 3204 O O . ALA B 1 109 ? -9.055 -4.52 -20.984 1 90.06 109 ALA B O 1
ATOM 3205 N N . PRO B 1 110 ? -7.828 -3.211 -19.688 1 90.62 110 PRO B N 1
ATOM 3206 C CA . PRO B 1 110 ? -8.039 -2.041 -20.531 1 90.62 110 PRO B CA 1
ATOM 3207 C C . PRO B 1 110 ? -7.23 -2.102 -21.828 1 90.62 110 PRO B C 1
ATOM 3209 O O . PRO B 1 110 ? -6.371 -2.973 -21.984 1 90.62 110 PRO B O 1
ATOM 3212 N N . GLU B 1 111 ? -7.492 -1.193 -22.688 1 88.56 111 GLU B N 1
ATOM 3213 C CA . GLU B 1 111 ? -6.805 -1.128 -23.969 1 88.56 111 GLU B CA 1
ATOM 3214 C C . GLU B 1 111 ? -5.312 -0.889 -23.781 1 88.56 111 GLU B C 1
ATOM 3216 O O . GLU B 1 111 ? -4.492 -1.461 -24.5 1 88.56 111 GLU B O 1
ATOM 3221 N N . HIS B 1 112 ? -4.988 -0.065 -22.828 1 90.5 112 HIS B N 1
ATOM 3222 C CA . HIS B 1 112 ? -3.598 0.241 -22.516 1 90.5 112 HIS B CA 1
ATOM 3223 C C . HIS B 1 112 ? -3.256 -0.145 -21.078 1 90.5 112 HIS B C 1
ATOM 3225 O O . HIS B 1 112 ? -3.162 0.72 -20.203 1 90.5 112 HIS B O 1
ATOM 3231 N N . PRO B 1 113 ? -2.934 -1.353 -20.953 1 94 113 PRO B N 1
ATOM 3232 C CA . PRO B 1 113 ? -2.666 -1.827 -19.594 1 94 113 PRO B CA 1
ATOM 3233 C C . PRO B 1 113 ? -1.312 -1.363 -19.062 1 94 113 PRO B C 1
ATOM 3235 O O . PRO B 1 113 ? -0.383 -1.137 -19.844 1 94 113 PRO B O 1
ATOM 3238 N N . SER B 1 114 ? -1.228 -1.149 -17.781 1 94.69 114 SER B N 1
ATOM 3239 C CA . SER B 1 114 ? 0.058 -0.866 -17.156 1 94.69 114 SER B CA 1
ATOM 3240 C C . SER B 1 114 ? 1.036 -2.02 -17.359 1 94.69 114 SER B C 1
ATOM 3242 O O . SER B 1 114 ? 0.643 -3.107 -17.781 1 94.69 114 SER B O 1
ATOM 3244 N N . ILE B 1 115 ? 2.268 -1.8 -17.031 1 95.44 115 ILE B N 1
ATOM 3245 C CA . ILE B 1 115 ? 3.285 -2.834 -17.188 1 95.44 115 ILE B CA 1
ATOM 3246 C C . ILE B 1 115 ? 2.979 -3.998 -16.25 1 95.44 115 ILE B C 1
ATOM 3248 O O . ILE B 1 115 ? 3.375 -5.137 -16.516 1 95.44 115 ILE B O 1
ATOM 3252 N N . ALA B 1 116 ? 2.25 -3.756 -15.188 1 97.62 116 ALA B N 1
ATOM 3253 C CA . ALA B 1 116 ? 1.924 -4.809 -14.227 1 97.62 116 ALA B CA 1
ATOM 3254 C C . ALA B 1 116 ? 0.744 -5.648 -14.711 1 97.62 116 ALA B C 1
ATOM 3256 O O . ALA B 1 116 ? 0.586 -6.801 -14.312 1 97.62 116 ALA B O 1
ATOM 3257 N N . ARG B 1 117 ? -0.059 -5.062 -15.625 1 97.44 117 ARG B N 1
ATOM 3258 C CA . ARG B 1 117 ? -1.273 -5.703 -16.125 1 97.44 117 ARG B CA 1
ATOM 3259 C C . ARG B 1 117 ? -0.987 -6.539 -17.359 1 97.44 117 ARG B C 1
ATOM 3261 O O . ARG B 1 117 ? -1.824 -7.34 -17.781 1 97.44 117 ARG B O 1
ATOM 3268 N N . GLN B 1 118 ? 0.123 -6.344 -17.969 1 97.19 118 GLN B N 1
ATOM 3269 C CA . GLN B 1 118 ? 0.473 -7.008 -19.219 1 97.19 118 GLN B CA 1
ATOM 3270 C C . GLN B 1 118 ? 0.881 -8.461 -18.984 1 97.19 118 GLN B C 1
ATOM 3272 O O . GLN B 1 118 ? 1.37 -8.797 -17.906 1 97.19 118 GLN B O 1
ATOM 3277 N N . PHE B 1 119 ? 0.652 -9.227 -20 1 97.44 119 PHE B N 1
ATOM 3278 C CA . PHE B 1 119 ? 1.271 -10.547 -20.016 1 97.44 119 PHE B CA 1
ATOM 3279 C C . PHE B 1 119 ? 2.791 -10.43 -20.078 1 97.44 119 PHE B C 1
ATOM 3281 O O . PHE B 1 119 ? 3.324 -9.414 -20.531 1 97.44 119 PHE B O 1
ATOM 3288 N N . PRO B 1 120 ? 3.449 -11.492 -19.594 1 97.88 120 PRO B N 1
ATOM 3289 C CA . PRO B 1 120 ? 4.914 -11.461 -19.641 1 97.88 120 PRO B CA 1
ATOM 3290 C C . PRO B 1 120 ? 5.449 -11.117 -21.016 1 97.88 120 PRO B C 1
ATOM 3292 O O . PRO B 1 120 ? 4.984 -11.664 -22.016 1 97.88 120 PRO B O 1
ATOM 3295 N N . ASN B 1 121 ? 6.344 -10.18 -21.109 1 97.56 121 ASN B N 1
ATOM 3296 C CA . ASN B 1 121 ? 7.043 -9.805 -22.344 1 97.56 121 ASN B CA 1
ATOM 3297 C C . ASN B 1 121 ? 8.344 -9.07 -22.031 1 97.56 121 ASN B C 1
ATOM 3299 O O . ASN B 1 121 ? 8.508 -8.5 -20.953 1 97.56 121 ASN B O 1
ATOM 3303 N N . SER B 1 122 ? 9.25 -9.055 -22.938 1 97.31 122 SER B N 1
ATOM 3304 C CA . SER B 1 122 ? 10.602 -8.547 -22.703 1 97.31 122 SER B CA 1
ATOM 3305 C C . SER B 1 122 ? 10.602 -7.031 -22.516 1 97.31 122 SER B C 1
ATOM 3307 O O . SER B 1 122 ? 11.398 -6.5 -21.75 1 97.31 122 SER B O 1
ATOM 3309 N N . GLU B 1 123 ? 9.766 -6.293 -23.203 1 97.56 123 GLU B N 1
ATOM 3310 C CA . GLU B 1 123 ? 9.711 -4.84 -23.078 1 97.56 123 GLU B CA 1
ATOM 3311 C C . GLU B 1 123 ? 9.281 -4.414 -21.688 1 97.56 123 GLU B C 1
ATOM 3313 O O . GLU B 1 123 ? 9.906 -3.547 -21.078 1 97.56 123 GLU B O 1
ATOM 3318 N N . ALA B 1 124 ? 8.211 -5 -21.219 1 97.31 124 ALA B N 1
ATOM 3319 C CA . ALA B 1 124 ? 7.754 -4.707 -19.859 1 97.31 124 ALA B CA 1
ATOM 3320 C C . ALA B 1 124 ? 8.812 -5.09 -18.828 1 97.31 124 ALA B C 1
ATOM 3322 O O . ALA B 1 124 ? 9.047 -4.352 -17.875 1 97.31 124 ALA B O 1
ATOM 3323 N N . ASP B 1 125 ? 9.453 -6.223 -19.062 1 98.12 125 ASP B N 1
ATOM 3324 C CA . ASP B 1 125 ? 10.492 -6.672 -18.125 1 98.12 125 ASP B CA 1
ATOM 3325 C C . ASP B 1 125 ? 11.641 -5.672 -18.062 1 98.12 125 ASP B C 1
ATOM 3327 O O . ASP B 1 125 ? 12.203 -5.426 -17 1 98.12 125 ASP B O 1
ATOM 3331 N N . ALA B 1 126 ? 12 -5.16 -19.172 1 97.81 126 ALA B N 1
ATOM 3332 C CA . ALA B 1 126 ? 13.055 -4.152 -19.219 1 97.81 126 ALA B CA 1
ATOM 3333 C C . ALA B 1 126 ? 12.648 -2.908 -18.422 1 97.81 126 ALA B C 1
ATOM 3335 O O . ALA B 1 126 ? 13.477 -2.309 -17.734 1 97.81 126 ALA B O 1
ATOM 3336 N N . GLN B 1 127 ? 11.445 -2.5 -18.547 1 97.06 127 GLN B N 1
ATOM 3337 C CA . GLN B 1 127 ? 10.961 -1.34 -17.812 1 97.06 127 GLN B CA 1
ATOM 3338 C C . GLN B 1 127 ? 10.938 -1.613 -16.297 1 97.06 127 GLN B C 1
ATOM 3340 O O . GLN B 1 127 ? 11.32 -0.756 -15.508 1 97.06 127 GLN B O 1
ATOM 3345 N N . TRP B 1 128 ? 10.422 -2.783 -15.922 1 98.12 128 TRP B N 1
ATOM 3346 C CA . TRP B 1 128 ? 10.477 -3.176 -14.516 1 98.12 128 TRP B CA 1
ATOM 3347 C C . TRP B 1 128 ? 11.898 -3.08 -13.977 1 98.12 128 TRP B C 1
ATOM 3349 O O . TRP B 1 128 ? 12.117 -2.557 -12.883 1 98.12 128 TRP B O 1
ATOM 3359 N N . GLU B 1 129 ? 12.805 -3.576 -14.695 1 96.44 129 GLU B N 1
ATOM 3360 C CA . GLU B 1 129 ? 14.203 -3.596 -14.273 1 96.44 129 GLU B CA 1
ATOM 3361 C C . GLU B 1 129 ? 14.766 -2.182 -14.156 1 96.44 129 GLU B C 1
ATOM 3363 O O . GLU B 1 129 ? 15.297 -1.805 -13.109 1 96.44 129 GLU B O 1
ATOM 3368 N N . GLN B 1 130 ? 14.617 -1.359 -15.125 1 93.88 130 GLN B N 1
ATOM 3369 C CA . GLN B 1 130 ? 15.234 -0.041 -15.203 1 93.88 130 GLN B CA 1
ATOM 3370 C C . GLN B 1 130 ? 14.578 0.934 -14.227 1 93.88 130 GLN B C 1
ATOM 3372 O O . GLN B 1 130 ? 15.258 1.746 -13.602 1 93.88 130 GLN B O 1
ATOM 3377 N N . ASP B 1 131 ? 13.312 0.823 -14.117 1 95.38 131 ASP B N 1
ATOM 3378 C CA . ASP B 1 131 ? 12.594 1.836 -13.359 1 95.38 131 ASP B CA 1
ATOM 3379 C C . ASP B 1 131 ? 12.398 1.401 -11.906 1 95.38 131 ASP B C 1
ATOM 3381 O O . ASP B 1 131 ? 12.273 2.24 -11.016 1 95.38 131 ASP B O 1
ATOM 3385 N N . ILE B 1 132 ? 12.336 0.11 -11.648 1 96.56 132 ILE B N 1
ATOM 3386 C CA . ILE B 1 132 ? 11.844 -0.331 -10.352 1 96.56 132 ILE B CA 1
ATOM 3387 C C . ILE B 1 132 ? 12.875 -1.241 -9.688 1 96.56 132 ILE B C 1
ATOM 3389 O O . ILE B 1 132 ? 13.422 -0.913 -8.633 1 96.56 132 ILE B O 1
ATOM 3393 N N . ASP B 1 133 ? 13.367 -2.24 -10.336 1 96.19 133 ASP B N 1
ATOM 3394 C CA . ASP B 1 133 ? 14.055 -3.363 -9.703 1 96.19 133 ASP B CA 1
ATOM 3395 C C . ASP B 1 133 ? 15.5 -3 -9.359 1 96.19 133 ASP B C 1
ATOM 3397 O O . ASP B 1 133 ? 16.141 -3.686 -8.555 1 96.19 133 ASP B O 1
ATOM 3401 N N . LEU B 1 134 ? 15.984 -1.975 -9.945 1 90.94 134 LEU B N 1
ATOM 3402 C CA . LEU B 1 134 ? 17.328 -1.531 -9.594 1 90.94 134 LEU B CA 1
ATOM 3403 C C . LEU B 1 134 ? 17.359 -0.935 -8.188 1 90.94 134 LEU B C 1
ATOM 3405 O O . LEU B 1 134 ? 18.422 -0.816 -7.582 1 90.94 134 LEU B O 1
ATOM 3409 N N . ILE B 1 135 ? 16.156 -0.57 -7.672 1 94.62 135 ILE B N 1
ATOM 3410 C CA . ILE B 1 135 ? 16.094 0.107 -6.383 1 94.62 135 ILE B CA 1
ATOM 3411 C C . ILE B 1 135 ? 17.281 1.037 -6.223 1 94.62 135 ILE B C 1
ATOM 3413 O O . ILE B 1 135 ? 18.062 0.902 -5.273 1 94.62 135 ILE B O 1
ATOM 3417 N N . ARG B 1 136 ? 17.375 1.944 -7.137 1 94.88 136 ARG B N 1
ATOM 3418 C CA . ARG B 1 136 ? 18.531 2.84 -7.234 1 94.88 136 ARG B CA 1
ATOM 3419 C C . ARG B 1 136 ? 18.781 3.549 -5.906 1 94.88 136 ARG B C 1
ATOM 3421 O O . ARG B 1 136 ? 17.875 4.152 -5.336 1 94.88 136 ARG B O 1
ATOM 3428 N N . PRO B 1 137 ? 20.031 3.412 -5.473 1 96.81 137 PRO B N 1
ATOM 3429 C CA . PRO B 1 137 ? 20.344 4.129 -4.234 1 96.81 137 PRO B CA 1
ATOM 3430 C C . PRO B 1 137 ? 20.375 5.645 -4.418 1 96.81 137 PRO B C 1
ATOM 3432 O O . PRO B 1 137 ? 20.641 6.129 -5.52 1 96.81 137 PRO B O 1
ATOM 3435 N N . ILE B 1 138 ? 20.078 6.336 -3.393 1 95.56 138 ILE B N 1
ATOM 3436 C CA . ILE B 1 138 ? 20.172 7.789 -3.342 1 95.56 138 ILE B CA 1
ATOM 3437 C C . ILE B 1 138 ? 21.016 8.211 -2.135 1 95.56 138 ILE B C 1
ATOM 3439 O O . ILE B 1 138 ? 21.328 7.391 -1.273 1 95.56 138 ILE B O 1
ATOM 3443 N N . ALA B 1 139 ? 21.359 9.484 -2.162 1 95.5 139 ALA B N 1
ATOM 3444 C CA . ALA B 1 139 ? 22.141 10.031 -1.055 1 95.5 139 ALA B CA 1
ATOM 3445 C C . ALA B 1 139 ? 21.234 10.711 -0.029 1 95.5 139 ALA B C 1
ATOM 3447 O O . ALA B 1 139 ? 20.281 11.406 -0.395 1 95.5 139 ALA B O 1
ATOM 3448 N N . ILE B 1 140 ? 21.531 10.445 1.207 1 92.75 140 ILE B N 1
ATOM 3449 C CA . ILE B 1 140 ? 20.844 11.141 2.291 1 92.75 140 ILE B CA 1
ATOM 3450 C C . ILE B 1 140 ? 21.875 11.633 3.312 1 92.75 140 ILE B C 1
ATOM 3452 O O . ILE B 1 140 ? 23.047 11.281 3.234 1 92.75 140 ILE B O 1
ATOM 3456 N N . THR B 1 141 ? 21.422 12.398 4.234 1 91.31 141 THR B N 1
ATOM 3457 C CA . THR B 1 141 ? 22.328 12.984 5.215 1 91.31 141 THR B CA 1
ATOM 3458 C C . THR B 1 141 ? 22.281 12.195 6.523 1 91.31 141 THR B C 1
ATOM 3460 O O . THR B 1 141 ? 21.375 11.398 6.746 1 91.31 141 THR B O 1
ATOM 3463 N N . ARG B 1 142 ? 23.312 12.516 7.316 1 93.75 142 ARG B N 1
ATOM 3464 C CA . ARG B 1 142 ? 23.391 11.906 8.633 1 93.75 142 ARG B CA 1
ATOM 3465 C C . ARG B 1 142 ? 22.172 12.234 9.477 1 93.75 142 ARG B C 1
ATOM 3467 O O . ARG B 1 142 ? 21.656 11.375 10.203 1 93.75 142 ARG B O 1
ATOM 3474 N N . GLU B 1 143 ? 21.688 13.43 9.398 1 84.56 143 GLU B N 1
ATOM 3475 C CA . GLU B 1 143 ? 20.516 13.875 10.148 1 84.56 143 GLU B CA 1
ATOM 3476 C C . GLU B 1 143 ? 19.266 13.094 9.742 1 84.56 143 GLU B C 1
ATOM 3478 O O . GLU B 1 143 ? 18.453 12.734 10.594 1 84.56 143 GLU B O 1
ATOM 3483 N N . GLN B 1 144 ? 19.141 12.844 8.492 1 83.75 144 GLN B N 1
ATOM 3484 C CA . GLN B 1 144 ? 18 12.07 7.996 1 83.75 144 GLN B CA 1
ATOM 3485 C C . GLN B 1 144 ? 18.031 10.648 8.531 1 83.75 144 GLN B C 1
ATOM 3487 O O . GLN B 1 144 ? 16.984 10.086 8.883 1 83.75 144 GLN B O 1
ATOM 3492 N N . ILE B 1 145 ? 19.188 10.07 8.648 1 89.06 145 ILE B N 1
ATOM 3493 C CA . ILE B 1 145 ? 19.344 8.727 9.18 1 89.06 145 ILE B CA 1
ATOM 3494 C C . ILE B 1 145 ? 18.906 8.688 10.641 1 89.06 145 ILE B C 1
ATOM 3496 O O . ILE B 1 145 ? 18.156 7.797 11.047 1 89.06 145 ILE B O 1
ATOM 3500 N N . ILE B 1 146 ? 19.359 9.656 11.344 1 85.12 146 ILE B N 1
ATOM 3501 C CA . ILE B 1 146 ? 19.031 9.75 12.758 1 85.12 146 ILE B CA 1
ATOM 3502 C C . ILE B 1 146 ? 17.531 9.93 12.938 1 85.12 146 ILE B C 1
ATOM 3504 O O . ILE B 1 146 ? 16.906 9.297 13.805 1 85.12 146 ILE B O 1
ATOM 3508 N N . LYS B 1 147 ? 16.953 10.68 12.07 1 77.25 147 LYS B N 1
ATOM 3509 C CA . LYS B 1 147 ? 15.508 10.914 12.125 1 77.25 147 LYS B CA 1
ATOM 3510 C C . LYS B 1 147 ? 14.734 9.625 11.859 1 77.25 147 LYS B C 1
ATOM 3512 O O . LYS B 1 147 ? 13.617 9.461 12.352 1 77.25 147 LYS B O 1
ATOM 3517 N N . MET B 1 148 ? 15.359 8.734 11.156 1 81.81 148 MET B N 1
ATOM 3518 C CA . MET B 1 148 ? 14.727 7.449 10.852 1 81.81 148 MET B CA 1
ATOM 3519 C C . MET B 1 148 ? 14.891 6.48 12.023 1 81.81 148 MET B C 1
ATOM 3521 O O . MET B 1 148 ? 14.352 5.371 11.992 1 81.81 148 MET B O 1
ATOM 3525 N N . GLY B 1 149 ? 15.633 6.91 13 1 79.75 149 GLY B N 1
ATOM 3526 C CA . GLY B 1 149 ? 15.883 6.039 14.133 1 79.75 149 GLY B CA 1
ATOM 3527 C C . GLY B 1 149 ? 16.953 5.004 13.859 1 79.75 149 GLY B C 1
ATOM 3528 O O . GLY B 1 149 ? 16.969 3.938 14.477 1 79.75 149 GLY B O 1
ATOM 3529 N N . LYS B 1 150 ? 17.781 5.312 12.906 1 86.69 150 LYS B N 1
ATOM 3530 C CA . LYS B 1 150 ? 18.844 4.379 12.555 1 86.69 150 LYS B CA 1
ATOM 3531 C C . LYS B 1 150 ? 20.203 4.887 13.023 1 86.69 150 LYS B C 1
ATOM 3533 O O . LYS B 1 150 ? 20.359 6.074 13.312 1 86.69 150 LYS B O 1
ATOM 3538 N N . ASN B 1 151 ? 21.141 3.93 13.148 1 90.88 151 ASN B N 1
ATOM 3539 C CA . ASN B 1 151 ? 22.5 4.277 13.523 1 90.88 151 ASN B CA 1
ATOM 3540 C C . ASN B 1 151 ? 23.312 4.727 12.32 1 90.88 151 ASN B C 1
ATOM 3542 O O . ASN B 1 151 ? 23.688 3.91 11.469 1 90.88 151 ASN B O 1
ATOM 3546 N N . PRO B 1 152 ? 23.625 5.965 12.344 1 93.5 152 PRO B N 1
ATOM 3547 C CA . PRO B 1 152 ? 24.344 6.461 11.172 1 93.5 152 PRO B CA 1
ATOM 3548 C C . PRO B 1 152 ? 25.75 5.895 11.055 1 93.5 152 PRO B C 1
ATOM 3550 O O . PRO B 1 152 ? 26.344 5.93 9.977 1 93.5 152 PRO B O 1
ATOM 3553 N N . GLU B 1 153 ? 26.312 5.316 12.062 1 94.56 153 GLU B N 1
ATOM 3554 C CA . GLU B 1 153 ? 27.688 4.852 12.07 1 94.56 153 GLU B CA 1
ATOM 3555 C C . GLU B 1 153 ? 27.859 3.609 11.203 1 94.56 153 GLU B C 1
ATOM 3557 O O . GLU B 1 153 ? 28.969 3.299 10.766 1 94.56 153 GLU B O 1
ATOM 3562 N N . THR B 1 154 ? 26.797 2.938 10.977 1 95.31 154 THR B N 1
ATOM 3563 C CA . THR B 1 154 ? 26.922 1.695 10.227 1 95.31 154 THR B CA 1
ATOM 3564 C C . THR B 1 154 ? 26.391 1.867 8.805 1 95.31 154 THR B C 1
ATOM 3566 O O . THR B 1 154 ? 26.516 0.97 7.973 1 95.31 154 THR B O 1
ATOM 3569 N N . VAL B 1 155 ? 25.75 2.953 8.562 1 97.06 155 VAL B N 1
ATOM 3570 C CA . VAL B 1 155 ? 25.266 3.205 7.203 1 97.06 155 VAL B CA 1
ATOM 3571 C C . VAL B 1 155 ? 26.453 3.539 6.301 1 97.06 155 VAL B C 1
ATOM 3573 O O . VAL B 1 155 ? 27.359 4.289 6.691 1 97.06 155 VAL B O 1
ATOM 3576 N N . ALA B 1 156 ? 26.453 2.994 5.125 1 97.88 156 ALA B N 1
ATOM 3577 C CA . ALA B 1 156 ? 27.562 3.213 4.203 1 97.88 156 ALA B CA 1
ATOM 3578 C C . ALA B 1 156 ? 27.656 4.68 3.795 1 97.88 156 ALA B C 1
ATOM 3580 O O . ALA B 1 156 ? 26.672 5.273 3.352 1 97.88 156 ALA B O 1
ATOM 3581 N N . LYS B 1 157 ? 28.812 5.223 3.924 1 97.38 157 LYS B N 1
ATOM 3582 C CA . LYS B 1 157 ? 29.078 6.617 3.578 1 97.38 157 LYS B CA 1
ATOM 3583 C C . LYS B 1 157 ? 29.531 6.746 2.125 1 97.38 157 LYS B C 1
ATOM 3585 O O . LYS B 1 157 ? 30.297 5.922 1.631 1 97.38 157 LYS B O 1
ATOM 3590 N N . LEU B 1 158 ? 28.969 7.723 1.435 1 97.81 158 LEU B N 1
ATOM 3591 C CA . LEU B 1 158 ? 29.422 8.094 0.1 1 97.81 158 LEU B CA 1
ATOM 3592 C C . LEU B 1 158 ? 30.578 9.102 0.181 1 97.81 158 LEU B C 1
ATOM 3594 O O . LEU B 1 158 ? 30.344 10.305 0.319 1 97.81 158 LEU B O 1
ATOM 3598 N N . GLU B 1 159 ? 31.75 8.562 0.025 1 97.06 159 GLU B N 1
ATOM 3599 C CA . GLU B 1 159 ? 32.938 9.422 0.191 1 97.06 159 GLU B CA 1
ATOM 3600 C C . GLU B 1 159 ? 32.969 10.508 -0.875 1 97.06 159 GLU B C 1
ATOM 3602 O O . GLU B 1 159 ? 32.75 10.242 -2.057 1 97.06 159 GLU B O 1
ATOM 3607 N N . ASP B 1 160 ? 33.312 11.688 -0.401 1 97 160 ASP B N 1
ATOM 3608 C CA . ASP B 1 160 ? 33.281 12.852 -1.282 1 97 160 ASP B CA 1
ATOM 3609 C C . ASP B 1 160 ? 34.25 12.656 -2.467 1 97 160 ASP B C 1
ATOM 3611 O O . ASP B 1 160 ? 33.938 13.109 -3.576 1 97 160 ASP B O 1
ATOM 3615 N N . GLN B 1 161 ? 35.312 12.055 -2.301 1 96.56 161 GLN B N 1
ATOM 3616 C CA . GLN B 1 161 ? 36.312 11.867 -3.355 1 96.56 161 GLN B CA 1
ATOM 3617 C C . GLN B 1 161 ? 35.75 11.031 -4.5 1 96.56 161 GLN B C 1
ATOM 3619 O O . GLN B 1 161 ? 36.125 11.203 -5.656 1 96.56 161 GLN B O 1
ATOM 3624 N N . ASP B 1 162 ? 34.812 10.148 -4.16 1 96.69 162 ASP B N 1
ATOM 3625 C CA . ASP B 1 162 ? 34.25 9.242 -5.16 1 96.69 162 ASP B CA 1
ATOM 3626 C C . ASP B 1 162 ? 32.969 9.797 -5.766 1 96.69 162 ASP B C 1
ATOM 3628 O O . ASP B 1 162 ? 32.656 9.539 -6.926 1 96.69 162 ASP B O 1
ATOM 3632 N N . TRP B 1 163 ? 32.188 10.594 -4.992 1 97 163 TRP B N 1
ATOM 3633 C CA . TRP B 1 163 ? 30.844 10.914 -5.41 1 97 163 TRP B CA 1
ATOM 3634 C C . TRP B 1 163 ? 30.656 12.422 -5.531 1 97 163 TRP B C 1
ATOM 3636 O O . TRP B 1 163 ? 29.703 12.891 -6.18 1 97 163 TRP B O 1
ATOM 3646 N N . GLY B 1 164 ? 31.484 13.188 -4.895 1 96.69 164 GLY B N 1
ATOM 3647 C CA . GLY B 1 164 ? 31.406 14.641 -4.977 1 96.69 164 GLY B CA 1
ATOM 3648 C C . GLY B 1 164 ? 30.156 15.203 -4.344 1 96.69 164 GLY B C 1
ATOM 3649 O O . GLY B 1 164 ? 29.578 16.172 -4.844 1 96.69 164 GLY B O 1
ATOM 3650 N N . LEU B 1 165 ? 29.609 14.609 -3.262 1 95.88 165 LEU B N 1
ATOM 3651 C CA . LEU B 1 165 ? 28.344 15.008 -2.639 1 95.88 165 LEU B CA 1
ATOM 3652 C C . LEU B 1 165 ? 28.594 15.641 -1.272 1 95.88 165 LEU B C 1
ATOM 3654 O O . LEU B 1 165 ? 27.656 15.852 -0.501 1 95.88 165 LEU B O 1
ATOM 3658 N N . GLY B 1 166 ? 29.875 15.867 -1 1 95.81 166 GLY B N 1
ATOM 3659 C CA . GLY B 1 166 ? 30.234 16.375 0.319 1 95.81 166 GLY B CA 1
ATOM 3660 C C . GLY B 1 166 ? 30.453 15.273 1.338 1 95.81 166 GLY B C 1
ATOM 3661 O O . GLY B 1 166 ? 30.359 14.086 1.011 1 95.81 166 GLY B O 1
ATOM 3662 N N . ASP B 1 167 ? 30.734 15.664 2.604 1 95.94 167 ASP B N 1
ATOM 3663 C CA . ASP B 1 167 ? 31.141 14.711 3.635 1 95.94 167 ASP B CA 1
ATOM 3664 C C . ASP B 1 167 ? 29.922 14.188 4.395 1 95.94 167 ASP B C 1
ATOM 3666 O O . ASP B 1 167 ? 30.047 13.297 5.238 1 95.94 167 ASP B O 1
ATOM 3670 N N . ASN B 1 168 ? 28.781 14.711 4.094 1 97.12 168 ASN B N 1
ATOM 3671 C CA . ASN B 1 168 ? 27.547 14.297 4.762 1 97.12 168 ASN B CA 1
ATOM 3672 C C . ASN B 1 168 ? 26.594 13.602 3.795 1 97.12 168 ASN B C 1
ATOM 3674 O O . ASN B 1 168 ? 25.453 14.039 3.617 1 97.12 168 ASN B O 1
ATOM 3678 N N . ALA B 1 169 ? 27.109 12.531 3.174 1 97.12 169 ALA B N 1
ATOM 3679 C CA . ALA B 1 169 ? 26.328 11.773 2.211 1 97.12 169 ALA B CA 1
ATOM 3680 C C . ALA B 1 169 ? 26.391 10.281 2.508 1 97.12 169 ALA B C 1
ATOM 3682 O O . ALA B 1 169 ? 27.469 9.719 2.668 1 97.12 169 ALA B O 1
ATOM 3683 N N . TYR B 1 170 ? 25.203 9.656 2.559 1 97.19 170 TYR B N 1
ATOM 3684 C CA . TYR B 1 170 ? 25.078 8.242 2.908 1 97.19 170 TYR B CA 1
ATOM 3685 C C . TYR B 1 170 ? 24.094 7.543 1.984 1 97.19 170 TYR B C 1
ATOM 3687 O O . TYR B 1 170 ? 23.234 8.188 1.375 1 97.19 170 TYR B O 1
ATOM 3695 N N . VAL B 1 171 ? 24.203 6.211 1.968 1 97.5 171 VAL B N 1
ATOM 3696 C CA . VAL B 1 171 ? 23.422 5.445 0.991 1 97.5 171 VAL B CA 1
ATOM 3697 C C . VAL B 1 171 ? 22.062 5.074 1.581 1 97.5 171 VAL B C 1
ATOM 3699 O O . VAL B 1 171 ? 21.984 4.551 2.695 1 97.5 171 VAL B O 1
ATOM 3702 N N . ALA B 1 172 ? 21.047 5.328 0.818 1 95.81 172 ALA B N 1
ATOM 3703 C CA . ALA B 1 172 ? 19.703 4.871 1.112 1 95.81 172 ALA B CA 1
ATOM 3704 C C . ALA B 1 172 ? 18.922 4.574 -0.172 1 95.81 172 ALA B C 1
ATOM 3706 O O . ALA B 1 172 ? 19.5 4.605 -1.266 1 95.81 172 ALA B O 1
ATOM 3707 N N . ALA B 1 173 ? 17.75 4.082 -0.039 1 95.44 173 ALA B N 1
ATOM 3708 C CA . ALA B 1 173 ? 16.844 3.84 -1.151 1 95.44 173 ALA B CA 1
ATOM 3709 C C . ALA B 1 173 ? 15.391 4.109 -0.743 1 95.44 173 ALA B C 1
ATOM 3711 O O . ALA B 1 173 ? 15.094 4.238 0.446 1 95.44 173 ALA B O 1
ATOM 3712 N N . LEU B 1 174 ? 14.57 4.238 -1.742 1 93.69 174 LEU B N 1
ATOM 3713 C CA . LEU B 1 174 ? 13.148 4.441 -1.466 1 93.69 174 LEU B CA 1
ATOM 3714 C C . LEU B 1 174 ? 12.438 3.109 -1.27 1 93.69 174 LEU B C 1
ATOM 3716 O O . LEU B 1 174 ? 12.586 2.195 -2.084 1 93.69 174 LEU B O 1
ATOM 3720 N N . ASP B 1 175 ? 11.641 3.064 -0.235 1 94.38 175 ASP B N 1
ATOM 3721 C CA . ASP B 1 175 ? 10.961 1.824 0.138 1 94.38 175 ASP B CA 1
ATOM 3722 C C . ASP B 1 175 ? 9.891 1.455 -0.881 1 94.38 175 ASP B C 1
ATOM 3724 O O . ASP B 1 175 ? 9.586 0.276 -1.069 1 94.38 175 ASP B O 1
ATOM 3728 N N . VAL B 1 176 ? 9.305 2.443 -1.572 1 95.25 176 VAL B N 1
ATOM 3729 C CA . VAL B 1 176 ? 8.258 2.174 -2.551 1 95.25 176 VAL B CA 1
ATOM 3730 C C . VAL B 1 176 ? 8.797 1.265 -3.652 1 95.25 176 VAL B C 1
ATOM 3732 O O . VAL B 1 176 ? 8.086 0.382 -4.141 1 95.25 176 VAL B O 1
ATOM 3735 N N . PHE B 1 177 ? 10.023 1.413 -4.035 1 97.25 177 PHE B N 1
ATOM 3736 C CA . PHE B 1 177 ? 10.594 0.604 -5.105 1 97.25 177 PHE B CA 1
ATOM 3737 C C . PHE B 1 177 ? 10.898 -0.807 -4.613 1 97.25 177 PHE B C 1
ATOM 3739 O O . PHE B 1 177 ? 10.805 -1.77 -5.375 1 97.25 177 PHE B O 1
ATOM 3746 N N . HIS B 1 178 ? 11.227 -0.893 -3.344 1 97.44 178 HIS B N 1
ATOM 3747 C CA . HIS B 1 178 ? 11.336 -2.23 -2.773 1 97.44 178 HIS B CA 1
ATOM 3748 C C . HIS B 1 178 ? 9.992 -2.957 -2.822 1 97.44 178 HIS B C 1
ATOM 3750 O O . HIS B 1 178 ? 9.938 -4.137 -3.174 1 97.44 178 HIS B O 1
ATOM 3756 N N . ASN B 1 179 ? 8.906 -2.275 -2.441 1 98.25 179 ASN B N 1
ATOM 3757 C CA . ASN B 1 179 ? 7.578 -2.869 -2.521 1 98.25 179 ASN B CA 1
ATOM 3758 C C . ASN B 1 179 ? 7.246 -3.311 -3.945 1 98.25 179 ASN B C 1
ATOM 3760 O O . ASN B 1 179 ? 6.734 -4.41 -4.156 1 98.25 179 ASN B O 1
ATOM 3764 N N . LEU B 1 180 ? 7.574 -2.455 -4.871 1 98.69 180 LEU B N 1
ATOM 3765 C CA . LEU B 1 180 ? 7.285 -2.777 -6.262 1 98.69 180 LEU B CA 1
ATOM 3766 C C . LEU B 1 180 ? 8.172 -3.916 -6.754 1 98.69 180 LEU B C 1
ATOM 3768 O O . LEU B 1 180 ? 7.742 -4.734 -7.57 1 98.69 180 LEU B O 1
ATOM 3772 N N . HIS B 1 181 ? 9.406 -3.959 -6.328 1 98.38 181 HIS B N 1
ATOM 3773 C CA . HIS B 1 181 ? 10.273 -5.102 -6.602 1 98.38 181 HIS B CA 1
ATOM 3774 C C . HIS B 1 181 ? 9.648 -6.398 -6.094 1 98.38 181 HIS B C 1
ATOM 3776 O O . HIS B 1 181 ? 9.641 -7.402 -6.809 1 98.38 181 HIS B O 1
ATOM 3782 N N . CYS B 1 182 ? 9.172 -6.344 -4.871 1 98.69 182 CYS B N 1
ATOM 3783 C CA . CYS B 1 182 ? 8.523 -7.516 -4.297 1 98.69 182 CYS B CA 1
ATOM 3784 C C . CYS B 1 182 ? 7.305 -7.918 -5.125 1 98.69 182 CYS B C 1
ATOM 3786 O O . CYS B 1 182 ? 7.07 -9.102 -5.355 1 98.69 182 CYS B O 1
ATOM 3788 N N . LEU B 1 183 ? 6.516 -6.922 -5.555 1 98.88 183 LEU B N 1
ATOM 3789 C CA . LEU B 1 183 ? 5.371 -7.207 -6.41 1 98.88 183 LEU B CA 1
ATOM 3790 C C . LEU B 1 183 ? 5.809 -7.895 -7.695 1 98.88 183 LEU B C 1
ATOM 3792 O O . LEU B 1 183 ? 5.23 -8.906 -8.094 1 98.88 183 LEU B O 1
ATOM 3796 N N . ASN B 1 184 ? 6.82 -7.344 -8.32 1 98.81 184 ASN B N 1
ATOM 3797 C CA . ASN B 1 184 ? 7.312 -7.926 -9.562 1 98.81 184 ASN B CA 1
ATOM 3798 C C . ASN B 1 184 ? 7.836 -9.344 -9.352 1 98.81 184 ASN B C 1
ATOM 3800 O O . ASN B 1 184 ? 7.688 -10.203 -10.219 1 98.81 184 ASN B O 1
ATOM 3804 N N . THR B 1 185 ? 8.5 -9.562 -8.242 1 98.69 185 THR B N 1
ATOM 3805 C CA . THR B 1 185 ? 9.008 -10.891 -7.906 1 98.69 185 THR B CA 1
ATOM 3806 C C . THR B 1 185 ? 7.875 -11.906 -7.84 1 98.69 185 THR B C 1
ATOM 3808 O O . THR B 1 185 ? 7.965 -12.984 -8.422 1 98.69 185 THR B O 1
ATOM 3811 N N . LEU B 1 186 ? 6.797 -11.555 -7.23 1 98.75 186 LEU B N 1
ATOM 3812 C CA . LEU B 1 186 ? 5.648 -12.445 -7.133 1 98.75 186 LEU B CA 1
ATOM 3813 C C . LEU B 1 186 ? 4.961 -12.594 -8.484 1 98.75 186 LEU B C 1
ATOM 3815 O O . LEU B 1 186 ? 4.531 -13.688 -8.852 1 98.75 186 LEU B O 1
ATOM 3819 N N . ARG B 1 187 ? 4.816 -11.469 -9.203 1 98.56 187 ARG B N 1
ATOM 3820 C CA . ARG B 1 187 ? 4.223 -11.492 -10.539 1 98.56 187 ARG B CA 1
ATOM 3821 C C . ARG B 1 187 ? 4.965 -12.461 -11.453 1 98.56 187 ARG B C 1
ATOM 3823 O O . ARG B 1 187 ? 4.34 -13.289 -12.117 1 98.56 187 ARG B O 1
ATOM 3830 N N . ARG B 1 188 ? 6.289 -12.375 -11.445 1 98.5 188 ARG B N 1
ATOM 3831 C CA . ARG B 1 188 ? 7.09 -13.258 -12.281 1 98.5 188 ARG B CA 1
ATOM 3832 C C . ARG B 1 188 ? 6.953 -14.711 -11.844 1 98.5 188 ARG B C 1
ATOM 3834 O O . ARG B 1 188 ? 6.863 -15.617 -12.672 1 98.5 188 ARG B O 1
ATOM 3841 N N . ALA B 1 189 ? 6.945 -14.93 -10.547 1 98.5 189 ALA B N 1
ATOM 3842 C CA . ALA B 1 189 ? 6.809 -16.297 -10.031 1 98.5 189 ALA B CA 1
ATOM 3843 C C . ALA B 1 189 ? 5.457 -16.891 -10.414 1 98.5 189 ALA B C 1
ATOM 3845 O O . ALA B 1 189 ? 5.344 -18.094 -10.617 1 98.5 189 ALA B O 1
ATOM 3846 N N . ALA B 1 190 ? 4.398 -16.047 -10.523 1 97.94 190 ALA B N 1
ATOM 3847 C CA . ALA B 1 190 ? 3.07 -16.516 -10.922 1 97.94 190 ALA B CA 1
ATOM 3848 C C . ALA B 1 190 ? 3.084 -17.062 -12.344 1 97.94 190 ALA B C 1
ATOM 3850 O O . ALA B 1 190 ? 2.285 -17.938 -12.688 1 97.94 190 ALA B O 1
ATOM 3851 N N . TYR B 1 191 ? 3.969 -16.531 -13.141 1 98 191 TYR B N 1
ATOM 3852 C CA . TYR B 1 191 ? 4.188 -17.047 -14.484 1 98 191 TYR B CA 1
ATOM 3853 C C . TYR B 1 191 ? 5.457 -17.891 -14.547 1 98 191 TYR B C 1
ATOM 3855 O O . TYR B 1 191 ? 6.297 -17.688 -15.43 1 98 191 TYR B O 1
ATOM 3863 N N . GLY B 1 192 ? 5.52 -18.828 -13.633 1 97 192 GLY B N 1
ATOM 3864 C CA . GLY B 1 192 ? 6.719 -19.641 -13.445 1 97 192 GLY B CA 1
ATOM 3865 C C . GLY B 1 192 ? 7.16 -20.344 -14.719 1 97 192 GLY B C 1
ATOM 3866 O O . GLY B 1 192 ? 8.359 -20.469 -14.977 1 97 192 GLY B O 1
ATOM 3867 N N . THR B 1 193 ? 6.262 -20.797 -15.508 1 96.06 193 THR B N 1
ATOM 3868 C CA . THR B 1 193 ? 6.609 -21.484 -16.75 1 96.06 193 THR B CA 1
ATOM 3869 C C . THR B 1 193 ? 7.328 -20.547 -17.703 1 96.06 193 THR B C 1
ATOM 3871 O O . THR B 1 193 ? 8.305 -20.938 -18.344 1 96.06 193 THR B O 1
ATOM 3874 N N . TYR B 1 194 ? 6.891 -19.359 -17.828 1 97.25 194 TYR B N 1
ATOM 3875 C CA . TYR B 1 194 ? 7.496 -18.391 -18.734 1 97.25 194 TYR B CA 1
ATOM 3876 C C . TYR B 1 194 ? 8.875 -17.969 -18.234 1 97.25 194 TYR B C 1
ATOM 3878 O O . TYR B 1 194 ? 9.828 -17.891 -19.016 1 97.25 194 TYR B O 1
ATOM 3886 N N . TYR B 1 195 ? 9.016 -17.797 -16.953 1 97.88 195 TYR B N 1
ATOM 3887 C CA . TYR B 1 195 ? 10.234 -17.203 -16.406 1 97.88 195 TYR B CA 1
ATOM 3888 C C . TYR B 1 195 ? 11.148 -18.281 -15.828 1 97.88 195 TYR B C 1
ATOM 3890 O O . TYR B 1 195 ? 12.195 -17.969 -15.258 1 97.88 195 TYR B O 1
ATOM 3898 N N . SER B 1 196 ? 10.766 -19.516 -15.906 1 96.69 196 SER B N 1
ATOM 3899 C CA . SER B 1 196 ? 11.523 -20.641 -15.383 1 96.69 196 SER B CA 1
ATOM 3900 C C . SER B 1 196 ? 11.742 -20.516 -13.875 1 96.69 196 SER B C 1
ATOM 3902 O O . SER B 1 196 ? 12.867 -20.641 -13.391 1 96.69 196 SER B O 1
ATOM 3904 N N . ILE B 1 197 ? 10.688 -20.188 -13.18 1 97 197 ILE B N 1
ATOM 3905 C CA . ILE B 1 197 ? 10.672 -20.062 -11.727 1 97 197 ILE B CA 1
ATOM 3906 C C . ILE B 1 197 ? 9.727 -21.109 -11.133 1 97 197 ILE B C 1
ATOM 3908 O O . ILE B 1 197 ? 8.555 -21.188 -11.508 1 97 197 ILE B O 1
ATOM 3912 N N . SER B 1 198 ? 10.211 -21.906 -10.281 1 95.62 198 SER B N 1
ATOM 3913 C CA . SER B 1 198 ? 9.398 -22.922 -9.594 1 95.62 198 SER B CA 1
ATOM 3914 C C . SER B 1 198 ? 9.797 -23.047 -8.125 1 95.62 198 SER B C 1
ATOM 3916 O O . SER B 1 198 ? 10.859 -23.578 -7.809 1 95.62 198 SER B O 1
ATOM 3918 N N . ALA B 1 199 ? 8.922 -22.578 -7.297 1 97.12 199 ALA B N 1
ATOM 3919 C CA . ALA B 1 199 ? 9.195 -22.656 -5.863 1 97.12 199 ALA B CA 1
ATOM 3920 C C . ALA B 1 199 ? 8.758 -24 -5.293 1 97.12 199 ALA B C 1
ATOM 3922 O O . ALA B 1 199 ? 7.738 -24.562 -5.711 1 97.12 199 ALA B O 1
ATOM 3923 N N . ASP B 1 200 ? 9.539 -24.469 -4.387 1 97.25 200 ASP B N 1
ATOM 3924 C CA . ASP B 1 200 ? 9.281 -25.734 -3.693 1 97.25 200 ASP B CA 1
ATOM 3925 C C . ASP B 1 200 ? 8.875 -25.469 -2.242 1 97.25 200 ASP B C 1
ATOM 3927 O O . ASP B 1 200 ? 9.688 -25.047 -1.43 1 97.25 200 ASP B O 1
ATOM 3931 N N . ALA B 1 201 ? 7.645 -25.828 -1.885 1 96.62 201 ALA B N 1
ATOM 3932 C CA . ALA B 1 201 ? 7.102 -25.578 -0.55 1 96.62 201 ALA B CA 1
ATOM 3933 C C . ALA B 1 201 ? 7.875 -26.359 0.506 1 96.62 201 ALA B C 1
ATOM 3935 O O . ALA B 1 201 ? 7.77 -26.078 1.701 1 96.62 201 ALA B O 1
ATOM 3936 N N . ASN B 1 202 ? 8.672 -27.297 0.092 1 96.25 202 ASN B N 1
ATOM 3937 C CA . ASN B 1 202 ? 9.422 -28.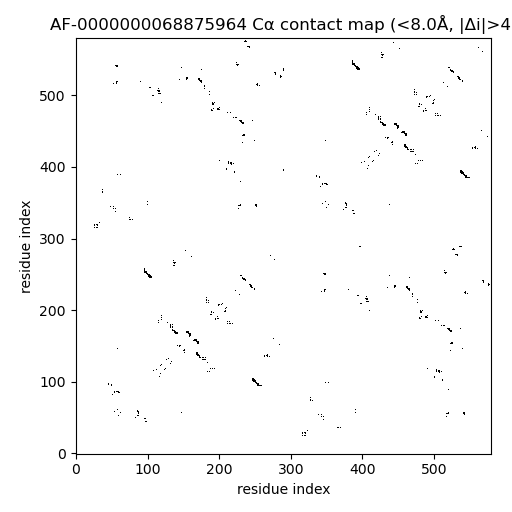125 1.029 1 96.25 202 ASN B CA 1
ATOM 3938 C C . ASN B 1 202 ? 10.867 -27.656 1.168 1 96.25 202 ASN B C 1
ATOM 3940 O O . ASN B 1 202 ? 11.602 -28.141 2.029 1 96.25 202 ASN B O 1
ATOM 3944 N N . ASN B 1 203 ? 11.281 -26.766 0.316 1 96 203 ASN B N 1
ATOM 3945 C CA . ASN B 1 203 ? 12.641 -26.25 0.385 1 96 203 ASN B CA 1
ATOM 3946 C C . ASN B 1 203 ? 12.75 -25.078 1.363 1 96 203 ASN B C 1
ATOM 3948 O O . ASN B 1 203 ? 12.82 -23.922 0.948 1 96 203 ASN B O 1
ATOM 3952 N N . ARG B 1 204 ? 13.016 -25.359 2.596 1 92.88 204 ARG B N 1
ATOM 3953 C CA . ARG B 1 204 ? 12.922 -24.391 3.682 1 92.88 204 ARG B CA 1
ATOM 3954 C C . ARG B 1 204 ? 14.148 -23.484 3.705 1 92.88 204 ARG B C 1
ATOM 3956 O O . ARG B 1 204 ? 14.125 -22.422 4.32 1 92.88 204 ARG B O 1
ATOM 3963 N N . ASN B 1 205 ? 15.211 -23.812 3.064 1 91.88 205 ASN B N 1
ATOM 3964 C CA . ASN B 1 205 ? 16.438 -23 3.062 1 91.88 205 ASN B CA 1
ATOM 3965 C C . ASN B 1 205 ? 16.734 -22.438 1.676 1 91.88 205 ASN B C 1
ATOM 3967 O O . ASN B 1 205 ? 17.828 -21.953 1.427 1 91.88 205 ASN B O 1
ATOM 3971 N N . GLY B 1 206 ? 15.766 -22.547 0.809 1 94.25 206 GLY B N 1
ATOM 3972 C CA . GLY B 1 206 ? 15.977 -22.062 -0.547 1 94.25 206 GLY B CA 1
ATOM 3973 C C . GLY B 1 206 ? 15.992 -20.562 -0.648 1 94.25 206 GLY B C 1
ATOM 3974 O O . GLY B 1 206 ? 15.188 -19.875 -0.01 1 94.25 206 GLY B O 1
ATOM 3975 N N . HIS B 1 207 ? 16.859 -20.062 -1.471 1 94.75 207 HIS B N 1
ATOM 3976 C CA . HIS B 1 207 ? 16.953 -18.625 -1.68 1 94.75 207 HIS B CA 1
ATOM 3977 C C . HIS B 1 207 ? 15.711 -18.078 -2.385 1 94.75 207 HIS B C 1
ATOM 3979 O O . HIS B 1 207 ? 15.211 -17.016 -2.033 1 94.75 207 HIS B O 1
ATOM 3985 N N . LEU B 1 208 ? 15.281 -18.875 -3.342 1 97.25 208 LEU B N 1
ATOM 3986 C CA . LEU B 1 208 ? 14.078 -18.469 -4.066 1 97.25 208 LEU B CA 1
ATOM 3987 C C . LEU B 1 208 ? 12.883 -18.359 -3.127 1 97.25 208 LEU B C 1
ATOM 3989 O O . LEU B 1 208 ? 12.195 -17.344 -3.096 1 97.25 208 LEU B O 1
ATOM 3993 N N . GLU B 1 209 ? 12.703 -19.406 -2.354 1 97.62 209 GLU B N 1
ATOM 3994 C CA . GLU B 1 209 ? 11.562 -19.453 -1.444 1 97.62 209 GLU B CA 1
ATOM 3995 C C . GLU B 1 209 ? 11.672 -18.375 -0.367 1 97.62 209 GLU B C 1
ATOM 3997 O O . GLU B 1 209 ? 10.68 -17.734 -0.035 1 97.62 209 GLU B O 1
ATOM 4002 N N . GLY B 1 210 ? 12.867 -18.25 0.145 1 96.25 210 GLY B N 1
ATOM 4003 C CA . GLY B 1 210 ? 13.078 -17.172 1.103 1 96.25 210 GLY B CA 1
ATOM 4004 C C . GLY B 1 210 ? 12.742 -15.805 0.546 1 96.25 210 GLY B C 1
ATOM 4005 O O . GLY B 1 210 ? 12.133 -14.977 1.231 1 96.25 210 GLY B O 1
ATOM 4006 N N . HIS B 1 211 ? 13.133 -15.555 -0.673 1 97.19 211 HIS B N 1
ATOM 4007 C CA . HIS B 1 211 ? 12.867 -14.281 -1.33 1 97.19 211 HIS B CA 1
ATOM 4008 C C . HIS B 1 211 ? 11.367 -14.078 -1.551 1 97.19 211 HIS B C 1
ATOM 4010 O O . HIS B 1 211 ? 10.836 -13.008 -1.258 1 97.19 211 HIS B O 1
ATOM 4016 N N . LEU B 1 212 ? 10.734 -15.117 -2.041 1 98.25 212 LEU B N 1
ATOM 4017 C CA . LEU B 1 212 ? 9.297 -15.047 -2.295 1 98.25 212 LEU B CA 1
ATOM 4018 C C . LEU B 1 212 ? 8.531 -14.766 -1.006 1 98.25 212 LEU B C 1
ATOM 4020 O O . LEU B 1 212 ? 7.645 -13.906 -0.976 1 98.25 212 LEU B O 1
ATOM 4024 N N . ASN B 1 213 ? 8.898 -15.461 0.033 1 98.06 213 ASN B N 1
ATOM 4025 C CA . ASN B 1 213 ? 8.211 -15.297 1.309 1 98.06 213 ASN B CA 1
ATOM 4026 C C . ASN B 1 213 ? 8.484 -13.922 1.921 1 98.06 213 ASN B C 1
ATOM 4028 O O . ASN B 1 213 ? 7.602 -13.32 2.527 1 98.06 213 ASN B O 1
ATOM 4032 N N . HIS B 1 214 ? 9.688 -13.477 1.796 1 97.69 214 HIS B N 1
ATOM 4033 C CA . HIS B 1 214 ? 10.016 -12.117 2.207 1 97.69 214 HIS B CA 1
ATOM 4034 C C . HIS B 1 214 ? 9.148 -11.094 1.479 1 97.69 214 HIS B C 1
ATOM 4036 O O . HIS B 1 214 ? 8.578 -10.195 2.104 1 97.69 214 HIS B O 1
ATOM 4042 N N . CYS B 1 215 ? 9.062 -11.258 0.161 1 98.5 215 CYS B N 1
ATOM 4043 C CA . CYS B 1 215 ? 8.297 -10.32 -0.659 1 98.5 215 CYS B CA 1
ATOM 4044 C C . CYS B 1 215 ? 6.824 -10.336 -0.272 1 98.5 215 CYS B C 1
ATOM 4046 O O . CYS B 1 215 ? 6.203 -9.281 -0.121 1 98.5 215 CYS B O 1
ATOM 4048 N N . ALA B 1 216 ? 6.242 -11.539 -0.085 1 98.62 216 ALA B N 1
ATOM 4049 C CA . ALA B 1 216 ? 4.848 -11.648 0.324 1 98.62 216 ALA B CA 1
ATOM 4050 C C . ALA B 1 216 ? 4.609 -10.961 1.666 1 98.62 216 ALA B C 1
ATOM 4052 O O . ALA B 1 216 ? 3.627 -10.234 1.834 1 98.62 216 ALA B O 1
ATOM 4053 N N . ASP B 1 217 ? 5.496 -11.133 2.529 1 98.5 217 ASP B N 1
ATOM 4054 C CA . ASP B 1 217 ? 5.359 -10.594 3.879 1 98.5 217 ASP B CA 1
ATOM 4055 C C . ASP B 1 217 ? 5.492 -9.07 3.879 1 98.5 217 ASP B C 1
ATOM 4057 O O . ASP B 1 217 ? 4.738 -8.375 4.566 1 98.5 217 ASP B O 1
ATOM 4061 N N . ILE B 1 218 ? 6.496 -8.547 3.199 1 98 218 ILE B N 1
ATOM 4062 C CA . ILE B 1 218 ? 6.699 -7.105 3.121 1 98 218 ILE B CA 1
ATOM 4063 C C . ILE B 1 218 ? 5.438 -6.434 2.578 1 98 218 ILE B C 1
ATOM 4065 O O . ILE B 1 218 ? 4.961 -5.445 3.143 1 98 218 ILE B O 1
ATOM 4069 N N . LEU B 1 219 ? 4.891 -7.004 1.522 1 98.62 219 LEU B N 1
ATOM 4070 C CA . LEU B 1 219 ? 3.686 -6.426 0.94 1 98.62 219 LEU B CA 1
ATOM 4071 C C . LEU B 1 219 ? 2.504 -6.559 1.896 1 98.62 219 LEU B C 1
ATOM 4073 O O . LEU B 1 219 ? 1.699 -5.633 2.025 1 98.62 219 LEU B O 1
ATOM 4077 N N . PHE B 1 220 ? 2.416 -7.723 2.6 1 98.69 220 PHE B N 1
ATOM 4078 C CA . PHE B 1 220 ? 1.347 -7.918 3.572 1 98.69 220 PHE B CA 1
ATOM 4079 C C . PHE B 1 220 ? 1.399 -6.848 4.656 1 98.69 220 PHE B C 1
ATOM 4081 O O . PHE B 1 220 ? 0.383 -6.227 4.973 1 98.69 220 PHE B O 1
ATOM 4088 N N . GLN B 1 221 ? 2.547 -6.621 5.176 1 96.94 221 GLN B N 1
ATOM 4089 C CA . GLN B 1 221 ? 2.721 -5.645 6.246 1 96.94 221 GLN B CA 1
ATOM 4090 C C . GLN B 1 221 ? 2.4 -4.234 5.762 1 96.94 221 GLN B C 1
ATOM 4092 O O . GLN B 1 221 ? 1.717 -3.477 6.453 1 96.94 221 GLN B O 1
ATOM 4097 N N . HIS B 1 222 ? 2.842 -3.902 4.582 1 96.38 222 HIS B N 1
ATOM 4098 C CA . HIS B 1 222 ? 2.605 -2.551 4.082 1 96.38 222 HIS B CA 1
ATOM 4099 C C . HIS B 1 222 ? 1.131 -2.332 3.764 1 96.38 222 HIS B C 1
ATOM 4101 O O . HIS B 1 222 ? 0.582 -1.266 4.047 1 96.38 222 HIS B O 1
ATOM 4107 N N . ILE B 1 223 ? 0.445 -3.34 3.16 1 96.88 223 ILE B N 1
ATOM 4108 C CA . ILE B 1 223 ? -0.972 -3.221 2.836 1 96.88 223 ILE B CA 1
ATOM 4109 C C . ILE B 1 223 ? -1.791 -3.135 4.121 1 96.88 223 ILE B C 1
ATOM 4111 O O . ILE B 1 223 ? -2.664 -2.273 4.254 1 96.88 223 ILE B O 1
ATOM 4115 N N . SER B 1 224 ? -1.492 -3.971 5.109 1 95.44 224 SER B N 1
ATOM 4116 C CA . SER B 1 224 ? -2.236 -3.994 6.363 1 95.44 224 SER B CA 1
ATOM 4117 C C . SER B 1 224 ? -1.982 -2.732 7.18 1 95.44 224 SER B C 1
ATOM 4119 O O . SER B 1 224 ? -2.852 -2.289 7.934 1 95.44 224 SER B O 1
ATOM 4121 N N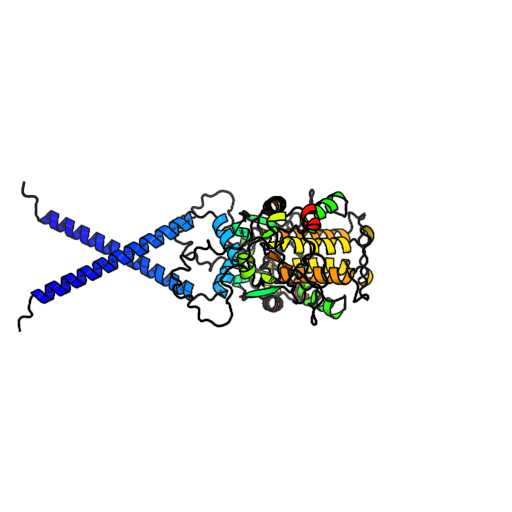 . CYS B 1 225 ? -0.81 -2.172 6.953 1 91.56 225 CYS B N 1
ATOM 4122 C CA . CYS B 1 225 ? -0.429 -0.946 7.645 1 91.56 225 CYS B CA 1
ATOM 4123 C C . CYS B 1 225 ? -1.085 0.27 7.004 1 91.56 225 CYS B C 1
ATOM 4125 O O . CYS B 1 225 ? -1.265 1.301 7.652 1 91.56 225 CYS B O 1
ATOM 4127 N N . SER B 1 226 ? -1.473 0.156 5.809 1 87.12 226 SER B N 1
ATOM 4128 C CA . SER B 1 226 ? -1.917 1.303 5.023 1 87.12 226 SER B CA 1
ATOM 4129 C C . SER B 1 226 ? -3.262 1.825 5.523 1 87.12 226 SER B C 1
ATOM 4131 O O . SER B 1 226 ? -3.961 1.14 6.27 1 87.12 226 SER B O 1
ATOM 4133 N N . ASN B 1 227 ? -3.555 2.992 5.129 1 79.31 227 ASN B N 1
ATOM 4134 C CA . ASN B 1 227 ? -4.848 3.586 5.449 1 79.31 227 ASN B CA 1
ATOM 4135 C C . ASN B 1 227 ? -5.848 3.402 4.309 1 79.31 227 ASN B C 1
ATOM 4137 O O . ASN B 1 227 ? -6.727 4.242 4.109 1 79.31 227 ASN B O 1
ATOM 4141 N N . ASN B 1 228 ? -5.582 2.338 3.574 1 84.5 228 ASN B N 1
ATOM 4142 C CA . ASN B 1 228 ? -6.531 2.051 2.504 1 84.5 228 ASN B CA 1
ATOM 4143 C C . ASN B 1 228 ? -7.816 1.43 3.043 1 84.5 228 ASN B C 1
ATOM 4145 O O . ASN B 1 228 ? -8.094 0.252 2.805 1 84.5 228 ASN B O 1
ATOM 4149 N N . VAL B 1 229 ? -8.641 2.229 3.592 1 84.06 229 VAL B N 1
ATOM 4150 C CA . VAL B 1 229 ? -9.93 1.757 4.086 1 84.06 229 VAL B CA 1
ATOM 4151 C C . VAL B 1 229 ? -11.055 2.289 3.193 1 84.06 229 VAL B C 1
ATOM 4153 O O . VAL B 1 229 ? -12.141 2.613 3.678 1 84.06 229 VAL B O 1
ATOM 4156 N N . ASN B 1 230 ? -10.688 2.48 1.984 1 85.44 230 ASN B N 1
ATOM 4157 C CA . ASN B 1 230 ? -11.688 2.842 0.989 1 85.44 230 ASN B CA 1
ATOM 4158 C C . ASN B 1 230 ? -12.703 1.722 0.782 1 85.44 230 ASN B C 1
ATOM 4160 O O . ASN B 1 230 ? -12.445 0.573 1.148 1 85.44 230 ASN B O 1
ATOM 4164 N N . LEU B 1 231 ? -13.82 2.17 0.215 1 89.75 231 LEU B N 1
ATOM 4165 C CA . LEU B 1 231 ? -14.906 1.213 -0.001 1 89.75 231 LEU B CA 1
ATOM 4166 C C . LEU B 1 231 ? -15.055 0.886 -1.483 1 89.75 231 LEU B C 1
ATOM 4168 O O . LEU B 1 231 ? -14.812 1.741 -2.338 1 89.75 231 LEU B O 1
ATOM 4172 N N . VAL B 1 232 ? -15.438 -0.342 -1.675 1 93.12 232 VAL B N 1
ATOM 4173 C CA . VAL B 1 232 ? -15.805 -0.856 -2.99 1 93.12 232 VAL B CA 1
ATOM 4174 C C . VAL B 1 232 ? -17.297 -1.207 -3.006 1 93.12 232 VAL B C 1
ATOM 4176 O O . VAL B 1 232 ? -17.75 -2.004 -2.188 1 93.12 232 VAL B O 1
ATOM 4179 N N . THR B 1 233 ? -18 -0.55 -3.938 1 94.44 233 THR B N 1
ATOM 4180 C CA . THR B 1 233 ? -19.422 -0.848 -4.027 1 94.44 233 THR B CA 1
ATOM 4181 C C . THR B 1 233 ? -19.656 -2.113 -4.848 1 94.44 233 THR B C 1
ATOM 4183 O O . THR B 1 233 ? -18.828 -2.492 -5.672 1 94.44 233 THR B O 1
ATOM 4186 N N . ARG B 1 234 ? -20.781 -2.73 -4.602 1 96.69 234 ARG B N 1
ATOM 4187 C CA . ARG B 1 234 ? -21.203 -3.877 -5.402 1 96.69 234 ARG B CA 1
ATOM 4188 C C . ARG B 1 234 ? -22.5 -3.58 -6.148 1 96.69 234 ARG B C 1
ATOM 4190 O O . ARG B 1 234 ? -23.5 -3.197 -5.535 1 96.69 234 ARG B O 1
ATOM 4197 N N . HIS B 1 235 ? -22.5 -3.82 -7.43 1 96.56 235 HIS B N 1
ATOM 4198 C CA . HIS B 1 235 ? -23.594 -3.402 -8.312 1 96.56 235 HIS B CA 1
ATOM 4199 C C . HIS B 1 235 ? -24.281 -4.605 -8.953 1 96.56 235 HIS B C 1
ATOM 4201 O O . HIS B 1 235 ? -23.641 -5.633 -9.188 1 96.56 235 HIS B O 1
ATOM 4207 N N . TRP B 1 236 ? -25.547 -4.406 -9.203 1 95.94 236 TRP B N 1
ATOM 4208 C CA . TRP B 1 236 ? -26.203 -5.336 -10.117 1 95.94 236 TRP B CA 1
ATOM 4209 C C . TRP B 1 236 ? -25.656 -5.176 -11.539 1 95.94 236 TRP B C 1
ATOM 4211 O O . TRP B 1 236 ? -25.453 -4.055 -12.008 1 95.94 236 TRP B O 1
ATOM 4221 N N . ARG B 1 237 ? -25.375 -6.297 -12.102 1 93.31 237 ARG B N 1
ATOM 4222 C CA . ARG B 1 237 ? -24.922 -6.316 -13.492 1 93.31 237 ARG B CA 1
ATOM 4223 C C . ARG B 1 237 ? -25.734 -7.309 -14.312 1 93.31 237 ARG B C 1
ATOM 4225 O O . ARG B 1 237 ? -26.156 -8.352 -13.805 1 93.31 237 ARG B O 1
ATOM 4232 N N . GLU B 1 238 ? -25.891 -7.008 -15.562 1 89.81 238 GLU B N 1
ATOM 4233 C CA . GLU B 1 238 ? -26.781 -7.793 -16.422 1 89.81 238 GLU B CA 1
ATOM 4234 C C . GLU B 1 238 ? -26.344 -9.258 -16.469 1 89.81 238 GLU B C 1
ATOM 4236 O O . GLU B 1 238 ? -27.172 -10.156 -16.312 1 89.81 238 GLU B O 1
ATOM 4241 N N . GLU B 1 239 ? -25.078 -9.523 -16.531 1 88.44 239 GLU B N 1
ATOM 4242 C CA . GLU B 1 239 ? -24.625 -10.898 -16.766 1 88.44 239 GLU B CA 1
ATOM 4243 C C . GLU B 1 239 ? -24.234 -11.57 -15.453 1 88.44 239 GLU B C 1
ATOM 4245 O O . GLU B 1 239 ? -23.719 -12.695 -15.453 1 88.44 239 GLU B O 1
ATOM 4250 N N . GLN B 1 240 ? -24.547 -10.969 -14.328 1 92.06 240 GLN B N 1
ATOM 4251 C CA . GLN B 1 240 ? -24.125 -11.523 -13.047 1 92.06 240 GLN B CA 1
ATOM 4252 C C . GLN B 1 240 ? -25.312 -11.828 -12.148 1 92.06 240 GLN B C 1
ATOM 4254 O O . GLN B 1 240 ? -26.281 -11.055 -12.109 1 92.06 240 GLN B O 1
ATOM 4259 N N . GLU B 1 241 ? -25.25 -12.945 -11.484 1 94.62 241 GLU B N 1
ATOM 4260 C CA . GLU B 1 241 ? -26.328 -13.391 -10.609 1 94.62 241 GLU B CA 1
ATOM 4261 C C . GLU B 1 241 ? -26.312 -12.625 -9.289 1 94.62 241 GLU B C 1
ATOM 4263 O O . GLU B 1 241 ? -27.359 -12.367 -8.695 1 94.62 241 GLU B O 1
ATOM 4268 N N . TYR B 1 242 ? -25.141 -12.336 -8.781 1 95.88 242 TYR B N 1
ATOM 4269 C CA . TYR B 1 242 ? -24.953 -11.625 -7.527 1 95.88 242 TYR B CA 1
ATOM 4270 C C . TYR B 1 242 ? -24.344 -10.25 -7.77 1 95.88 242 TYR B C 1
ATOM 4272 O O . TYR B 1 242 ? -23.812 -9.984 -8.852 1 95.88 242 TYR B O 1
ATOM 4280 N N . PRO B 1 243 ? -24.469 -9.336 -6.77 1 96.12 243 PRO B N 1
ATOM 4281 C CA . PRO B 1 243 ? -23.844 -8.031 -6.945 1 96.12 243 PRO B CA 1
ATOM 4282 C C . PRO B 1 243 ? -22.344 -8.133 -7.246 1 96.12 243 PRO B C 1
ATOM 4284 O O . PRO B 1 243 ? -21.641 -8.922 -6.609 1 96.12 243 PRO B O 1
ATOM 4287 N N . PHE B 1 244 ? -21.953 -7.414 -8.211 1 95.12 244 PHE B N 1
ATOM 4288 C CA . PHE B 1 244 ? -20.578 -7.465 -8.68 1 95.12 244 PHE B CA 1
ATOM 4289 C C . PHE B 1 244 ? -19.797 -6.223 -8.242 1 95.12 244 PHE B C 1
ATOM 4291 O O . PHE B 1 244 ? -20.312 -5.105 -8.352 1 95.12 244 PHE B O 1
ATOM 4298 N N . PRO B 1 245 ? -18.578 -6.473 -7.758 1 95.19 245 PRO B N 1
ATOM 4299 C CA . PRO B 1 245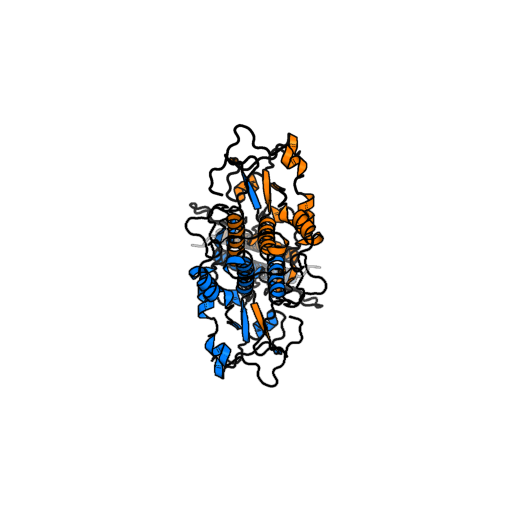 ? -17.812 -5.336 -7.223 1 95.19 245 PRO B CA 1
ATOM 4300 C C . PRO B 1 245 ? -17.312 -4.395 -8.32 1 95.19 245 PRO B C 1
ATOM 4302 O O . PRO B 1 245 ? -16.922 -4.852 -9.398 1 95.19 245 PRO B O 1
ATOM 4305 N N . ASP B 1 246 ? -17.391 -3.117 -8.062 1 94.38 246 ASP B N 1
ATOM 4306 C CA . ASP B 1 246 ? -16.656 -2.1 -8.82 1 94.38 246 ASP B CA 1
ATOM 4307 C C . ASP B 1 246 ? -15.375 -1.69 -8.094 1 94.38 246 ASP B C 1
ATOM 4309 O O . ASP B 1 246 ? -15.398 -0.799 -7.246 1 94.38 246 ASP B O 1
ATOM 4313 N N . PHE B 1 247 ? -14.258 -2.299 -8.555 1 94.69 247 PHE B N 1
ATOM 4314 C CA . PHE B 1 247 ? -12.984 -2.127 -7.859 1 94.69 247 PHE B CA 1
ATOM 4315 C C . PHE B 1 247 ? -12.328 -0.811 -8.258 1 94.69 247 PHE B C 1
ATOM 4317 O O . PHE B 1 247 ? -11.227 -0.497 -7.793 1 94.69 247 PHE B O 1
ATOM 4324 N N . SER B 1 248 ? -12.945 -0.061 -9.156 1 93 248 SER B N 1
ATOM 4325 C CA . SER B 1 248 ? -12.43 1.259 -9.5 1 93 248 SER B CA 1
ATOM 4326 C C . SER B 1 248 ? -12.82 2.297 -8.453 1 93 248 SER B C 1
ATOM 4328 O O . SER B 1 248 ? -14.008 2.541 -8.227 1 93 248 SER B O 1
ATOM 4330 N N . ILE B 1 249 ? -11.82 2.846 -7.84 1 88.62 249 ILE B N 1
ATOM 4331 C CA . ILE B 1 249 ? -12.109 3.787 -6.762 1 88.62 249 ILE B CA 1
ATOM 4332 C C . ILE B 1 249 ? -11.227 5.02 -6.902 1 88.62 249 ILE B C 1
ATOM 4334 O O . ILE B 1 249 ? -10.109 4.938 -7.426 1 88.62 249 ILE B O 1
ATOM 4338 N N . ASN B 1 250 ? -11.719 6.152 -6.414 1 82.44 250 ASN B N 1
ATOM 4339 C CA . ASN B 1 250 ? -10.898 7.355 -6.312 1 82.44 250 ASN B CA 1
ATOM 4340 C C . ASN B 1 250 ? -10.031 7.336 -5.055 1 82.44 250 ASN B C 1
ATOM 4342 O O . ASN B 1 250 ? -10.492 6.922 -3.986 1 82.44 250 ASN B O 1
ATOM 4346 N N . LYS B 1 251 ? -8.797 7.691 -5.281 1 82.19 251 LYS B N 1
ATOM 4347 C CA . LYS B 1 251 ? -7.859 7.734 -4.156 1 82.19 251 LYS B CA 1
ATOM 4348 C C . LYS B 1 251 ? -6.898 8.914 -4.289 1 82.19 251 LYS B C 1
ATOM 4350 O O . LYS B 1 251 ? -6.609 9.359 -5.398 1 82.19 251 LYS B O 1
ATOM 4355 N N . TYR B 1 252 ? -6.438 9.391 -3.115 1 78.31 252 TYR B N 1
ATOM 4356 C CA . TYR B 1 252 ? -5.332 10.344 -3.119 1 78.31 252 TYR B CA 1
ATOM 4357 C C . TYR B 1 252 ? -4.012 9.648 -3.432 1 78.31 252 TYR B C 1
ATOM 4359 O O . TYR B 1 252 ? -3.652 8.672 -2.781 1 78.31 252 TYR B O 1
ATOM 4367 N N . CYS B 1 253 ? -3.4 10.203 -4.465 1 85.94 253 CYS B N 1
ATOM 4368 C CA . CYS B 1 253 ? -2.168 9.578 -4.938 1 85.94 253 CYS B CA 1
ATOM 4369 C C . CYS B 1 253 ? -1.053 10.609 -5.07 1 85.94 253 CYS B C 1
ATOM 4371 O O . CYS B 1 253 ? -1.305 11.758 -5.438 1 85.94 253 CYS B O 1
ATOM 4373 N N . ILE B 1 254 ? 0.11 10.188 -4.754 1 85.81 254 ILE B N 1
ATOM 4374 C CA . ILE B 1 254 ? 1.265 10.953 -5.207 1 85.81 254 ILE B CA 1
ATOM 4375 C C . ILE B 1 254 ? 1.396 10.836 -6.723 1 85.81 254 ILE B C 1
ATOM 4377 O O . ILE B 1 254 ? 0.755 9.984 -7.344 1 85.81 254 ILE B O 1
ATOM 4381 N N . ASN B 1 255 ? 2.162 11.781 -7.254 1 89.44 255 ASN B N 1
ATOM 4382 C CA . ASN B 1 255 ? 2.514 11.68 -8.664 1 89.44 255 ASN B CA 1
ATOM 4383 C C . ASN B 1 255 ? 3.693 10.734 -8.883 1 89.44 255 ASN B C 1
ATOM 4385 O O . ASN B 1 255 ? 4.848 11.156 -8.844 1 89.44 255 ASN B O 1
ATOM 4389 N N . PHE B 1 256 ? 3.385 9.539 -9.156 1 94.19 256 PHE B N 1
ATOM 4390 C CA . PHE B 1 256 ? 4.402 8.5 -9.234 1 94.19 256 PHE B CA 1
ATOM 4391 C C . PHE B 1 256 ? 5.316 8.727 -10.43 1 94.19 256 PHE B C 1
ATOM 4393 O O . PHE B 1 256 ? 6.516 8.438 -10.367 1 94.19 256 PHE B O 1
ATOM 4400 N N . GLU B 1 257 ? 4.793 9.164 -11.547 1 93.75 257 GLU B N 1
ATOM 4401 C CA . GLU B 1 257 ? 5.621 9.469 -12.703 1 93.75 257 GLU B CA 1
ATOM 4402 C C . GLU B 1 257 ? 6.676 10.523 -12.375 1 93.75 257 GLU B C 1
ATOM 4404 O O . GLU B 1 257 ? 7.824 10.414 -12.805 1 93.75 257 GLU B O 1
ATOM 4409 N N . LYS B 1 258 ? 6.234 11.484 -11.688 1 91.69 258 LYS B N 1
ATOM 4410 C CA . LYS B 1 258 ? 7.184 12.5 -11.25 1 91.69 258 LYS B CA 1
ATOM 4411 C C . LYS B 1 258 ? 8.227 11.906 -10.305 1 91.69 258 LYS B C 1
ATOM 4413 O O . LYS B 1 258 ? 9.406 12.266 -10.375 1 91.69 258 LYS B O 1
ATOM 4418 N N . LEU B 1 259 ? 7.805 11.062 -9.414 1 93.19 259 LEU B N 1
ATOM 4419 C CA . LEU B 1 259 ? 8.742 10.391 -8.516 1 93.19 259 LEU B CA 1
ATOM 4420 C C . LEU B 1 259 ? 9.758 9.578 -9.305 1 93.19 259 LEU B C 1
ATOM 4422 O O . LEU B 1 259 ? 10.953 9.602 -8.992 1 93.19 259 LEU B O 1
ATOM 4426 N N . LEU B 1 260 ? 9.305 8.867 -10.32 1 95.31 260 LEU B N 1
ATOM 4427 C CA . LEU B 1 260 ? 10.188 8.062 -11.156 1 95.31 260 LEU B CA 1
ATOM 4428 C C . LEU B 1 260 ? 11.242 8.945 -11.836 1 95.31 260 LEU B C 1
ATOM 4430 O O . LEU B 1 260 ? 12.422 8.602 -11.844 1 95.31 260 LEU B O 1
ATOM 4434 N N . THR B 1 261 ? 10.773 10 -12.336 1 94.31 261 THR B N 1
ATOM 4435 C CA . THR B 1 261 ? 11.672 10.922 -13.023 1 94.31 261 THR B CA 1
ATOM 4436 C C . THR B 1 261 ? 12.703 11.492 -12.055 1 94.31 261 THR B C 1
ATOM 4438 O O . THR B 1 261 ? 13.906 11.492 -12.344 1 94.31 261 THR B O 1
ATOM 4441 N N . TRP B 1 262 ? 12.227 11.984 -10.961 1 93.5 262 TRP B N 1
ATOM 4442 C CA . TRP B 1 262 ? 13.109 12.523 -9.938 1 93.5 262 TRP B CA 1
ATOM 4443 C C . TRP B 1 262 ? 14.109 11.477 -9.469 1 93.5 262 TRP B C 1
ATOM 4445 O O . TRP B 1 262 ? 15.297 11.766 -9.289 1 93.5 262 TRP B O 1
ATOM 4455 N N . HIS B 1 263 ? 13.633 10.25 -9.211 1 95 263 HIS B N 1
ATOM 4456 C CA . HIS B 1 263 ? 14.461 9.141 -8.758 1 95 263 HIS B CA 1
ATOM 4457 C C . HIS B 1 263 ? 15.594 8.852 -9.734 1 95 263 HIS B C 1
ATOM 4459 O O . HIS B 1 263 ? 16.719 8.586 -9.32 1 95 263 HIS B O 1
ATOM 4465 N N . LYS B 1 264 ? 15.297 8.891 -10.969 1 93.94 264 LYS B N 1
ATOM 4466 C CA . LYS B 1 264 ? 16.312 8.672 -11.992 1 93.94 264 LYS B CA 1
ATOM 4467 C C . LYS B 1 264 ? 17.344 9.805 -11.992 1 93.94 264 LYS B C 1
ATOM 4469 O O . LYS B 1 264 ? 18.531 9.562 -12.227 1 93.94 264 LYS B O 1
ATOM 4474 N N . GLU B 1 265 ? 16.922 10.977 -11.727 1 92.94 265 GLU B N 1
ATOM 4475 C CA . GLU B 1 265 ? 17.781 12.148 -11.734 1 92.94 265 GLU B CA 1
ATOM 4476 C C . GLU B 1 265 ? 18.75 12.125 -10.555 1 92.94 265 GLU B C 1
ATOM 4478 O O . GLU B 1 265 ? 19.938 12.453 -10.703 1 92.94 265 GLU B O 1
ATOM 4483 N N . VAL B 1 266 ? 18.25 11.719 -9.438 1 93.19 266 VAL B N 1
ATOM 4484 C CA . VAL B 1 266 ? 19.078 11.867 -8.234 1 93.19 266 VAL B CA 1
ATOM 4485 C C . VAL B 1 266 ? 19.734 10.539 -7.895 1 93.19 266 VAL B C 1
ATOM 4487 O O . VAL B 1 266 ? 20.609 10.477 -7.027 1 93.19 266 VAL B O 1
ATOM 4490 N N . GLY B 1 267 ? 19.297 9.469 -8.539 1 95.5 267 GLY B N 1
ATOM 4491 C CA . GLY B 1 267 ? 19.875 8.156 -8.273 1 95.5 267 GLY B CA 1
ATOM 4492 C C . GLY B 1 267 ? 21.359 8.094 -8.547 1 95.5 267 GLY B C 1
ATOM 4493 O O . GLY B 1 267 ? 21.859 8.711 -9.5 1 95.5 267 GLY B O 1
ATOM 4494 N N . LEU B 1 268 ? 22.031 7.312 -7.707 1 96.69 268 LEU B N 1
ATOM 4495 C CA . LEU B 1 268 ? 23.469 7.164 -7.859 1 96.69 268 LEU B CA 1
ATOM 4496 C C . LEU B 1 268 ? 23.797 6.336 -9.094 1 96.69 268 LEU B C 1
ATOM 4498 O O . LEU B 1 268 ? 23.094 5.379 -9.414 1 96.69 268 LEU B O 1
ATOM 4502 N N . ASP B 1 269 ? 24.906 6.672 -9.695 1 95.56 269 ASP B N 1
ATOM 4503 C CA . ASP B 1 269 ? 25.375 5.934 -10.859 1 95.56 269 ASP B CA 1
ATOM 4504 C C . ASP B 1 269 ? 25.75 4.5 -10.492 1 95.56 269 ASP B C 1
ATOM 4506 O O . ASP B 1 269 ? 26.547 4.277 -9.578 1 95.56 269 ASP B O 1
ATOM 4510 N N . GLN B 1 270 ? 25.234 3.627 -11.258 1 94.06 270 GLN B N 1
ATOM 4511 C CA . GLN B 1 270 ? 25.391 2.215 -10.922 1 94.06 270 GLN B CA 1
ATOM 4512 C C . GLN B 1 270 ? 26.828 1.754 -11.117 1 94.06 270 GLN B C 1
ATOM 4514 O O . GLN B 1 270 ? 27.359 0.996 -10.305 1 94.06 270 GLN B O 1
ATOM 4519 N N . GLU B 1 271 ? 27.422 2.086 -12.188 1 94.94 271 GLU B N 1
ATOM 4520 C CA . GLU B 1 271 ? 28.797 1.686 -12.461 1 94.94 271 GLU B CA 1
ATOM 4521 C C . GLU B 1 271 ? 29.75 2.203 -11.375 1 94.94 271 GLU B C 1
ATOM 4523 O O . GLU B 1 271 ? 30.609 1.468 -10.898 1 94.94 271 GLU B O 1
ATOM 4528 N N . ASN B 1 272 ? 29.562 3.439 -11.07 1 96.69 272 ASN B N 1
ATOM 4529 C CA . ASN B 1 272 ? 30.375 4.02 -10.008 1 96.69 272 ASN B CA 1
ATOM 4530 C C . ASN B 1 272 ? 30.109 3.346 -8.664 1 96.69 272 ASN B C 1
ATOM 4532 O O . ASN B 1 272 ? 31.031 3.174 -7.859 1 96.69 272 ASN B O 1
ATOM 4536 N N . TYR B 1 273 ? 28.875 3.045 -8.422 1 96.94 273 TYR B N 1
ATOM 4537 C CA . TYR B 1 273 ? 28.516 2.355 -7.191 1 96.94 273 TYR B CA 1
ATOM 4538 C C . TYR B 1 273 ? 29.266 1.034 -7.062 1 96.94 273 TYR B C 1
ATOM 4540 O O . TYR B 1 273 ? 29.859 0.747 -6.02 1 96.94 273 TYR B O 1
ATOM 4548 N N . ILE B 1 274 ? 29.266 0.26 -8.062 1 95.38 274 ILE B N 1
ATOM 4549 C CA . ILE B 1 274 ? 29.922 -1.042 -8.07 1 95.38 274 ILE B CA 1
ATOM 4550 C C . ILE B 1 274 ? 31.422 -0.864 -7.852 1 95.38 274 ILE B C 1
ATOM 4552 O O . ILE B 1 274 ? 32.062 -1.642 -7.129 1 95.38 274 ILE B O 1
ATOM 4556 N N . LYS B 1 275 ? 31.938 0.146 -8.352 1 96.12 275 LYS B N 1
ATOM 4557 C CA . LYS B 1 275 ? 33.375 0.398 -8.289 1 96.12 275 LYS B CA 1
ATOM 4558 C C . LYS B 1 275 ? 33.812 0.892 -6.91 1 96.12 275 LYS B C 1
ATOM 4560 O O . LYS B 1 275 ? 34.875 0.549 -6.422 1 96.12 275 LYS B O 1
ATOM 4565 N N . THR B 1 276 ? 32.969 1.656 -6.281 1 96.88 276 THR B N 1
ATOM 4566 C CA . THR B 1 276 ? 33.469 2.434 -5.152 1 96.88 276 THR B CA 1
ATOM 4567 C C . THR B 1 276 ? 32.875 1.942 -3.844 1 96.88 276 THR B C 1
ATOM 4569 O O . THR B 1 276 ? 33.344 2.297 -2.76 1 96.88 276 THR B O 1
ATOM 4572 N N . MET B 1 277 ? 31.844 1.166 -3.93 1 97.25 277 MET B N 1
ATOM 4573 C CA . MET B 1 277 ? 31.109 0.877 -2.701 1 97.25 277 MET B CA 1
ATOM 4574 C C . MET B 1 277 ? 31.422 -0.532 -2.203 1 97.25 277 MET B C 1
ATOM 4576 O O . MET B 1 277 ? 30.547 -1.203 -1.656 1 97.25 277 MET B O 1
ATOM 4580 N N . LYS B 1 278 ? 32.531 -1.002 -2.484 1 96.5 278 LYS B N 1
ATOM 4581 C CA . LYS B 1 278 ? 33 -2.203 -1.8 1 96.5 278 LYS B CA 1
ATOM 4582 C C . LYS B 1 278 ? 33.375 -1.899 -0.35 1 96.5 278 LYS B C 1
ATOM 4584 O O . LYS B 1 278 ? 33.969 -0.86 -0.058 1 96.5 278 LYS B O 1
ATOM 4589 N N . LYS B 1 279 ? 33.062 -2.82 0.469 1 94.94 279 LYS B N 1
ATOM 4590 C CA . LYS B 1 279 ? 33.281 -2.598 1.897 1 94.94 279 LYS B CA 1
ATOM 4591 C C . LYS B 1 279 ? 34.75 -2.309 2.205 1 94.94 279 LYS B C 1
ATOM 4593 O O . LYS B 1 279 ? 35.625 -3.117 1.891 1 94.94 279 LYS B O 1
ATOM 4598 N N . PRO B 1 280 ? 35 -1.194 2.855 1 92.75 280 PRO B N 1
ATOM 4599 C CA . PRO B 1 280 ? 36.375 -0.891 3.242 1 92.75 280 PRO B CA 1
ATOM 4600 C C . PRO B 1 280 ? 36.844 -1.721 4.434 1 92.75 280 PRO B C 1
ATOM 4602 O O . PRO B 1 280 ? 36.031 -2.199 5.223 1 92.75 280 PRO B O 1
ATOM 4605 N N . LYS B 1 281 ? 38.156 -1.716 4.496 1 90.38 281 LYS B N 1
ATOM 4606 C CA . LYS B 1 281 ? 38.75 -2.381 5.656 1 90.38 281 LYS B CA 1
ATOM 4607 C C . LYS B 1 281 ? 38.438 -1.618 6.941 1 90.38 281 LYS B C 1
ATOM 4609 O O . LYS B 1 281 ? 38.531 -0.391 6.98 1 90.38 281 LYS B O 1
ATOM 4614 N N . GLY B 1 282 ? 37.906 -2.348 7.883 1 90.31 282 GLY B N 1
ATOM 4615 C CA . GLY B 1 282 ? 37.656 -1.746 9.188 1 90.31 282 GLY B CA 1
ATOM 4616 C C . GLY B 1 282 ? 36.312 -1.043 9.281 1 90.31 282 GLY B C 1
ATOM 4617 O O . GLY B 1 282 ? 36.062 -0.357 10.273 1 90.31 282 GLY B O 1
ATOM 4618 N N . ALA B 1 283 ? 35.531 -1.094 8.289 1 91.81 283 ALA B N 1
ATOM 4619 C CA . ALA B 1 283 ? 34.188 -0.473 8.352 1 91.81 283 ALA B CA 1
ATOM 4620 C C . ALA B 1 283 ? 33.406 -0.99 9.547 1 91.81 283 ALA B C 1
ATOM 4622 O O . ALA B 1 283 ? 33.438 -2.182 9.867 1 91.81 283 ALA B O 1
ATOM 4623 N N . LYS B 1 284 ? 32.688 -0.066 10.242 1 92.38 284 LYS B N 1
ATOM 4624 C CA . LYS B 1 284 ? 31.781 -0.488 11.297 1 92.38 284 LYS B CA 1
ATOM 4625 C C . LYS B 1 284 ? 30.562 -1.195 10.719 1 92.38 284 LYS B C 1
ATOM 4627 O O . LYS B 1 284 ? 29.859 -0.641 9.859 1 92.38 284 LYS B O 1
ATOM 4632 N N . THR B 1 285 ? 30.312 -2.383 11.102 1 93.25 285 THR B N 1
ATOM 4633 C CA . THR B 1 285 ? 29.266 -3.199 10.508 1 93.25 285 THR B CA 1
ATOM 4634 C C . THR B 1 285 ? 28.062 -3.283 11.445 1 93.25 285 THR B C 1
ATOM 4636 O O . THR B 1 285 ? 28.203 -3.209 12.664 1 93.25 285 THR B O 1
ATOM 4639 N N . SER B 1 286 ? 26.953 -3.332 10.836 1 91.12 286 SER B N 1
ATOM 4640 C CA . SER B 1 286 ? 25.719 -3.529 11.602 1 91.12 286 SER B CA 1
ATOM 4641 C C . SER B 1 286 ? 25.531 -4.996 11.961 1 91.12 286 SER B C 1
ATOM 4643 O O . SER B 1 286 ? 25.797 -5.883 11.148 1 91.12 286 SER B O 1
ATOM 4645 N N . THR B 1 287 ? 25.047 -5.211 13.203 1 82.31 287 THR B N 1
ATOM 4646 C CA . THR B 1 287 ? 24.766 -6.566 13.656 1 82.31 287 THR B CA 1
ATOM 4647 C C . THR B 1 287 ? 23.266 -6.812 13.711 1 82.31 287 THR B C 1
ATOM 4649 O O . THR B 1 287 ? 22.812 -7.883 14.133 1 82.31 287 THR B O 1
ATOM 4652 N N . THR B 1 288 ? 22.609 -5.836 13.336 1 73.88 288 THR B N 1
ATOM 4653 C CA . THR B 1 288 ? 21.156 -5.965 13.367 1 73.88 288 THR B CA 1
ATOM 4654 C C . THR B 1 288 ? 20.688 -7.043 12.398 1 73.88 288 THR B C 1
ATOM 4656 O O . THR B 1 288 ? 21.266 -7.203 11.312 1 73.88 288 THR B O 1
ATOM 4659 N N . ALA B 1 289 ? 19.844 -7.859 12.984 1 65.44 289 ALA B N 1
ATOM 4660 C CA . ALA B 1 289 ? 19.297 -8.914 12.141 1 65.44 289 ALA B CA 1
ATOM 4661 C C . ALA B 1 289 ? 18.562 -8.328 10.938 1 65.44 289 ALA B C 1
ATOM 4663 O O . ALA B 1 289 ? 17.812 -7.352 11.07 1 65.44 289 ALA B O 1
ATOM 4664 N N . THR B 1 290 ? 18.953 -8.625 9.672 1 70.81 290 THR B N 1
ATOM 4665 C CA . THR B 1 290 ? 18.281 -8.172 8.461 1 70.81 290 THR B CA 1
ATOM 4666 C C . THR B 1 290 ? 17.719 -9.352 7.676 1 70.81 290 THR B C 1
ATOM 4668 O O . THR B 1 290 ? 18.234 -10.461 7.754 1 70.81 290 THR B O 1
#

Foldseek 3Di:
DPPDPVVVVVVVVVVVVVVVVVVVVVVVVVVVVVVLVVVVVPDDPLRVVLLVVLVVDLLQVPPDDPDDPPPCPCPVCVSVVCSPPSCPVVCVVDRQSKDKDKDQDDPDADPDHDLLRDDDDDVSVVCLVPQFQCLFKFWDFPVNCVSVVHDSQAFFFDDCVLAVPDRGITIDGDVVSVLSNLSVLVSVLVVCVVNVHDDDPPCPPDPSVVSNVVSVVSNVVDVVVDPPPDDWDFDDDPVDPDTHTDPIDIDIDGNVVVVSVVCVVRGDDDVSCVVPRDDDPPRDHDPDDD/DPPDVVVVVVVVVVVVVVVVVVVVVVVVVVVVVVVLVVVVVPDDPLRVVLLVVLVVDLLQVPPDDPDDPPPCPCPVCVSVVCSPPSCPVVCVVDRQSKDKDKDQDDPDADPDHDLLRDDDDDVSVVCLVPQFQCLFKFWDFPVNCVSVVHDSQAFFFDDCVLAVPDRGIGIDGDVVSVLSNLSVLVSVLVVCVVNVHDDDPPCPPDPSVVSNVVSVVVNVVDVVVDPPPDDWDFDDDDVDPDTHTDPIDIDTDGNVVVVSVVCVVRGDDPVSCVVPRDDDPPRDHDPDDD

Secondary structure (DSSP, 8-state):
----HHHHHHHHHHHHHHHHHHHHHHHHHHHHHHHHHHHHHTS-HHHHHHHHHHHTSTT-TTS--SS-------TTSSSS--TT----HHHHH-----EEEEE---SSPPSS--TTTSPS-HHHHHHIIIIIIT---EEE-HHHHHHTT--TTTBPB--HHHH-S-SS-EEEEEHHHHHHHHHHHHHHHHTHHHHT----TT-TT-HHHHHHHHHHHHHHHHHHHS----EEEEE--TT-SS-EEE--EEEEE--HHHHHHHHHHHSPPHHHHHHH-SPPTT-----S--/----HHHHHHHHHHHHHHHHHHHHHHHHHHHHHHHHHHHHHHS-HHHHHHHHHHHTSTT-TTS--SS-------TTSSSS--TT----HHHHH-----EEEEE---SSPPSS--TTTSPS-HHHHHHIIIIIIT---EEE-HHHHHHTT--TTTBPB--HHHH-S-SS-EEEEEHHHHHHHHHHHHHHHHTHHHHT----TT-TT-HHHHHHHHHHHHHHHHHHHS----EEEEE--TT-SS-EEE--EEEEE--HHHHHHHHHHHSPPHHHHHHH-SPPTT-----S--

Sequence (580 aa):
MTGNPSRINQWRTSLFILFTVCNIAILLLNVEMYLHMYIQKSKTRHDVLNAELRATSSYSECAPQYDAYVTCRSCWSVMMIDVDNMEGPIFDLVDLEPSIRLINGTVVAPEHPSIARQFPNSEADAQWEQDIDLIRPIAITREQIIKMGKNPETVAKLEDQDWGLGDNAYVAALDVFHNLHCLNTLRRAAYGTYYSISADANNRNGHLEGHLNHCADILFQHISCSNNVNLVTRHWREEQEYPFPDFSINKYCINFEKLLTWHKEVGLDQENYIKTMKKPKGAKTSTTATMTGNPSRINQWRTSLFILFTVCNIAILLLNVEMYLHMYIQKSKTRHDVLNAELRATSSYSECAPQYDAYVTCRSCWSVMMIDVDNMEGPIFDLVDLEPSIRLINGTVVAPEHPSIARQFPNSEADAQWEQDIDLIRPIAITREQIIKMGKNPETVAKLEDQDWGLGDNAYVAALDVFHNLHCLNTLRRAAYGTYYSISADANNRNGHLEGHLNHCADILFQHISCSNNVNLVTRHWREEQEYPFPDFSINKYCINFEKLLTWHKEVGLDQENYIKTMKKPKGAKTSTTAT

pLDDT: mean 80.27, std 21.74, range [22.8, 98.88]

Nearest PDB structures (foldseek):
  8ju5-assembly1_D  TM=2.564E-01  e=5.042E+00  Homo sapiens
  8ju5-assembly1_D  TM=2.565E-01  e=3.903E+00  Homo sapiens

Radius of gyration: 29.48 Å; Cα contacts (8 Å, |Δi|>4): 865; chains: 2; bounding box: 76×108×80 Å